Protein 2CIB (pdb70)

Solvent-accessible surface area: 18491 Å² total

Foldseek 3Di:
DFAEFPFQPDQQGCQVVCLAPVLVRLQSQCVPPNQWYWTTGRPAIETEGADQQRLCCVQQDDCLFWNQVPFQLLCCLQLCDDPVCLLVLLVQLLVLLCVLCVPCPFKDKDFLQLSLLQSLVLSLCCSPWHNVVSVLDDSLLSVLLVLLQQLFFSCVVVPSDPPDPSSVSNNVSLVVLLVSQVVVVVVCVVPHPDTNNVVQQPDADPPRHRPDHSSNVSSVSSVSSPVPRLQLSALLLLLVLVCQVPVVLVVLLLVLLVVVCVVVDDLSVVLLDDSLSSLLSSLLSCLQCQQQFKRKTFGCAWDARPNDIDGGRHIYMYGSNNLSQDCVLDPVSNDRDSCCCPPVRNSCVVSQSRSQSQRHHPRGNPCVSVSSSSSSSSCSNVSQFKDKHWPDDSVPWDWRSSGSRIHTDPRRMMMIGTD

Nearest PDB structures (foldseek):
  2cib-assembly1_A  TM=1.002E+00  e=6.758E-70  Mycobacterium tuberculosis H37Rv
  1u13-assembly1_A  TM=9.995E-01  e=2.798E-67  Mycobacterium tuberculosis
  1h5z-assembly1_A  TM=9.979E-01  e=9.843E-66  Mycobacterium tuberculosis
  2bz9-assembly2_B  TM=9.917E-01  e=2.944E-65  Mycobacterium tuberculosis
  2w09-assembly1_A  TM=9.892E-01  e=2.297E-64  Mycobacterium tuberculosis H37Rv

InterPro domains:
  IPR001128 Cytochrome P450 [PF00067] (17-440)
  IPR001128 Cytochrome P450 [PR00385] (256-273)
  IPR001128 Cytochrome P450 [PR00385] (309-320)
  IPR001128 Cytochrome P450 [PR00385] (385-394)
  IPR001128 Cytochrome P450 [PR00385] (394-405)
  IPR002403 Cytochrome P450, E-class, group IV [PR00465] (28-51)
  IPR002403 Cytochrome P450, E-class, group IV [PR00465] (247-273)
  IPR002403 Cytochrome P450, E-class, group IV [PR00465] (304-320)
  IPR002403 Cytochrome P450, E-class, group IV [PR00465] (337-351)
  IPR002403 Cytochrome P450, E-class, group IV [PR00465] (353-371)
  IPR002403 Cytochrome P450, E-class, group IV [PR00465] (378-394)
  IPR002403 Cytochrome P450, E-class, group IV [PR00465] (394-412)
  IPR017972 Cytochrome P450, conserved site [PS00086] (387-396)
  IPR036396 Cytochrome P450 superfamily [G3DSA:1.10.630.10] (1-451)
  IPR036396 Cytochrome P450 superfamily [SSF48264] (12-448)
  IPR050529 Lanosterol 14-alpha demethylase-like [PTHR24304] (17-449)

Radius of gyration: 22.11 Å; Cα contacts (8 Å, |Δi|>4): 703; chains: 1; bounding box: 58×55×64 Å

B-factor: mean 24.3, std 8.36, range [13.02, 64.98]

Sequence (419 aa):
ALPRVSGGHDEHGHLEEFRTDPIGLMQRVRDELGDVGTFQLAGKQVVLLSGSHANEFFFRAGDDDLDQAKAYPFMTPIFGLRGEQMKGHAATIEDQVRRMIADWGEAGEIDLLDFFAELTTIYTSSACLIGKKKFRDQLDGRFAKLYHELERGTDPLAYVDPYLPIESFRRRDEARNGLVALVADIMNGRIANPDRDMLDVLIAVKAETGTPRFSADEITGMFISMMMFAGHHTSSGTASWTLIELMRHRRDAYAAVIDELDELYGDGRSVSFHALRQIPQLENVLKETLRLHPPLIILMRVAKGEFEVQGHRRIHEGDLVAASPAISNRIPEDFPDPHDFVPARYEQPRQEDLLNRWTWIPFGAGRHRCVGAAFAIMQIKAIFSVLLREYEFEMAQPPESYRNDHSKMVVQLAQPAAVRYRRR

Secondary structure (P-SEA, 3-state):
cccccccccccccaaaaaaccaaaaaaaaaaccccccccccccccccccccaaaaaaaaaccccccccccccccccccccccccaaaaaaaaaaaaaaaaaccccccccccaaaaaaaaaaaaaaaaaccaaaaaaccaaaaaaaaaaaaccccccccccccccaaaaaaaaaaaaaaaaaaaaaaaaaacccccaaaaaaacccccccccccaaaaaaaaaaaacccaaaaaaaaaaaaaaaaacaaaaaaaaaaaaaaacccccaaaaaaccaaaaaaaaaaaaaacccccbbbbbbcbbbbccccccccccccccccccccccccccccccccccccccccccccccccccccccccccccccaaaaaaaaaaaaaacccccbbbbbcccccccccccccccccccccbbbbbbcc

Structure (mmCIF, N/CA/C/O backbone):
data_2CIB
#
_entry.id   2CIB
#
_cell.length_a   44.937
_cell.length_b   85.889
_cell.length_c   111.009
_cell.angle_alpha   90.00
_cell.angle_beta   90.00
_cell.angle_gamma   90.00
#
_symmetry.space_group_name_H-M   'P 21 21 21'
#
loop_
_entity.id
_entity.type
_entity.pdbx_description
1 polymer 'CYTOCHROME P450 51'
2 non-polymer 'PROTOPORPHYRIN IX CONTAINING FE'
3 non-polymer (2S)-2-[(2,1,3-BENZOTHIADIAZOL-4-YLSULFONYL)AMINO]-2-PHENYL-N-PYRIDIN-4-YLACETAMIDE
4 water water
#
loop_
_atom_site.group_PDB
_atom_site.id
_atom_site.type_symbol
_atom_site.label_atom_id
_atom_site.label_alt_id
_atom_site.label_comp_id
_atom_site.label_asym_id
_atom_site.label_entity_id
_atom_site.label_seq_id
_atom_site.pdbx_PDB_ins_code
_atom_site.Cartn_x
_atom_site.Cartn_y
_atom_site.Cartn_z
_atom_site.occupancy
_atom_site.B_iso_or_equiv
_atom_site.auth_seq_id
_atom_site.auth_comp_id
_atom_site.auth_asym_id
_atom_site.auth_atom_id
_atom_site.pdbx_PDB_model_num
ATOM 1 N N . ALA A 1 5 ? -10.052 -13.688 96.914 1.00 36.37 5 ALA A N 1
ATOM 2 C CA . ALA A 1 5 ? -9.349 -12.773 95.970 1.00 35.03 5 ALA A CA 1
ATOM 3 C C . ALA A 1 5 ? -8.790 -13.541 94.777 1.00 34.32 5 ALA A C 1
ATOM 4 O O . ALA A 1 5 ? -8.051 -14.511 94.939 1.00 33.27 5 ALA A O 1
ATOM 6 N N . LEU A 1 6 ? -9.151 -13.102 93.577 1.00 33.57 6 LEU A N 1
ATOM 7 C CA . LEU A 1 6 ? -8.682 -13.743 92.356 1.00 32.27 6 LEU A CA 1
ATOM 8 C C . LEU A 1 6 ? -7.205 -13.445 92.137 1.00 31.50 6 LEU A C 1
ATOM 9 O O . LEU A 1 6 ? -6.694 -12.422 92.598 1.00 32.49 6 LEU A O 1
ATOM 14 N N . PRO A 1 7 ? -6.494 -14.337 91.430 1.00 29.76 7 PRO A N 1
ATOM 15 C CA . PRO A 1 7 ? -5.068 -14.115 91.174 1.00 29.58 7 PRO A CA 1
ATOM 16 C C . PRO A 1 7 ? -4.855 -12.786 90.448 1.00 28.38 7 PRO A C 1
ATOM 17 O O . PRO A 1 7 ? -5.577 -12.463 89.504 1.00 26.88 7 PRO A O 1
ATOM 21 N N . ARG A 1 8 ? -3.864 -12.025 90.901 1.00 26.93 8 ARG A N 1
ATOM 22 C CA . ARG A 1 8 ? -3.559 -10.718 90.328 1.00 26.45 8 ARG A CA 1
ATOM 23 C C . ARG A 1 8 ? -2.156 -10.669 89.736 1.00 24.44 8 ARG A C 1
ATOM 24 O O . ARG A 1 8 ? -1.188 -11.087 90.372 1.00 24.96 8 ARG A O 1
ATOM 32 N N . VAL A 1 9 ? -2.048 -10.145 88.519 1.00 21.76 9 VAL A N 1
ATOM 33 C CA . VAL A 1 9 ? -0.757 -10.050 87.846 1.00 21.08 9 VAL A CA 1
ATOM 34 C C . VAL A 1 9 ? 0.172 -9.053 88.547 1.00 22.00 9 VAL A C 1
ATOM 35 O O . VAL A 1 9 ? -0.282 -8.093 89.177 1.00 22.92 9 VAL A O 1
ATOM 39 N N . SER A 1 10 ? 1.476 -9.293 88.434 1.00 23.05 10 SER A N 1
ATOM 40 C CA . SER A 1 10 ? 2.484 -8.436 89.053 1.00 23.28 10 SER A CA 1
ATOM 41 C C . SER A 1 10 ? 2.434 -7.004 88.529 1.00 24.31 10 SER A C 1
ATOM 42 O O . SER A 1 10 ? 1.818 -6.729 87.498 1.00 23.93 10 SER A O 1
ATOM 45 N N . GLY A 1 11 ? 3.100 -6.099 89.242 1.00 24.82 11 GLY A N 1
ATOM 46 C CA . GLY A 1 11 ? 3.121 -4.701 88.847 1.00 25.38 11 GLY A CA 1
ATOM 47 C C . GLY A 1 11 ? 1.863 -3.965 89.269 1.00 24.86 11 GLY A C 1
ATOM 48 O O . GLY A 1 11 ? 1.237 -4.313 90.269 1.00 24.85 11 GLY A O 1
ATOM 49 N N . GLY A 1 12 ? 1.495 -2.941 88.505 1.00 26.25 12 GLY A N 1
ATOM 50 C CA . GLY A 1 12 ? 0.300 -2.175 88.811 1.00 27.20 12 GLY A CA 1
ATOM 51 C C . GLY A 1 12 ? 0.413 -1.370 90.089 1.00 29.23 12 GLY A C 1
ATOM 52 O O . GLY A 1 12 ? -0.568 -1.209 90.816 1.00 29.51 12 GLY A O 1
ATOM 53 N N . HIS A 1 13 ? 1.607 -0.856 90.362 1.00 29.82 13 HIS A N 1
ATOM 54 C CA . HIS A 1 13 ? 1.830 -0.071 91.567 1.00 32.12 13 HIS A CA 1
ATOM 55 C C . HIS A 1 13 ? 1.736 1.432 91.317 1.00 31.78 13 HIS A C 1
ATOM 56 O O . HIS A 1 13 ? 2.155 2.233 92.151 1.00 34.38 13 HIS A O 1
ATOM 63 N N . ASP A 1 14 ? 1.183 1.814 90.168 1.00 31.29 14 ASP A N 1
ATOM 64 C CA . ASP A 1 14 ? 1.025 3.227 89.838 1.00 30.94 14 ASP A CA 1
ATOM 65 C C . ASP A 1 14 ? -0.292 3.726 90.426 1.00 30.17 14 ASP A C 1
ATOM 66 O O . ASP A 1 14 ? -1.086 2.934 90.937 1.00 28.21 14 ASP A O 1
ATOM 71 N N . GLU A 1 15 ? -0.532 5.031 90.351 1.00 29.20 15 GLU A N 1
ATOM 72 C CA . GLU A 1 15 ? -1.750 5.600 90.918 1.00 28.10 15 GLU A CA 1
ATOM 73 C C . GLU A 1 15 ? -3.032 4.865 90.543 1.00 28.05 15 GLU A C 1
ATOM 74 O O . GLU A 1 15 ? -3.876 4.617 91.401 1.00 28.59 15 GLU A O 1
ATOM 80 N N . HIS A 1 16 ? -3.185 4.518 89.270 1.00 26.19 16 HIS A N 1
ATOM 81 C CA . HIS A 1 16 ? -4.383 3.810 88.837 1.00 23.86 16 HIS A CA 1
ATOM 82 C C . HIS A 1 16 ? -4.138 2.331 88.545 1.00 22.35 16 HIS A C 1
ATOM 83 O O . HIS A 1 16 ? -4.736 1.757 87.633 1.00 22.60 16 HIS A O 1
ATOM 90 N N . GLY A 1 17 ? -3.252 1.722 89.327 1.00 21.41 17 GLY A N 1
ATOM 91 C CA . GLY A 1 17 ? -2.951 0.309 89.159 1.00 20.29 17 GLY A CA 1
ATOM 92 C C . GLY A 1 17 ? -2.220 -0.018 87.873 1.00 20.55 17 GLY A C 1
ATOM 93 O O . GLY A 1 17 ? -1.154 0.535 87.600 1.00 20.56 17 GLY A O 1
ATOM 94 N N . HIS A 1 18 ? -2.789 -0.925 87.082 1.00 19.85 18 HIS A N 1
ATOM 95 C CA . HIS A 1 18 ? -2.180 -1.313 85.817 1.00 19.79 18 HIS A CA 1
ATOM 96 C C . HIS A 1 18 ? -2.628 -0.412 84.669 1.00 19.28 18 HIS A C 1
ATOM 97 O O . HIS A 1 18 ? -2.234 -0.617 83.523 1.00 18.88 18 HIS A O 1
ATOM 104 N N . LEU A 1 19 ? -3.444 0.593 84.974 1.00 19.58 19 LEU A N 1
ATOM 105 C CA . LEU A 1 19 ? -3.934 1.491 83.934 1.00 21.47 19 LEU A CA 1
ATOM 106 C C . LEU A 1 19 ? -2.827 2.108 83.092 1.00 20.53 19 LEU A C 1
ATOM 107 O O . LEU A 1 19 ? -2.896 2.097 81.863 1.00 19.81 19 LEU A O 1
ATOM 112 N N . GLU A 1 20 ? -1.806 2.649 83.745 1.00 21.28 20 GLU A N 1
ATOM 113 C CA . GLU A 1 20 ? -0.720 3.273 83.008 1.00 22.69 20 GLU A CA 1
ATOM 114 C C . GLU A 1 20 ? -0.024 2.290 82.073 1.00 21.26 20 GLU A C 1
ATOM 115 O O . GLU A 1 20 ? 0.317 2.641 80.945 1.00 22.44 20 GLU A O 1
ATOM 121 N N . GLU A 1 21 ? 0.189 1.061 82.533 1.00 20.65 21 GLU A N 1
ATOM 122 C CA . GLU A 1 21 ? 0.835 0.066 81.685 1.00 20.45 21 GLU A CA 1
ATOM 123 C C . GLU A 1 21 ? -0.110 -0.292 80.540 1.00 20.62 21 GLU A C 1
ATOM 124 O O . GLU A 1 21 ? 0.318 -0.521 79.415 1.00 21.70 21 GLU A O 1
ATOM 130 N N . PHE A 1 22 ? -1.404 -0.331 80.837 1.00 19.92 22 PHE A N 1
ATOM 131 C CA . PHE A 1 22 ? -2.402 -0.659 79.828 1.00 21.87 22 PHE A CA 1
ATOM 132 C C . PHE A 1 22 ? -2.408 0.400 78.724 1.00 22.68 22 PHE A C 1
ATOM 133 O O . PHE A 1 22 ? -2.690 0.091 77.567 1.00 23.69 22 PHE A O 1
ATOM 141 N N . ARG A 1 23 ? -2.084 1.641 79.091 1.00 22.12 23 ARG A N 1
ATOM 142 C CA . ARG A 1 23 ? -2.042 2.765 78.151 1.00 23.76 23 ARG A CA 1
ATOM 143 C C . ARG A 1 23 ? -0.744 2.823 77.352 1.00 23.89 23 ARG A C 1
ATOM 144 O O . ARG A 1 23 ? -0.617 3.639 76.441 1.00 25.38 23 ARG A O 1
ATOM 152 N N . THR A 1 24 ? 0.223 1.984 77.706 1.00 23.37 24 THR A N 1
ATOM 153 C CA . THR A 1 24 ? 1.513 1.994 77.026 1.00 24.88 24 THR A CA 1
ATOM 154 C C . THR A 1 24 ? 1.850 0.678 76.327 1.00 24.22 24 THR A C 1
ATOM 155 O O . THR A 1 24 ? 2.350 0.672 75.199 1.00 26.62 24 THR A O 1
ATOM 159 N N . ASP A 1 25 ? 1.583 -0.435 76.998 1.00 22.96 25 ASP A N 1
ATOM 160 C CA . ASP A 1 25 ? 1.865 -1.749 76.434 1.00 22.40 25 ASP A CA 1
ATOM 161 C C . ASP A 1 25 ? 0.808 -2.743 76.894 1.00 21.03 25 ASP A C 1
ATOM 162 O O . ASP A 1 25 ? 1.083 -3.656 77.669 1.00 20.93 25 ASP A O 1
ATOM 167 N N . PRO A 1 26 ? -0.432 -2.572 76.409 1.00 19.37 26 PRO A N 1
ATOM 168 C CA . PRO A 1 26 ? -1.543 -3.453 76.774 1.00 18.61 26 PRO A CA 1
ATOM 169 C C . PRO A 1 26 ? -1.334 -4.926 76.442 1.00 17.31 26 PRO A C 1
ATOM 170 O O . PRO A 1 26 ? -1.755 -5.797 77.198 1.00 17.54 26 PRO A O 1
ATOM 174 N N . ILE A 1 27 ? -0.694 -5.214 75.313 1.00 18.12 27 ILE A N 1
ATOM 175 C CA . ILE A 1 27 ? -0.478 -6.607 74.941 1.00 18.30 27 ILE A CA 1
ATOM 176 C C . ILE A 1 27 ? 0.519 -7.286 75.883 1.00 18.89 27 ILE A C 1
ATOM 177 O O . ILE A 1 27 ? 0.315 -8.429 76.281 1.00 19.09 27 ILE A O 1
ATOM 182 N N . GLY A 1 28 ? 1.579 -6.572 76.255 1.00 18.78 28 GLY A N 1
ATOM 183 C CA . GLY A 1 28 ? 2.562 -7.134 77.168 1.00 19.07 28 GLY A CA 1
ATOM 184 C C . GLY A 1 28 ? 1.932 -7.405 78.524 1.00 18.68 28 GLY A C 1
ATOM 185 O O . GLY A 1 28 ? 2.214 -8.414 79.172 1.00 19.03 28 GLY A O 1
ATOM 186 N N . LEU A 1 29 ? 1.070 -6.491 78.959 1.00 18.45 29 LEU A N 1
ATOM 187 C CA . LEU A 1 29 ? 0.381 -6.648 80.232 1.00 18.51 29 LEU A CA 1
ATOM 188 C C . LEU A 1 29 ? -0.504 -7.893 80.193 1.00 17.97 29 LEU A C 1
ATOM 189 O O . LEU A 1 29 ? -0.451 -8.735 81.088 1.00 18.08 29 LEU A O 1
ATOM 194 N N . MET A 1 30 ? -1.314 -8.017 79.146 1.00 17.58 30 MET A N 1
ATOM 195 C CA . MET A 1 30 ? -2.203 -9.165 79.036 1.00 17.64 30 MET A CA 1
ATOM 196 C C . MET A 1 30 ? -1.440 -10.479 78.902 1.00 17.97 30 MET A C 1
ATOM 197 O O . MET A 1 30 ? -1.889 -11.509 79.404 1.00 18.53 30 MET A O 1
ATOM 202 N N . GLN A 1 31 ? -0.288 -10.449 78.234 1.00 18.46 31 GLN A N 1
ATOM 203 C CA . GLN A 1 31 ? 0.497 -11.667 78.082 1.00 19.36 31 GLN A CA 1
ATOM 204 C C . GLN A 1 31 ? 1.083 -12.059 79.434 1.00 20.26 31 GLN A C 1
ATOM 205 O O . GLN A 1 31 ? 1.148 -13.243 79.765 1.00 20.06 31 GLN A O 1
ATOM 211 N N . ARG A 1 32 ? 1.497 -11.070 80.223 1.00 19.54 32 ARG A N 1
ATOM 212 C CA . ARG A 1 32 ? 2.055 -11.368 81.540 1.00 21.19 32 ARG A CA 1
ATOM 213 C C . ARG A 1 32 ? 0.987 -11.964 82.450 1.00 21.50 32 ARG A C 1
ATOM 214 O O . ARG A 1 32 ? 1.287 -12.792 83.308 1.00 22.48 32 ARG A O 1
ATOM 222 N N . VAL A 1 33 ? -0.263 -11.541 82.271 1.00 20.92 33 VAL A N 1
ATOM 223 C CA . VAL A 1 33 ? -1.351 -12.081 83.075 1.00 20.86 33 VAL A CA 1
ATOM 224 C C . VAL A 1 33 ? -1.433 -13.581 82.809 1.00 21.17 33 VAL A C 1
ATOM 225 O O . VAL A 1 33 ? -1.519 -14.384 83.736 1.00 22.17 33 VAL A O 1
ATOM 229 N N . ARG A 1 34 ? -1.396 -13.955 81.533 1.00 20.93 34 ARG A N 1
ATOM 230 C CA . ARG A 1 34 ? -1.472 -15.364 81.174 1.00 21.60 34 ARG A CA 1
ATOM 231 C C . ARG A 1 34 ? -0.228 -16.139 81.602 1.00 22.35 34 ARG A C 1
ATOM 232 O O . ARG A 1 34 ? -0.339 -17.243 82.137 1.00 22.92 34 ARG A O 1
ATOM 240 N N . ASP A 1 35 ? 0.952 -15.564 81.375 1.00 23.24 35 ASP A N 1
ATOM 241 C CA . ASP A 1 35 ? 2.199 -16.234 81.740 1.00 24.09 35 ASP A CA 1
ATOM 242 C C . ASP A 1 35 ? 2.307 -16.505 83.236 1.00 24.68 35 ASP A C 1
ATOM 243 O O . ASP A 1 35 ? 2.801 -17.551 83.651 1.00 25.18 35 ASP A O 1
ATOM 248 N N . GLU A 1 36 ? 1.849 -15.555 84.042 1.00 24.20 36 GLU A N 1
ATOM 249 C CA . GLU A 1 36 ? 1.926 -15.690 85.493 1.00 24.20 36 GLU A CA 1
ATOM 250 C C . GLU A 1 36 ? 0.764 -16.436 86.138 1.00 24.96 36 GLU A C 1
ATOM 251 O O . GLU A 1 36 ? 0.969 -17.233 87.053 1.00 26.01 36 GLU A O 1
ATOM 257 N N . LEU A 1 37 ? -0.450 -16.188 85.657 1.00 25.05 37 LEU A N 1
ATOM 258 C CA . LEU A 1 37 ? -1.638 -16.782 86.261 1.00 25.45 37 LEU A CA 1
ATOM 259 C C . LEU A 1 37 ? -2.386 -17.881 85.517 1.00 25.42 37 LEU A C 1
ATOM 260 O O . LEU A 1 37 ? -3.088 -18.672 86.140 1.00 26.04 37 LEU A O 1
ATOM 265 N N . GLY A 1 38 ? -2.264 -17.926 84.195 1.00 25.38 38 GLY A N 1
ATOM 266 C CA . GLY A 1 38 ? -2.970 -18.950 83.445 1.00 25.48 38 GLY A CA 1
ATOM 267 C C . GLY A 1 38 ? -4.195 -18.435 82.709 1.00 24.76 38 GLY A C 1
ATOM 268 O O . GLY A 1 38 ? -4.248 -17.267 82.323 1.00 24.02 38 GLY A O 1
ATOM 269 N N . ASP A 1 39 ? -5.187 -19.306 82.534 1.00 24.46 39 ASP A N 1
ATOM 270 C CA . ASP A 1 39 ? -6.415 -18.972 81.814 1.00 23.98 39 ASP A CA 1
ATOM 271 C C . ASP A 1 39 ? -7.307 -17.921 82.466 1.00 24.04 39 ASP A C 1
ATOM 272 O O . ASP A 1 39 ? -8.116 -17.286 81.788 1.00 22.77 39 ASP A O 1
ATOM 277 N N . VAL A 1 40 ? -7.179 -17.751 83.778 1.00 23.60 40 VAL A N 1
ATOM 278 C CA . VAL A 1 40 ? -7.985 -16.767 84.492 1.00 23.80 40 VAL A CA 1
ATOM 279 C C . VAL A 1 40 ? -7.089 -15.925 85.389 1.00 23.61 40 VAL A C 1
ATOM 280 O O . VAL A 1 40 ? -6.497 -16.430 86.342 1.00 24.02 40 VAL A O 1
ATOM 284 N N . GLY A 1 41 ? -6.990 -14.637 85.079 1.00 22.55 41 GLY A N 1
ATOM 285 C CA . GLY A 1 41 ? -6.160 -13.756 85.877 1.00 21.96 41 GLY A CA 1
ATOM 286 C C . GLY A 1 41 ? -6.711 -12.349 85.848 1.00 22.59 41 GLY A C 1
ATOM 287 O O . GLY A 1 41 ? -7.510 -12.012 84.976 1.00 23.10 41 GLY A O 1
ATOM 288 N N . THR A 1 42 ? -6.279 -11.514 86.784 1.00 20.94 42 THR A N 1
ATOM 289 C CA . THR A 1 42 ? -6.781 -10.150 86.831 1.00 20.36 42 THR A CA 1
ATOM 290 C C . THR A 1 42 ? -5.708 -9.076 86.817 1.00 20.10 42 THR A C 1
ATOM 291 O O . THR A 1 42 ? -4.534 -9.330 87.085 1.00 19.80 42 THR A O 1
ATOM 295 N N . PHE A 1 43 ? -6.132 -7.870 86.461 1.00 19.70 43 PHE A N 1
ATOM 296 C CA . PHE A 1 43 ? -5.264 -6.707 86.489 1.00 20.56 43 PHE A CA 1
ATOM 297 C C . PHE A 1 43 ? -6.184 -5.573 86.898 1.00 21.71 43 PHE A C 1
ATOM 298 O O . PHE A 1 43 ? -7.404 -5.680 86.756 1.00 20.51 43 PHE A O 1
ATOM 306 N N . GLN A 1 44 ? -5.618 -4.510 87.451 1.00 22.59 44 GLN A N 1
ATOM 307 C CA . GLN A 1 44 ? -6.436 -3.403 87.923 1.00 23.95 44 GLN A CA 1
ATOM 308 C C . GLN A 1 44 ? -6.449 -2.219 86.974 1.00 23.47 44 GLN A C 1
ATOM 309 O O . GLN A 1 44 ? -5.406 -1.673 86.621 1.00 22.81 44 GLN A O 1
ATOM 315 N N . LEU A 1 45 ? -7.649 -1.835 86.558 1.00 24.16 45 LEU A N 1
ATOM 316 C CA . LEU A 1 45 ? -7.833 -0.703 85.662 1.00 26.80 45 LEU A CA 1
ATOM 317 C C . LEU A 1 45 ? -8.515 0.373 86.500 1.00 25.94 45 LEU A C 1
ATOM 318 O O . LEU A 1 45 ? -9.742 0.438 86.574 1.00 25.20 45 LEU A O 1
ATOM 323 N N . ALA A 1 46 ? -7.705 1.205 87.146 1.00 26.10 46 ALA A N 1
ATOM 324 C CA . ALA A 1 46 ? -8.219 2.259 88.010 1.00 27.07 46 ALA A CA 1
ATOM 325 C C . ALA A 1 46 ? -9.023 1.601 89.133 1.00 28.03 46 ALA A C 1
ATOM 326 O O . ALA A 1 46 ? -8.513 0.731 89.836 1.00 26.40 46 ALA A O 1
ATOM 328 N N . GLY A 1 47 ? -10.279 2.000 89.293 1.00 27.31 47 GLY A N 1
ATOM 329 C CA . GLY A 1 47 ? -11.091 1.417 90.347 1.00 28.16 47 GLY A CA 1
ATOM 330 C C . GLY A 1 47 ? -11.846 0.174 89.916 1.00 29.26 47 GLY A C 1
ATOM 331 O O . GLY A 1 47 ? -12.801 -0.238 90.573 1.00 29.43 47 GLY A O 1
ATOM 332 N N . LYS A 1 48 ? -11.413 -0.437 88.818 1.00 27.35 48 LYS A N 1
ATOM 333 C CA . LYS A 1 48 ? -12.082 -1.627 88.311 1.00 28.05 48 LYS A CA 1
ATOM 334 C C . LYS A 1 48 ? -11.156 -2.811 88.077 1.00 26.64 48 LYS A C 1
ATOM 335 O O . LYS A 1 48 ? -10.084 -2.675 87.490 1.00 28.71 48 LYS A O 1
ATOM 341 N N . GLN A 1 49 ? -11.585 -3.975 88.548 1.00 25.14 49 GLN A N 1
ATOM 342 C CA . GLN A 1 49 ? -10.822 -5.199 88.374 1.00 24.65 49 GLN A CA 1
ATOM 343 C C . GLN A 1 49 ? -11.238 -5.832 87.054 1.00 23.73 49 GLN A C 1
ATOM 344 O O . GLN A 1 49 ? -12.429 -5.970 86.770 1.00 24.16 49 GLN A O 1
ATOM 350 N N . VAL A 1 50 ? -10.256 -6.201 86.241 1.00 20.90 50 VAL A N 1
ATOM 351 C CA . VAL A 1 50 ? -10.545 -6.836 84.965 1.00 19.78 50 VAL A CA 1
ATOM 352 C C . VAL A 1 50 ? -10.137 -8.300 85.055 1.00 19.83 50 VAL A C 1
ATOM 353 O O . VAL A 1 50 ? -8.986 -8.612 85.356 1.00 20.54 50 VAL A O 1
ATOM 357 N N . VAL A 1 51 ? -11.093 -9.192 84.823 1.00 20.07 51 VAL A N 1
ATOM 358 C CA . VAL A 1 51 ? -10.820 -10.622 84.852 1.00 19.62 51 VAL A CA 1
ATOM 359 C C . VAL A 1 51 ? -10.521 -11.013 83.412 1.00 19.96 51 VAL A C 1
ATOM 360 O O . VAL A 1 51 ? -11.431 -11.110 82.581 1.00 20.75 51 VAL A O 1
ATOM 364 N N . LEU A 1 52 ? -9.242 -11.213 83.115 1.00 19.08 52 LEU A N 1
ATOM 365 C CA . LEU A 1 52 ? -8.825 -11.573 81.769 1.00 19.57 52 LEU A CA 1
ATOM 366 C C . LEU A 1 52 ? -8.842 -13.075 81.551 1.00 20.53 52 LEU A C 1
ATOM 367 O O . LEU A 1 52 ? -8.122 -13.824 82.211 1.00 19.38 52 LEU A O 1
ATOM 372 N N . LEU A 1 53 ? -9.679 -13.507 80.615 1.00 20.04 53 LEU A N 1
ATOM 373 C CA . LEU A 1 53 ? -9.797 -14.921 80.290 1.00 20.74 53 LEU A CA 1
ATOM 374 C C . LEU A 1 53 ? -9.009 -15.215 79.019 1.00 20.91 53 LEU A C 1
ATOM 375 O O . LEU A 1 53 ? -8.923 -14.375 78.122 1.00 20.67 53 LEU A O 1
ATOM 380 N N . SER A 1 54 ? -8.422 -16.404 78.954 1.00 20.17 54 SER A N 1
ATOM 381 C CA . SER A 1 54 ? -7.667 -16.824 77.782 1.00 20.54 54 SER A CA 1
ATOM 382 C C . SER A 1 54 ? -7.694 -18.346 77.712 1.00 20.44 54 SER A C 1
ATOM 383 O O . SER A 1 54 ? -7.969 -19.016 78.708 1.00 20.38 54 SER A O 1
ATOM 386 N N . GLY A 1 55 ? -7.426 -18.892 76.532 1.00 20.70 55 GLY A N 1
ATOM 387 C CA . GLY A 1 55 ? -7.454 -20.334 76.382 1.00 20.16 55 GLY A CA 1
ATOM 388 C C . GLY A 1 55 ? -8.827 -20.759 75.911 1.00 20.86 55 GLY A C 1
ATOM 389 O O . GLY A 1 55 ? -9.805 -20.040 76.109 1.00 21.04 55 GLY A O 1
ATOM 390 N N . SER A 1 56 ? -8.906 -21.936 75.303 1.00 20.54 56 SER A N 1
ATOM 391 C CA . SER A 1 56 ? -10.163 -22.436 74.768 1.00 21.61 56 SER A CA 1
ATOM 392 C C . SER A 1 56 ? -11.309 -22.532 75.770 1.00 21.15 56 SER A C 1
ATOM 393 O O . SER A 1 56 ? -12.407 -22.037 75.511 1.00 21.74 56 SER A O 1
ATOM 396 N N . HIS A 1 57 ? -11.055 -23.168 76.908 1.00 22.43 57 HIS A N 1
ATOM 397 C CA . HIS A 1 57 ? -12.086 -23.345 77.925 1.00 23.49 57 HIS A CA 1
ATOM 398 C C . HIS A 1 57 ? -12.680 -22.031 78.420 1.00 22.32 57 HIS A C 1
ATOM 399 O O . HIS A 1 57 ? -13.898 -21.847 78.405 1.00 22.89 57 HIS A O 1
ATOM 406 N N . ALA A 1 58 ? -11.819 -21.119 78.858 1.00 21.78 58 ALA A N 1
ATOM 407 C CA . ALA A 1 58 ? -12.268 -19.827 79.362 1.00 21.02 58 ALA A CA 1
ATOM 408 C C . ALA A 1 58 ? -12.929 -18.994 78.269 1.00 21.17 58 ALA A C 1
ATOM 409 O O . ALA A 1 58 ? -13.937 -18.330 78.512 1.00 21.00 58 ALA A O 1
ATOM 411 N N . ASN A 1 59 ? -12.363 -19.028 77.065 1.00 20.15 59 ASN A N 1
ATOM 412 C CA . ASN A 1 59 ? -12.921 -18.275 75.950 1.00 20.15 59 ASN A CA 1
ATOM 413 C C . ASN A 1 59 ? -14.302 -18.791 75.551 1.00 19.86 59 ASN A C 1
ATOM 414 O O . ASN A 1 59 ? -15.165 -18.009 75.154 1.00 19.98 59 ASN A O 1
ATOM 419 N N . GLU A 1 60 ? -14.511 -20.103 75.649 1.00 20.66 60 GLU A N 1
ATOM 420 C CA . GLU A 1 60 ? -15.805 -20.670 75.286 1.00 22.19 60 GLU A CA 1
ATOM 421 C C . GLU A 1 60 ? -16.878 -20.095 76.198 1.00 22.12 60 GLU A C 1
ATOM 422 O O . GLU A 1 60 ? -17.980 -19.775 75.756 1.00 23.35 60 GLU A O 1
ATOM 428 N N . PHE A 1 61 ? -16.551 -19.971 77.479 1.00 22.23 61 PHE A N 1
ATOM 429 C CA . PHE A 1 61 ? -17.484 -19.403 78.443 1.00 22.72 61 PHE A CA 1
ATOM 430 C C . PHE A 1 61 ? -17.805 -17.964 78.049 1.00 21.88 61 PHE A C 1
ATOM 431 O O . PHE A 1 61 ? -18.968 -17.559 78.018 1.00 23.20 61 PHE A O 1
ATOM 439 N N . PHE A 1 62 ? -16.758 -17.200 77.748 1.00 20.68 62 PHE A N 1
ATOM 440 C CA . PHE A 1 62 ? -16.888 -15.799 77.369 1.00 20.46 62 PHE A CA 1
ATOM 441 C C . PHE A 1 62 ? -17.780 -15.598 76.148 1.00 20.30 62 PHE A C 1
ATOM 442 O O . PHE A 1 62 ? -18.726 -14.816 76.178 1.00 21.24 62 PHE A O 1
ATOM 450 N N . PHE A 1 63 ? -17.483 -16.318 75.074 1.00 21.64 63 PHE A N 1
ATOM 451 C CA . PHE A 1 63 ? -18.238 -16.162 73.839 1.00 22.88 63 PHE A CA 1
ATOM 452 C C . PHE A 1 63 ? -19.612 -16.817 73.767 1.00 24.27 63 PHE A C 1
ATOM 453 O O . PHE A 1 63 ? -20.430 -16.438 72.928 1.00 25.47 63 PHE A O 1
ATOM 461 N N . ARG A 1 64 ? -19.879 -17.782 74.640 1.00 25.58 64 ARG A N 1
ATOM 462 C CA . ARG A 1 64 ? -21.182 -18.436 74.630 1.00 27.91 64 ARG A CA 1
ATOM 463 C C . ARG A 1 64 ? -22.132 -17.755 75.607 1.00 29.14 64 ARG A C 1
ATOM 464 O O . ARG A 1 64 ? -23.317 -18.087 75.672 1.00 29.69 64 ARG A O 1
ATOM 472 N N . ALA A 1 65 ? -21.609 -16.786 76.352 1.00 29.26 65 ALA A N 1
ATOM 473 C CA . ALA A 1 65 ? -22.410 -16.048 77.323 1.00 31.63 65 ALA A CA 1
ATOM 474 C C . ALA A 1 65 ? -23.248 -14.969 76.646 1.00 33.01 65 ALA A C 1
ATOM 475 O O . ALA A 1 65 ? -22.756 -14.220 75.798 1.00 33.58 65 ALA A O 1
ATOM 477 N N . GLY A 1 66 ? -24.518 -14.897 77.031 1.00 35.42 66 GLY A N 1
ATOM 478 C CA . GLY A 1 66 ? -25.412 -13.902 76.468 1.00 37.67 66 GLY A CA 1
ATOM 479 C C . GLY A 1 66 ? -25.449 -12.637 77.305 1.00 39.44 66 GLY A C 1
ATOM 480 O O . GLY A 1 66 ? -24.780 -12.542 78.335 1.00 38.71 66 GLY A O 1
ATOM 481 N N . ASP A 1 67 ? -26.241 -11.666 76.863 1.00 41.32 67 ASP A N 1
ATOM 482 C CA . ASP A 1 67 ? -26.370 -10.387 77.553 1.00 43.24 67 ASP A CA 1
ATOM 483 C C . ASP A 1 67 ? -26.754 -10.525 79.024 1.00 43.20 67 ASP A C 1
ATOM 484 O O . ASP A 1 67 ? -26.351 -9.711 79.855 1.00 43.13 67 ASP A O 1
ATOM 489 N N . ASP A 1 68 ? -27.531 -11.555 79.343 1.00 43.49 68 ASP A N 1
ATOM 490 C CA . ASP A 1 68 ? -27.974 -11.779 80.715 1.00 43.23 68 ASP A CA 1
ATOM 491 C C . ASP A 1 68 ? -26.865 -12.257 81.650 1.00 42.27 68 ASP A C 1
ATOM 492 O O . ASP A 1 68 ? -27.045 -12.281 82.867 1.00 41.71 68 ASP A O 1
ATOM 497 N N . ASP A 1 69 ? -25.725 -12.641 81.085 1.00 40.15 69 ASP A N 1
ATOM 498 C CA . ASP A 1 69 ? -24.601 -13.105 81.891 1.00 38.45 69 ASP A CA 1
ATOM 499 C C . ASP A 1 69 ? -23.443 -12.120 81.805 1.00 36.52 69 ASP A C 1
ATOM 500 O O . ASP A 1 69 ? -22.927 -11.662 82.824 1.00 34.72 69 ASP A O 1
ATOM 505 N N . LEU A 1 70 ? -23.036 -11.802 80.581 1.00 34.74 70 LEU A N 1
ATOM 506 C CA . LEU A 1 70 ? -21.953 -10.855 80.344 1.00 32.99 70 LEU A CA 1
ATOM 507 C C . LEU A 1 70 ? -22.492 -9.798 79.386 1.00 32.76 70 LEU A C 1
ATOM 508 O O . LEU A 1 70 ? -22.844 -10.106 78.246 1.00 32.68 70 LEU A O 1
ATOM 513 N N . ASP A 1 71 ? -22.558 -8.554 79.852 1.00 31.62 71 ASP A N 1
ATOM 514 C CA . ASP A 1 71 ? -23.092 -7.463 79.044 1.00 31.46 71 ASP A CA 1
ATOM 515 C C . ASP A 1 71 ? -22.015 -6.506 78.543 1.00 29.89 71 ASP A C 1
ATOM 516 O O . ASP A 1 71 ? -21.091 -6.156 7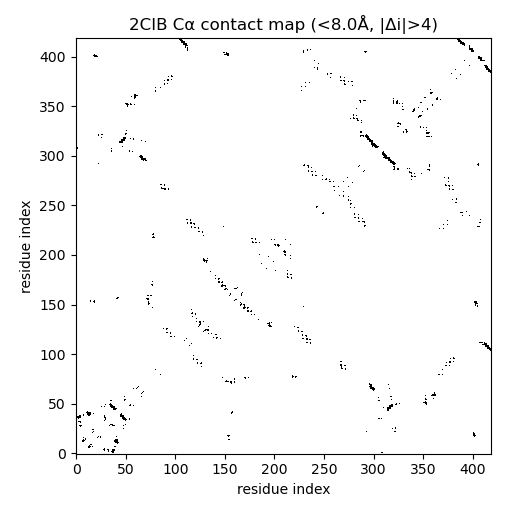9.275 1.00 29.18 71 ASP A O 1
ATOM 521 N N . GLN A 1 72 ? -22.148 -6.078 77.292 1.00 29.87 72 GLN A N 1
ATOM 522 C CA . GLN A 1 72 ? -21.190 -5.154 76.693 1.00 30.45 72 GLN A CA 1
ATOM 52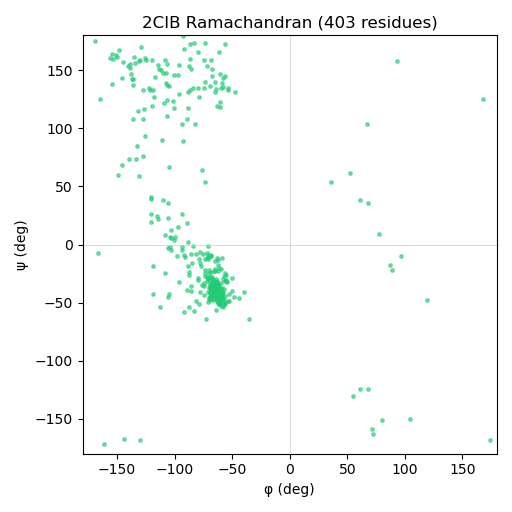3 C C . GLN A 1 72 ? -21.697 -3.714 76.751 1.00 30.71 72 GLN A C 1
ATOM 524 O O . GLN A 1 72 ? -20.955 -2.776 76.471 1.00 31.19 72 GLN A O 1
ATOM 526 N N . ALA A 1 73 ? -22.960 -3.550 77.133 1.00 31.17 73 ALA A N 1
ATOM 527 C CA . ALA A 1 73 ? -23.603 -2.238 77.208 1.00 31.65 73 ALA A CA 1
ATOM 528 C C . ALA A 1 73 ? -22.798 -1.099 77.835 1.00 31.85 73 ALA A C 1
ATOM 529 O O . ALA A 1 73 ? -22.763 0.010 77.295 1.00 33.00 73 ALA A O 1
ATOM 531 N N . LYS A 1 74 ? -22.158 -1.359 78.970 1.00 30.36 74 LYS A N 1
ATOM 532 C CA . LYS A 1 74 ? -21.384 -0.325 79.653 1.00 29.12 74 LYS A CA 1
ATOM 533 C C . LYS A 1 74 ? -19.916 -0.711 79.815 1.00 27.03 74 LYS A C 1
ATOM 534 O O . LYS A 1 74 ? -19.233 -0.240 80.727 1.00 26.98 74 LYS A O 1
ATOM 540 N N . ALA A 1 75 ? -19.433 -1.559 78.914 1.00 24.09 75 ALA A N 1
ATOM 541 C CA . ALA A 1 75 ? -18.049 -2.020 78.961 1.00 22.24 75 ALA A CA 1
ATOM 542 C C . ALA A 1 75 ? -17.057 -1.072 78.284 1.00 21.12 75 ALA A C 1
ATOM 543 O O . ALA A 1 75 ? -15.849 -1.188 78.497 1.00 21.82 75 ALA A O 1
ATOM 545 N N . TYR A 1 76 ? -17.562 -0.143 77.476 1.00 20.49 76 TYR A N 1
ATOM 546 C CA . TYR A 1 76 ? -16.704 0.797 76.750 1.00 20.23 76 TYR A CA 1
ATOM 547 C C . TYR A 1 76 ? -17.123 2.253 76.975 1.00 20.90 76 TYR A C 1
ATOM 548 O O . TYR A 1 76 ? -17.716 2.886 76.098 1.00 21.30 76 TYR A O 1
ATOM 557 N N . PRO A 1 77 ? -16.794 2.813 78.151 1.00 20.09 77 PRO A N 1
ATOM 558 C CA . PRO A 1 77 ? -17.147 4.197 78.484 1.00 20.57 77 PRO A CA 1
ATOM 559 C C . PRO A 1 77 ? -16.586 5.270 77.557 1.00 20.54 77 PRO A C 1
ATOM 560 O O . PRO A 1 77 ? -17.109 6.384 77.503 1.00 21.75 77 PRO A O 1
ATOM 564 N N . PHE A 1 78 ? -15.527 4.939 76.827 1.00 20.37 78 PHE A N 1
ATOM 565 C CA . PHE A 1 78 ? -14.914 5.897 75.911 1.00 19.76 78 PHE A CA 1
ATOM 566 C C . PHE A 1 78 ? -15.760 6.187 74.675 1.00 20.41 78 PHE A C 1
ATOM 567 O O . PHE A 1 78 ? -15.501 7.150 73.954 1.00 21.08 78 PHE A O 1
ATOM 575 N N . MET A 1 79 ? -16.786 5.376 74.438 1.00 20.26 79 MET A N 1
ATOM 576 C CA . MET A 1 79 ? -17.626 5.582 73.262 1.00 20.91 79 MET A CA 1
ATOM 577 C C . MET A 1 79 ? -18.790 6.551 73.448 1.00 21.32 79 MET A C 1
ATOM 578 O O . MET A 1 79 ? -19.275 7.127 72.477 1.00 20.45 79 MET A O 1
ATOM 583 N N . THR A 1 80 ? -19.234 6.738 74.686 1.00 22.53 80 THR A N 1
ATOM 584 C CA . THR A 1 80 ? -20.352 7.639 74.962 1.00 24.65 80 THR A CA 1
ATOM 585 C C . THR A 1 80 ? -20.174 9.047 74.385 1.00 23.50 80 THR A C 1
ATOM 586 O O . THR A 1 80 ? -21.079 9.577 73.745 1.00 23.35 80 THR A O 1
ATOM 590 N N . PRO A 1 81 ? -19.007 9.675 74.604 1.00 22.07 81 PRO A N 1
ATOM 591 C CA . PRO A 1 81 ? -18.776 11.026 74.072 1.00 21.34 81 PRO A CA 1
ATOM 592 C C . PRO A 1 81 ? -18.681 11.061 72.546 1.00 20.23 81 PRO A C 1
ATOM 593 O O . PRO A 1 81 ? -18.909 12.095 71.918 1.00 22.24 81 PRO A O 1
ATOM 597 N N . ILE A 1 82 ? -18.324 9.928 71.959 1.00 19.58 82 ILE A N 1
ATOM 598 C CA . ILE A 1 82 ? -18.172 9.833 70.516 1.00 20.02 82 ILE A CA 1
ATOM 599 C C . ILE A 1 82 ? -19.519 9.689 69.811 1.00 20.48 82 ILE A C 1
ATOM 600 O O . ILE A 1 82 ? -19.820 10.435 68.877 1.00 20.73 82 ILE A O 1
ATOM 605 N N . PHE A 1 83 ? -20.331 8.737 70.255 1.00 21.98 83 PHE A N 1
ATOM 606 C CA . PHE A 1 83 ? -21.639 8.552 69.645 1.00 23.58 83 PHE A CA 1
ATOM 607 C C . PHE A 1 83 ? -22.535 9.740 69.991 1.00 25.70 83 PHE A C 1
ATOM 608 O O . PHE A 1 83 ? -23.340 10.186 69.171 1.00 24.90 83 PHE A O 1
ATOM 616 N N . GLY A 1 84 ? -22.380 10.253 71.207 1.00 26.44 84 GLY A N 1
ATOM 617 C CA . GLY A 1 84 ? -23.183 11.381 71.645 1.00 30.14 84 GLY A CA 1
ATOM 618 C C . GLY A 1 84 ? -24.032 11.044 72.856 1.00 31.34 84 GLY A C 1
ATOM 619 O O . GLY A 1 84 ? -24.309 9.874 73.131 1.00 33.69 84 GLY A O 1
ATOM 620 N N . LEU A 1 105 ? -26.330 -5.917 56.616 1.00 60.04 105 LEU A N 1
ATOM 621 C CA . LEU A 1 105 ? -25.514 -6.491 55.553 1.00 59.75 105 LEU A CA 1
ATOM 622 C C . LEU A 1 105 ? -26.135 -7.787 55.043 1.00 59.69 105 LEU A C 1
ATOM 623 O O . LEU A 1 105 ? -26.405 -8.706 55.819 1.00 59.76 105 LEU A O 1
ATOM 628 N N . ARG A 1 106 ? -26.363 -7.853 53.736 1.00 58.98 106 ARG A N 1
ATOM 629 C CA . ARG A 1 106 ? -26.950 -9.037 53.124 1.00 58.54 106 ARG A CA 1
ATOM 630 C C . ARG A 1 106 ? -26.230 -9.409 51.833 1.00 57.41 106 ARG A C 1
ATOM 631 O O . ARG A 1 106 ? -25.908 -8.543 51.020 1.00 57.41 106 ARG A O 1
ATOM 639 N N . GLY A 1 107 ? -25.983 -10.703 51.655 1.00 56.10 107 GLY A N 1
ATOM 640 C CA . GLY A 1 107 ? -25.302 -11.173 50.463 1.00 53.78 107 GLY A CA 1
ATOM 641 C C . GLY A 1 107 ? -25.913 -10.624 49.190 1.00 51.97 107 GLY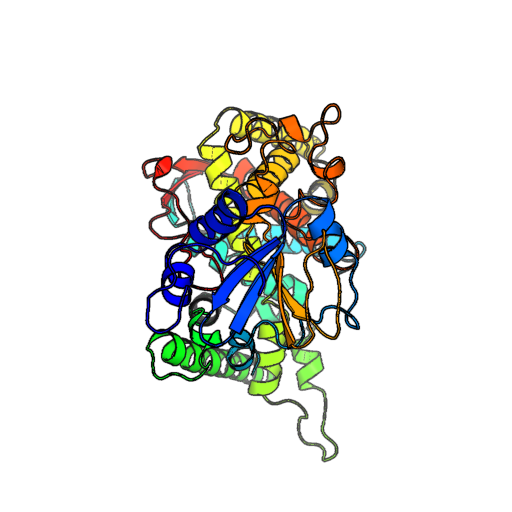 A C 1
ATOM 642 O O . GLY A 1 107 ? -25.225 -10.452 48.184 1.00 52.43 107 GLY A O 1
ATOM 643 N N . GLU A 1 108 ? -27.212 -10.346 49.235 1.00 50.04 108 GLU A N 1
ATOM 644 C CA . GLU A 1 108 ? -27.917 -9.808 48.082 1.00 47.74 108 GLU A CA 1
ATOM 645 C C . GLU A 1 108 ? -27.310 -8.471 47.672 1.00 44.66 108 GLU A C 1
ATOM 646 O O . GLU A 1 108 ? -27.163 -8.185 46.484 1.00 44.53 108 GLU A O 1
ATOM 652 N N . GLN A 1 109 ? -26.953 -7.657 48.662 1.00 40.72 109 GLN A N 1
ATOM 653 C CA . GLN A 1 109 ? -26.356 -6.351 48.396 1.00 35.99 109 GLN A CA 1
ATOM 654 C C . GLN A 1 109 ? -24.832 -6.406 48.354 1.00 31.97 109 GLN A C 1
ATOM 655 O O . GLN A 1 109 ? -24.187 -5.427 47.982 1.00 28.51 109 GLN A O 1
ATOM 661 N N . MET A 1 110 ? -24.259 -7.545 48.733 1.00 29.18 110 MET A N 1
ATOM 662 C CA . MET A 1 110 ? -22.807 -7.685 48.739 1.00 26.52 110 MET A CA 1
ATOM 663 C C . MET A 1 110 ? -22.165 -7.461 47.375 1.00 23.93 110 MET A C 1
ATOM 664 O O . MET A 1 110 ? -21.110 -6.836 47.283 1.00 21.76 110 MET A O 1
ATOM 669 N N . LYS A 1 111 ? -22.782 -7.979 46.318 1.00 22.81 111 LYS A N 1
ATOM 670 C CA . LYS A 1 111 ? -22.238 -7.797 44.977 1.00 21.67 111 LYS A CA 1
ATOM 671 C C . LYS A 1 111 ? -22.161 -6.298 44.683 1.00 19.79 111 LYS A C 1
ATOM 672 O O . LYS A 1 111 ? -21.151 -5.798 44.185 1.00 20.31 111 LYS A O 1
ATOM 678 N N . GLY A 1 112 ? -23.234 -5.584 45.000 1.00 19.33 112 GLY A N 1
ATOM 679 C CA . GLY A 1 112 ? -23.254 -4.151 44.776 1.00 19.68 112 GLY A CA 1
ATOM 680 C C . GLY A 1 112 ? -22.172 -3.449 45.578 1.00 18.33 112 GLY A C 1
ATOM 681 O O . GLY A 1 112 ? -21.513 -2.537 45.077 1.00 18.57 112 GLY A O 1
ATOM 682 N N . HIS A 1 113 ? -21.978 -3.870 46.824 1.00 17.72 113 HIS A N 1
ATOM 683 C CA . HIS A 1 113 ? -20.956 -3.243 47.655 1.00 17.02 113 HIS A CA 1
ATOM 684 C C . HIS A 1 113 ? -19.562 -3.494 47.098 1.00 17.13 113 HIS A C 1
ATOM 685 O O . HIS A 1 113 ? -18.711 -2.611 47.149 1.00 17.13 113 HIS A O 1
ATOM 692 N N . ALA A 1 114 ? -19.327 -4.690 46.568 1.00 16.87 114 ALA A N 1
ATOM 693 C CA . ALA A 1 114 ? -18.021 -5.004 46.000 1.00 16.11 114 ALA A CA 1
ATOM 694 C C . ALA A 1 114 ? -17.724 -4.056 44.839 1.00 17.26 114 ALA A C 1
ATOM 695 O O . ALA A 1 114 ? -16.603 -3.571 44.688 1.00 17.18 114 ALA A O 1
ATOM 697 N N . ALA A 1 115 ? -18.730 -3.780 44.016 1.00 16.48 115 ALA A N 1
ATOM 698 C CA . ALA A 1 115 ? -18.539 -2.872 42.892 1.00 16.34 115 ALA A CA 1
ATOM 699 C C . ALA A 1 115 ? -18.288 -1.457 43.411 1.00 16.05 115 ALA A C 1
ATOM 700 O O . ALA A 1 115 ? -17.491 -0.707 42.843 1.00 17.56 115 ALA A O 1
ATOM 702 N N . THR A 1 116 ? -18.977 -1.089 44.489 1.00 16.64 116 THR A N 1
ATOM 703 C CA . THR A 1 116 ? -18.808 0.235 45.078 1.00 17.30 116 THR A CA 1
ATOM 704 C C . THR A 1 116 ? -17.389 0.386 45.611 1.00 16.80 116 THR A C 1
ATOM 705 O O . THR A 1 116 ? -16.740 1.408 45.393 1.00 17.50 116 THR A O 1
ATOM 709 N N . ILE A 1 117 ? -16.916 -0.638 46.311 1.00 16.88 117 ILE A N 1
ATOM 710 C CA . ILE A 1 117 ? -15.571 -0.611 46.866 1.00 16.33 117 ILE A CA 1
ATOM 711 C C . ILE A 1 117 ? -14.531 -0.500 45.754 1.00 17.83 117 ILE A C 1
ATOM 712 O O . ILE A 1 117 ? -13.598 0.293 45.861 1.00 16.39 117 ILE A O 1
ATOM 717 N N . GLU A 1 118 ? -14.692 -1.281 44.687 1.00 17.76 118 GLU A N 1
ATOM 718 C CA . GLU A 1 118 ? -13.758 -1.206 43.566 1.00 18.15 118 GLU A CA 1
ATOM 719 C C . GLU A 1 118 ? -13.711 0.236 43.057 1.00 18.64 118 GLU A C 1
ATOM 720 O O . GLU A 1 118 ? -12.638 0.782 42.797 1.00 19.22 118 GLU A O 1
ATOM 726 N N . ASP A 1 119 ? -14.880 0.854 42.921 1.00 18.31 119 ASP A N 1
ATOM 727 C CA . ASP A 1 119 ? -14.957 2.229 42.436 1.00 19.83 119 ASP A CA 1
ATOM 728 C C . ASP A 1 119 ? -14.247 3.202 43.375 1.00 18.00 119 ASP A C 1
ATOM 729 O O . ASP A 1 119 ? -13.536 4.104 42.926 1.00 18.11 119 ASP A O 1
ATOM 734 N N . GLN A 1 120 ? -14.429 3.021 44.678 1.00 16.97 120 GLN A N 1
ATOM 735 C CA . GLN A 1 120 ? -13.791 3.912 45.637 1.00 16.50 120 GLN A CA 1
ATOM 736 C C . GLN A 1 120 ? -12.276 3.756 45.613 1.00 16.84 120 GLN A C 1
ATOM 737 O O . GLN A 1 120 ? -11.542 4.738 45.758 1.00 17.57 120 GLN A O 1
ATOM 743 N N . VAL A 1 121 ? -11.799 2.530 45.423 1.00 16.35 121 VAL A N 1
ATOM 744 C CA . VAL A 1 121 ? -10.359 2.318 45.376 1.00 16.94 121 VAL A CA 1
ATOM 745 C C . VAL A 1 121 ? -9.790 2.968 44.119 1.00 16.55 121 VAL A C 1
ATOM 746 O O . VAL A 1 121 ? -8.766 3.649 44.177 1.00 16.84 121 VAL A O 1
ATOM 750 N N . ARG A 1 122 ? -10.455 2.776 42.984 1.00 16.31 122 ARG A N 1
ATOM 751 C CA . ARG A 1 122 ? -9.963 3.375 41.750 1.00 16.27 122 ARG A CA 1
ATOM 752 C C . ARG A 1 122 ? -9.944 4.897 41.873 1.00 17.33 122 ARG A C 1
ATOM 753 O O . ARG A 1 122 ? -9.045 5.556 41.356 1.00 18.22 122 ARG A O 1
ATOM 761 N N . ARG A 1 123 ? -10.921 5.457 42.579 1.00 17.41 123 ARG A N 1
ATOM 762 C CA . ARG A 1 123 ? -10.966 6.902 42.755 1.00 18.66 123 ARG A CA 1
ATOM 763 C C . ARG A 1 123 ? -9.806 7.377 43.632 1.00 19.13 123 ARG A C 1
ATOM 764 O O . ARG A 1 123 ? -9.216 8.432 43.375 1.00 20.47 123 ARG A O 1
ATOM 772 N N . MET A 1 124 ? -9.480 6.593 44.659 1.00 18.36 124 MET A N 1
ATOM 773 C CA . MET A 1 124 ? -8.385 6.930 45.570 1.00 19.89 124 MET A CA 1
ATOM 774 C C . MET A 1 124 ? -7.014 6.884 44.909 1.00 19.66 124 MET A C 1
ATOM 775 O O . MET A 1 124 ? -6.114 7.627 45.302 1.00 21.47 124 MET A O 1
ATOM 780 N N . ILE A 1 125 ? -6.842 6.021 43.911 1.00 18.16 125 ILE A N 1
ATOM 781 C CA . ILE A 1 125 ? -5.541 5.910 43.250 1.00 17.31 125 ILE A CA 1
ATOM 782 C C . ILE A 1 125 ? -5.494 6.599 41.885 1.00 18.42 125 ILE A C 1
ATOM 783 O O . ILE A 1 125 ? -4.492 6.524 41.174 1.00 19.72 125 ILE A O 1
ATOM 788 N N . ALA A 1 126 ? -6.572 7.290 41.534 1.00 19.01 126 ALA A N 1
ATOM 789 C CA . ALA A 1 126 ? -6.658 7.972 40.243 1.00 19.81 126 ALA A CA 1
ATOM 790 C C . ALA A 1 126 ? -5.522 8.956 39.968 1.00 20.07 126 ALA A C 1
ATOM 791 O O . ALA A 1 126 ? -5.144 9.159 38.815 1.00 22.44 126 ALA A O 1
ATOM 793 N N . ASP A 1 127 ? -4.976 9.560 41.019 1.00 20.19 127 ASP A N 1
ATOM 794 C CA . ASP A 1 127 ? -3.899 10.534 40.850 1.00 21.23 127 ASP A CA 1
ATOM 795 C C . ASP A 1 127 ? -2.510 10.006 41.194 1.00 21.57 127 ASP A C 1
ATOM 796 O O . ASP A 1 127 ? -1.558 10.777 41.297 1.00 21.03 127 ASP A O 1
ATOM 801 N N . TRP A 1 128 ? -2.390 8.692 41.351 1.00 19.41 128 TRP A N 1
ATOM 802 C CA . TRP A 1 128 ? -1.110 8.075 41.691 1.00 18.67 128 TRP A CA 1
ATOM 803 C C . TRP A 1 128 ? -0.045 8.190 40.610 1.00 20.07 128 TRP A C 1
ATOM 804 O O . TRP A 1 128 ? 1.138 8.340 40.912 1.00 22.43 128 TRP A O 1
ATOM 815 N N . GLY A 1 129 ? -0.457 8.113 39.352 1.00 20.09 129 GLY A N 1
ATOM 816 C CA . GLY A 1 129 ? 0.511 8.199 38.276 1.00 21.25 129 GLY A CA 1
ATOM 817 C C . GLY A 1 129 ? 1.383 6.959 38.170 1.00 22.05 129 GLY A C 1
ATOM 818 O O . GLY A 1 129 ? 1.025 5.887 38.655 1.00 22.31 129 GLY A O 1
ATOM 819 N N . GLU A 1 130 ? 2.545 7.116 37.544 1.00 21.83 130 GLU A N 1
ATOM 820 C CA . GLU A 1 130 ? 3.474 6.012 37.326 1.00 22.09 130 GLU A CA 1
ATOM 821 C C . GLU A 1 130 ? 4.156 5.471 38.583 1.00 20.97 130 GLU A C 1
ATOM 822 O O . GLU A 1 130 ? 4.313 4.261 38.742 1.00 20.86 130 GLU A O 1
ATOM 828 N N . ALA A 1 131 ? 4.573 6.366 39.467 1.00 21.12 131 ALA A N 1
ATOM 829 C CA . ALA A 1 131 ? 5.255 5.954 40.685 1.00 20.60 131 ALA A CA 1
ATOM 830 C C . ALA A 1 131 ? 5.103 7.014 41.759 1.00 19.59 131 ALA A C 1
ATOM 831 O O . ALA A 1 131 ? 4.814 8.172 41.466 1.00 21.36 131 ALA A O 1
ATOM 833 N N . GLY A 1 132 ? 5.313 6.617 43.009 1.00 19.03 132 GLY A N 1
ATOM 834 C CA . GLY A 1 132 ? 5.177 7.557 44.098 1.00 17.83 132 GLY A CA 1
ATOM 835 C C . GLY A 1 132 ? 5.315 6.888 45.448 1.00 17.37 132 GLY A C 1
ATOM 836 O O . GLY A 1 132 ? 5.727 5.732 45.544 1.00 18.81 132 GLY A O 1
ATOM 837 N N . GLU A 1 133 ? 4.960 7.621 46.494 1.00 18.16 133 GLU A N 1
ATOM 838 C CA . GLU A 1 133 ? 5.061 7.117 47.851 1.00 18.24 133 GLU A CA 1
ATOM 839 C C . GLU A 1 133 ? 3.809 7.499 48.636 1.00 18.31 133 GLU A C 1
ATOM 840 O O . GLU A 1 133 ? 3.251 8.582 48.449 1.00 19.75 133 GLU A O 1
ATOM 846 N N . ILE A 1 134 ? 3.356 6.595 49.496 1.00 19.37 134 ILE A N 1
ATOM 847 C CA . ILE A 1 134 ? 2.176 6.851 50.314 1.00 18.18 134 ILE A CA 1
ATOM 848 C C . ILE A 1 134 ? 2.431 6.428 51.749 1.00 18.36 134 ILE A C 1
ATOM 849 O O . ILE A 1 134 ? 3.357 5.665 52.028 1.00 18.59 134 ILE A O 1
ATOM 854 N N . ASP A 1 135 ? 1.620 6.947 52.661 1.00 17.53 135 ASP A N 1
ATOM 855 C CA . ASP A 1 135 ? 1.697 6.552 54.057 1.00 17.69 135 ASP A CA 1
ATOM 856 C C . ASP A 1 135 ? 0.455 5.685 54.205 1.00 17.65 135 ASP A C 1
ATOM 857 O O . ASP A 1 135 ? -0.650 6.133 53.896 1.00 17.83 135 ASP A O 1
ATOM 862 N N . LEU A 1 136 ? 0.630 4.451 54.658 1.00 16.99 136 LEU A N 1
ATOM 863 C CA . LEU A 1 136 ? -0.497 3.532 54.777 1.00 17.13 136 LEU A CA 1
ATOM 864 C C . LEU A 1 136 ? -1.635 3.999 55.663 1.00 16.93 136 LEU A C 1
ATOM 865 O O . LEU A 1 136 ? -2.803 3.796 55.322 1.00 18.10 136 LEU A O 1
ATOM 870 N N . LEU A 1 137 ? -1.317 4.607 56.800 1.00 17.18 137 LEU A N 1
ATOM 871 C CA . LEU A 1 137 ? -2.373 5.074 57.691 1.00 17.57 137 LEU A CA 1
ATOM 872 C C . LEU A 1 137 ? -3.205 6.139 56.986 1.00 17.92 137 LEU A C 1
ATOM 873 O O . LEU A 1 137 ? -4.434 6.071 56.977 1.00 19.66 137 LEU A O 1
ATOM 878 N N . ASP A 1 138 ? -2.538 7.119 56.385 1.00 16.00 138 ASP A N 1
ATOM 879 C CA . ASP A 1 138 ? -3.251 8.177 55.685 1.00 17.68 138 ASP A CA 1
ATOM 880 C C . ASP A 1 138 ? -4.106 7.617 54.550 1.00 17.81 138 ASP A C 1
ATOM 881 O O . ASP A 1 138 ? -5.282 7.967 54.419 1.00 18.61 138 ASP A O 1
ATOM 886 N N . PHE A 1 139 ? -3.521 6.740 53.737 1.00 15.52 139 PHE A N 1
ATOM 887 C CA . PHE A 1 139 ? -4.235 6.168 52.600 1.00 15.78 139 PHE A CA 1
ATOM 888 C C . PHE A 1 139 ? -5.438 5.307 52.975 1.00 16.82 139 PHE A C 1
ATOM 889 O O . PHE A 1 139 ? -6.558 5.577 52.535 1.00 15.60 139 PHE A O 1
ATOM 897 N N . PHE A 1 140 ? -5.221 4.279 53.788 1.00 15.91 140 PHE A N 1
ATOM 898 C CA . PHE A 1 140 ? -6.319 3.401 54.155 1.00 15.73 140 PHE A CA 1
ATOM 899 C C . PHE A 1 140 ? -7.355 4.007 55.092 1.00 17.26 140 PHE A C 1
ATOM 900 O O . PHE A 1 140 ? -8.525 3.634 55.032 1.00 16.47 140 PHE A O 1
ATOM 908 N N . ALA A 1 141 ? -6.950 4.939 55.947 1.00 16.79 141 ALA A N 1
ATOM 909 C CA . ALA A 1 141 ? -7.913 5.577 56.840 1.00 17.54 141 ALA A CA 1
ATOM 910 C C . ALA A 1 141 ? -8.903 6.363 55.982 1.00 18.70 141 ALA A C 1
ATOM 911 O O . ALA A 1 141 ? -10.114 6.298 56.197 1.00 18.59 141 ALA A O 1
ATOM 913 N N . GLU A 1 142 ? -8.392 7.096 54.997 1.00 17.45 142 GLU A N 1
ATOM 914 C CA . GLU A 1 142 ? -9.269 7.873 54.131 1.00 16.67 142 GLU A CA 1
ATOM 915 C C . GLU A 1 142 ? -10.090 6.954 53.222 1.00 16.87 142 GLU A C 1
ATOM 916 O O . GLU A 1 142 ? -11.301 7.129 53.082 1.00 15.70 142 GLU A O 1
ATOM 922 N N . LEU A 1 143 ? -9.444 5.967 52.609 1.00 15.37 143 LEU A N 1
ATOM 923 C CA . LEU A 1 143 ? -10.159 5.054 51.716 1.00 14.75 143 LEU A CA 1
ATOM 924 C C . LEU A 1 143 ? -11.341 4.377 52.402 1.00 15.99 143 LEU A C 1
ATOM 925 O O . LEU A 1 143 ? -12.428 4.283 51.827 1.00 14.85 143 LEU A O 1
ATOM 930 N N A THR A 1 144 ? -11.126 3.931 53.636 0.59 16.39 144 THR A N 1
ATOM 931 N N B THR A 1 144 ? -11.134 3.912 53.631 0.39 15.99 144 THR A N 1
ATOM 932 C CA A THR A 1 144 ? -12.198 3.226 54.352 0.64 15.29 144 THR A CA 1
ATOM 933 C CA B THR A 1 144 ? -12.159 3.239 54.399 0.49 16.16 144 THR A CA 1
ATOM 934 C C A THR A 1 144 ? -13.327 4.137 54.792 0.54 16.29 144 THR A C 1
ATOM 935 C C B THR A 1 144 ? -13.341 4.139 54.784 0.46 15.83 144 THR A C 1
ATOM 936 O O A THR A 1 144 ? -14.441 3.664 55.062 0.50 16.30 144 THR A O 1
ATOM 937 O O B THR A 1 144 ? -14.429 3.653 55.046 0.47 16.64 144 THR A O 1
ATOM 944 N N . ILE A 1 145 ? -13.092 5.443 54.844 1.00 15.29 145 ILE A N 1
ATOM 945 C CA . ILE A 1 145 ? -14.156 6.377 55.189 1.00 15.18 145 ILE A CA 1
ATOM 946 C C . ILE A 1 145 ? -15.082 6.387 53.972 1.00 15.95 145 ILE A C 1
ATOM 947 O O . ILE A 1 145 ? -16.310 6.365 54.099 1.00 16.39 145 ILE A O 1
ATOM 952 N N . TYR A 1 146 ? -14.486 6.406 52.786 1.00 14.69 146 TYR A N 1
ATOM 953 C CA . TYR A 1 146 ? -15.262 6.425 51.550 1.00 13.44 146 TYR A CA 1
ATOM 954 C C . TYR A 1 146 ? -16.000 5.117 51.296 1.00 14.91 146 TYR A C 1
ATOM 955 O O . TYR A 1 146 ? -17.172 5.133 50.903 1.00 16.56 146 TYR A O 1
ATOM 964 N N . THR A 1 147 ? -15.337 3.983 51.503 1.00 15.04 147 THR A N 1
ATOM 965 C CA . THR A 1 147 ? -16.012 2.705 51.284 1.00 14.90 147 THR A CA 1
ATOM 966 C C . THR A 1 147 ? -17.142 2.528 52.298 1.00 17.50 147 THR A C 1
ATOM 967 O O . THR A 1 147 ? -18.252 2.127 51.933 1.00 18.73 147 THR A O 1
ATOM 971 N N . SER A 1 148 ? -16.870 2.836 53.562 1.00 17.39 148 SER A N 1
ATOM 972 C CA . SER A 1 148 ? -17.879 2.704 54.613 1.00 17.47 148 SER A CA 1
ATOM 973 C C . SER A 1 148 ? -19.085 3.613 54.380 1.00 18.54 148 SER A C 1
ATOM 974 O O . SER A 1 148 ? -20.232 3.160 54.437 1.00 18.75 148 SER A O 1
ATOM 977 N N . SER A 1 149 ? -18.837 4.893 54.120 1.00 16.80 149 SER A N 1
ATOM 978 C CA . SER A 1 149 ? -19.943 5.821 53.906 1.00 16.54 149 SER A CA 1
ATOM 979 C C . SER A 1 149 ? -20.746 5.481 52.653 1.00 17.11 149 SER A C 1
ATOM 980 O O . SER A 1 149 ? -21.976 5.530 52.673 1.00 18.36 149 SER A O 1
ATOM 983 N N . ALA A 1 150 ? -20.065 5.121 51.568 1.00 16.52 150 ALA A N 1
ATOM 984 C CA . ALA A 1 150 ? -20.763 4.794 50.326 1.00 16.74 150 ALA A CA 1
ATOM 985 C C . ALA A 1 150 ? -21.645 3.558 50.459 1.00 18.33 150 ALA A C 1
ATOM 986 O O . ALA A 1 150 ? -22.768 3.531 49.951 1.00 19.63 150 ALA A O 1
ATOM 988 N N . CYS A 1 151 ? -21.143 2.536 51.145 1.00 17.30 151 CYS A N 1
ATOM 989 C CA . CYS A 1 151 ? -21.903 1.299 51.311 1.00 18.59 151 CYS A CA 1
ATOM 990 C C . CYS A 1 151 ? -23.003 1.374 52.364 1.00 20.58 151 CYS A C 1
ATOM 991 O O . CYS A 1 151 ? -24.104 0.862 52.151 1.00 20.88 151 CYS A O 1
ATOM 994 N N . LEU A 1 152 ? -22.715 2.017 53.491 1.00 19.84 152 LEU A N 1
ATOM 995 C CA . LEU A 1 152 ? -23.678 2.107 54.589 1.00 20.24 152 LEU A CA 1
ATOM 996 C C . LEU A 1 152 ? -24.690 3.241 54.520 1.00 21.54 152 LEU A C 1
ATOM 997 O O . LEU A 1 152 ? -25.840 3.078 54.936 1.00 21.96 152 LEU A O 1
ATOM 1002 N N . ILE A 1 153 ? -24.273 4.389 54.007 1.00 18.77 153 ILE A N 1
ATOM 1003 C CA . ILE A 1 153 ? -25.173 5.530 53.919 1.00 19.15 153 ILE A CA 1
ATOM 1004 C C . ILE A 1 153 ? -25.639 5.768 52.491 1.00 20.12 153 ILE A C 1
ATOM 1005 O O . ILE A 1 153 ? -26.824 5.998 52.247 1.00 21.05 153 ILE A O 1
ATOM 1010 N N . GLY A 1 154 ? -24.705 5.710 51.549 1.00 18.26 154 GLY A N 1
ATOM 1011 C CA . GLY A 1 154 ? -25.050 5.908 50.154 1.00 19.50 154 GLY A CA 1
ATOM 1012 C C . GLY A 1 154 ? -23.964 6.618 49.371 1.00 19.09 154 GLY A C 1
ATOM 1013 O O . GLY A 1 154 ? -23.223 7.430 49.927 1.00 18.50 154 GLY A O 1
ATOM 1014 N N A LYS A 1 155 ? -23.861 6.317 48.080 0.60 19.32 155 LYS A N 1
ATOM 1015 N N B LYS A 1 155 ? -23.878 6.313 48.081 0.57 19.49 155 LYS A N 1
ATOM 1016 C CA A LYS A 1 155 ? -22.892 6.929 47.203 0.69 20.17 155 LYS A CA 1
ATOM 1017 C CA B LYS A 1 155 ? -22.853 6.952 47.241 0.55 19.85 155 LYS A CA 1
ATOM 1018 C C A LYS A 1 155 ? -23.099 8.440 47.161 0.51 19.86 155 LYS A C 1
ATOM 1019 C C B LYS A 1 155 ? -23.093 8.456 47.178 0.49 19.72 155 LYS A C 1
ATOM 1020 O O A LYS A 1 155 ? -22.148 9.241 47.124 0.57 18.79 155 LYS A O 1
ATOM 1021 O O B LYS A 1 155 ? -22.141 9.209 47.109 0.53 18.90 155 LYS A O 1
ATOM 1032 N N . LYS A 1 156 ? -24.361 8.855 47.183 1.00 19.29 156 LYS A N 1
ATOM 1033 C CA . LYS A 1 156 ? -24.716 10.271 47.135 1.00 18.85 156 LYS A CA 1
ATOM 1034 C C . LYS A 1 156 ? -24.059 11.026 48.292 1.00 17.63 156 LYS A C 1
ATOM 1035 O O . LYS A 1 156 ? -23.532 12.125 48.107 1.00 18.36 156 LYS A O 1
ATOM 1041 N N . PHE A 1 157 ? -24.098 10.427 49.480 1.00 16.23 157 PHE A N 1
ATOM 1042 C CA . PHE A 1 157 ? -23.505 11.021 50.672 1.00 15.34 157 PHE A CA 1
ATOM 1043 C C . PHE A 1 157 ? -21.981 11.014 50.559 1.00 16.04 157 PHE A C 1
ATOM 1044 O O . PHE A 1 157 ? -21.329 12.029 50.808 1.00 15.95 157 PHE A O 1
ATOM 1052 N N . ARG A 1 158 ? -21.408 9.880 50.173 1.00 16.48 158 ARG A N 1
ATOM 1053 C CA . ARG A 1 158 ? -19.950 9.831 50.052 1.00 16.70 158 ARG A CA 1
ATOM 1054 C C . ARG A 1 158 ? -19.438 10.887 49.083 1.00 17.31 158 ARG A C 1
ATOM 1055 O O . ARG A 1 158 ? -18.392 11.490 49.318 1.00 16.94 158 ARG A O 1
ATOM 1063 N N . ASP A 1 159 ? -20.171 11.124 47.998 1.00 17.76 159 ASP A N 1
ATOM 1064 C CA . ASP A 1 159 ? -19.740 12.108 47.009 1.00 19.38 159 ASP A CA 1
ATOM 1065 C C . ASP A 1 159 ? -19.708 13.535 47.544 1.00 19.62 159 ASP A C 1
ATOM 1066 O O . ASP A 1 159 ? -19.126 14.421 46.924 1.00 20.70 159 ASP A O 1
ATOM 1071 N N . GLN A 1 160 ? -20.329 13.760 48.696 1.00 18.42 160 GLN A N 1
ATOM 1072 C CA . GLN A 1 160 ? -20.334 15.084 49.296 1.00 20.15 160 GLN A CA 1
ATOM 1073 C C . GLN A 1 160 ? -19.281 15.172 50.395 1.00 20.78 160 GLN A C 1
ATOM 1074 O O . GLN A 1 160 ? -19.194 16.173 51.111 1.00 21.64 160 GLN A O 1
ATOM 1080 N N . LEU A 1 161 ? -18.476 14.115 50.513 1.00 19.16 161 LEU A N 1
ATOM 1081 C CA . LEU A 1 161 ? -17.410 14.052 51.507 1.00 19.84 161 LEU A CA 1
ATOM 1082 C C . LEU A 1 161 ? -16.055 14.217 50.839 1.00 20.60 161 LEU A C 1
ATOM 1083 O O . LEU A 1 161 ? -15.894 13.934 49.654 1.00 20.48 161 LEU A O 1
ATOM 1088 N N . ASP A 1 162 ? -15.085 14.675 51.622 1.00 21.11 162 ASP A N 1
ATOM 1089 C CA . ASP A 1 162 ? -13.716 14.836 51.153 1.00 21.78 162 ASP A CA 1
ATOM 1090 C C . ASP A 1 162 ? -12.783 14.482 52.303 1.00 21.26 162 ASP A C 1
ATOM 1091 O O . ASP A 1 162 ? -13.215 13.916 53.303 1.00 20.64 162 ASP A O 1
ATOM 1096 N N . GLY A 1 163 ? -11.504 14.812 52.163 1.00 20.39 163 GLY A N 1
ATOM 1097 C CA . GLY A 1 163 ? -10.537 14.491 53.199 1.00 20.60 163 GLY A CA 1
ATOM 1098 C C . GLY A 1 163 ? -10.825 15.002 54.600 1.00 20.04 163 GLY A C 1
ATOM 1099 O O . GLY A 1 163 ? -10.364 14.411 55.577 1.00 20.90 163 GLY A O 1
ATOM 1100 N N . ARG A 1 164 ? -11.577 16.094 54.711 1.00 19.31 164 ARG A N 1
ATOM 1101 C CA . ARG A 1 164 ? -11.896 16.667 56.016 1.00 19.18 164 ARG A CA 1
ATOM 1102 C C . ARG A 1 164 ? -12.644 15.689 56.922 1.00 18.85 164 ARG A C 1
ATOM 1103 O O . ARG A 1 164 ? -12.357 15.598 58.114 1.00 18.31 164 ARG A O 1
ATOM 1111 N N . PHE A 1 165 ? -13.610 14.964 56.360 1.00 18.94 165 PHE A N 1
ATOM 1112 C CA . PHE A 1 165 ? -14.380 14.007 57.149 1.00 18.37 165 PHE A CA 1
ATOM 1113 C C . PHE A 1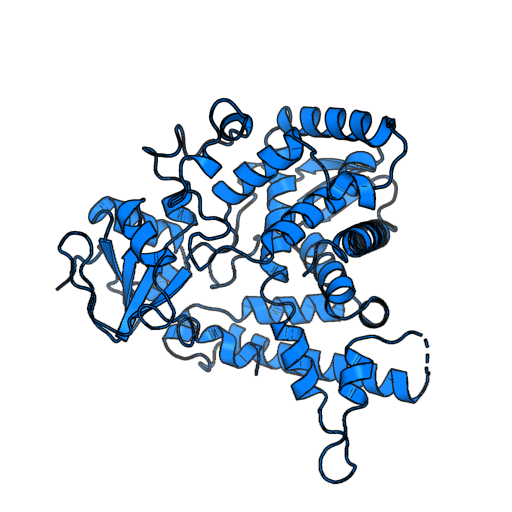 165 ? -13.463 12.946 57.764 1.00 18.45 165 PHE A C 1
ATOM 1114 O O . PHE A 1 165 ? -13.582 12.625 58.946 1.00 17.82 165 PHE A O 1
ATOM 1122 N N . ALA A 1 166 ? -12.546 12.413 56.961 1.00 19.25 166 ALA A N 1
ATOM 1123 C CA . ALA A 1 166 ? -11.610 11.396 57.433 1.00 18.94 166 ALA A CA 1
ATOM 1124 C C . ALA A 1 166 ? -10.708 11.937 58.543 1.00 17.95 166 ALA A C 1
ATOM 1125 O O . ALA A 1 166 ? -10.425 11.241 59.519 1.00 19.02 166 ALA A O 1
ATOM 1127 N N . LYS A 1 167 ? -10.250 13.176 58.386 1.00 17.60 167 LYS A N 1
ATOM 1128 C CA . LYS A 1 167 ? -9.381 13.781 59.390 1.00 18.74 167 LYS A CA 1
ATOM 1129 C C . LYS A 1 167 ? -10.102 13.927 60.727 1.00 18.70 167 LYS A C 1
ATOM 1130 O O . LYS A 1 167 ? -9.533 13.655 61.785 1.00 19.59 167 LYS A O 1
ATOM 1136 N N . LEU A 1 168 ? -11.359 14.350 60.676 1.00 17.45 168 LEU A N 1
ATOM 1137 C CA . LEU A 1 168 ? -12.144 14.522 61.890 1.00 17.39 168 LEU A CA 1
ATOM 1138 C C . LEU A 1 168 ? -12.466 13.174 62.534 1.00 15.90 168 LEU A C 1
ATOM 1139 O O . LEU A 1 168 ? 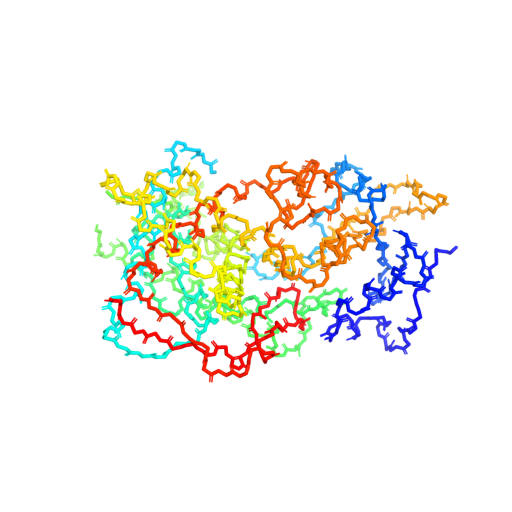-12.405 13.029 63.754 1.00 16.17 168 LEU A O 1
ATOM 1144 N N . TYR A 1 169 ? -12.802 12.185 61.712 1.00 16.44 169 TYR A N 1
ATOM 1145 C CA . TYR A 1 169 ? -13.132 10.865 62.238 1.00 16.50 169 TYR A CA 1
ATOM 1146 C C . TYR A 1 169 ? -11.902 10.276 62.931 1.00 16.87 169 TYR A C 1
ATOM 1147 O O . TYR A 1 169 ? -12.016 9.597 63.948 1.00 17.77 169 TYR A O 1
ATOM 1156 N N . HIS A 1 170 ? -10.723 10.548 62.381 1.00 18.40 170 HIS A N 1
ATOM 1157 C CA . HIS A 1 170 ? -9.494 10.044 62.978 1.00 19.77 170 HIS A CA 1
ATOM 1158 C C . HIS A 1 170 ? -9.344 10.600 64.392 1.00 19.11 170 HIS A C 1
ATOM 1159 O O . HIS A 1 170 ? -8.912 9.892 65.304 1.00 19.01 170 HIS A O 1
ATOM 1166 N N . GLU A 1 171 ? -9.698 11.872 64.570 1.00 18.45 171 GLU A N 1
ATOM 1167 C CA . GLU A 1 171 ? -9.616 12.518 65.878 1.00 18.29 171 GLU A CA 1
ATOM 1168 C C . GLU A 1 171 ? -10.552 11.855 66.887 1.00 18.74 171 GLU A C 1
ATOM 1169 O O . GLU A 1 171 ? -10.259 11.819 68.079 1.00 18.04 171 GLU A O 1
ATOM 1175 N N . LEU A 1 172 ? -11.687 11.348 66.413 1.00 17.88 172 LEU A N 1
ATOM 1176 C CA . LEU A 1 172 ? -12.618 10.669 67.306 1.00 18.28 172 LEU A CA 1
ATOM 1177 C C . LEU A 1 172 ? -11.954 9.402 67.826 1.00 17.88 172 LEU A C 1
ATOM 1178 O O . LEU A 1 172 ? -11.986 9.111 69.023 1.00 17.67 172 LEU A O 1
ATOM 1183 N N . GLU A 1 173 ? -11.351 8.647 66.913 1.00 17.84 173 GLU A N 1
ATOM 1184 C CA . GLU A 1 173 ? -10.693 7.397 67.273 1.00 18.16 173 GLU A CA 1
ATOM 1185 C C . GLU A 1 173 ? -9.502 7.644 68.185 1.00 19.00 173 GLU A C 1
ATOM 1186 O O . GLU A 1 173 ? -9.204 6.826 69.057 1.00 19.21 173 GLU A O 1
ATOM 1192 N N . ARG A 1 174 ? -8.825 8.773 67.995 1.00 19.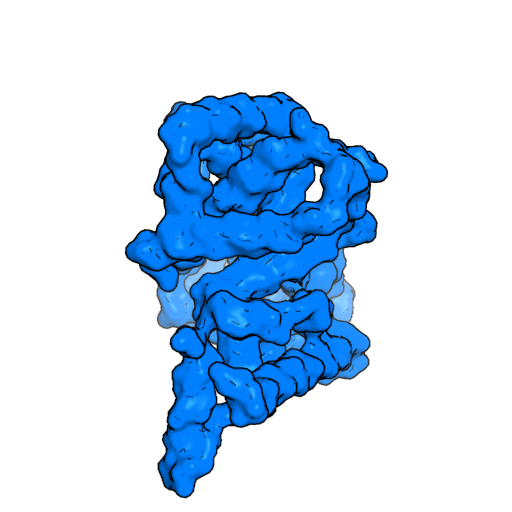46 174 ARG A N 1
ATOM 1193 C CA . ARG A 1 174 ? -7.684 9.099 68.844 1.00 19.69 174 ARG A CA 1
ATOM 1194 C C . ARG A 1 174 ? -8.164 9.563 70.216 1.00 19.35 174 ARG A C 1
ATOM 1195 O O . ARG A 1 174 ? -7.369 9.731 71.139 1.00 19.97 174 ARG A O 1
ATOM 1203 N N . GLY A 1 175 ? -9.471 9.760 70.349 1.00 17.66 175 GLY A N 1
ATOM 1204 C CA . GLY A 1 175 ? -10.026 10.196 71.619 1.00 19.49 175 GLY A CA 1
ATOM 1205 C C . GLY A 1 175 ? -10.499 9.047 72.490 1.00 19.00 175 GLY A C 1
ATOM 1206 O O . GLY A 1 175 ? -11.379 9.225 73.335 1.00 19.44 175 GLY A O 1
ATOM 1207 N N . THR A 1 176 ? -9.906 7.870 72.306 1.00 17.42 176 THR A N 1
ATOM 1208 C CA . THR A 1 176 ? -10.291 6.692 73.073 1.00 18.22 176 THR A CA 1
ATOM 1209 C C . THR A 1 176 ? -9.243 6.213 74.087 1.00 17.65 176 THR A C 1
ATOM 1210 O O . THR A 1 176 ? -9.056 5.015 74.282 1.00 17.57 176 THR A O 1
ATOM 1214 N N . ASP A 1 177 ? -8.570 7.155 74.738 1.00 18.66 177 ASP A N 1
ATOM 1215 C CA . ASP A 1 177 ? -7.568 6.825 75.748 1.00 19.81 177 ASP A CA 1
ATOM 1216 C C . ASP A 1 177 ? -8.232 5.997 76.856 1.00 19.65 177 ASP A C 1
ATOM 1217 O O . ASP A 1 177 ? -9.358 6.285 77.259 1.00 19.56 177 ASP A O 1
ATOM 1222 N N . PRO A 1 178 ? -7.549 4.950 77.352 1.00 18.84 178 PRO A N 1
ATOM 1223 C CA . PRO A 1 178 ? -8.086 4.091 78.415 1.00 19.91 178 PRO A CA 1
ATOM 1224 C C . PRO A 1 178 ? -8.413 4.865 79.691 1.00 19.53 178 PRO A C 1
ATOM 1225 O O . PRO A 1 178 ? -9.062 4.339 80.598 1.00 18.84 178 PRO A O 1
ATOM 1229 N N . LEU A 1 179 ? -7.952 6.111 79.761 1.00 19.20 179 LEU A N 1
ATOM 1230 C CA . LEU A 1 179 ? -8.234 6.954 80.914 1.00 20.23 179 LEU A CA 1
ATOM 1231 C C . LEU A 1 179 ? -9.737 7.157 81.013 1.00 20.49 179 LEU A C 1
ATOM 1232 O O . LEU A 1 179 ? -10.247 7.624 82.031 1.00 20.00 179 LEU A O 1
ATOM 1237 N N . ALA A 1 180 ? -10.446 6.804 79.945 1.00 19.79 180 ALA A N 1
ATOM 1238 C CA . ALA A 1 180 ? -11.897 6.927 79.929 1.00 19.61 180 ALA A CA 1
ATOM 1239 C C . ALA A 1 180 ? -12.504 6.032 81.005 1.00 21.05 180 ALA A C 1
ATOM 1240 O O . ALA A 1 180 ? -13.637 6.256 81.438 1.00 20.97 180 ALA A O 1
ATOM 1242 N N . TYR A 1 181 ? -11.762 5.006 81.426 1.00 19.96 181 TYR A N 1
ATOM 1243 C CA . TYR A 1 181 ? -12.257 4.116 82.469 1.00 20.14 181 TYR A CA 1
ATOM 1244 C C . TYR A 1 181 ? -12.215 4.801 83.831 1.00 21.48 181 TYR A C 1
ATOM 1245 O O . TYR A 1 181 ? -12.785 4.306 84.802 1.00 22.08 181 TYR A O 1
ATOM 1254 N N . VAL A 1 182 ? -11.523 5.937 83.897 1.00 21.15 182 VAL A N 1
ATOM 1255 C CA . VAL A 1 182 ? -11.478 6.734 85.118 1.00 21.45 182 VAL A CA 1
ATOM 1256 C C . VAL A 1 182 ? -12.643 7.707 84.909 1.00 23.73 182 VAL A C 1
ATOM 1257 O O . VAL A 1 182 ? -13.589 7.741 85.699 1.00 23.76 182 VAL A O 1
ATOM 1261 N N . ASP A 1 183 ? -12.574 8.473 83.819 1.00 23.27 183 ASP A N 1
ATOM 1262 C CA . ASP A 1 183 ? -13.623 9.425 83.450 1.00 26.10 183 ASP A CA 1
ATOM 1263 C C . ASP A 1 183 ? -13.452 9.878 82.002 1.00 24.74 183 ASP A C 1
ATOM 1264 O O . ASP A 1 183 ? -12.389 10.357 81.615 1.00 24.10 183 ASP A O 1
ATOM 1269 N N . PRO A 1 184 ? -14.505 9.733 81.183 1.00 25.75 184 PRO A N 1
ATOM 1270 C CA . PRO A 1 184 ? -14.470 10.125 79.770 1.00 25.67 184 PRO A CA 1
ATOM 1271 C C . PRO A 1 184 ? -14.376 11.632 79.522 1.00 25.62 184 PRO A C 1
ATOM 1272 O O . PRO A 1 184 ? -14.154 12.061 78.387 1.00 23.15 184 PRO A O 1
ATOM 1276 N N . TYR A 1 185 ? -14.538 12.436 80.570 1.00 25.75 185 TYR A N 1
ATOM 1277 C CA . TYR A 1 185 ? -14.492 13.883 80.395 1.00 26.93 185 TYR A CA 1
ATOM 1278 C C . TYR A 1 185 ? -13.333 14.602 81.072 1.00 26.91 185 TYR A C 1
ATOM 1279 O O . TYR A 1 185 ? -13.404 15.807 81.325 1.00 26.89 185 TYR A O 1
ATOM 1288 N N . LEU A 1 186 ? -12.262 13.871 81.361 1.00 26.17 186 LEU A N 1
ATOM 1289 C CA . LEU A 1 186 ? -11.096 14.483 81.985 1.00 26.47 186 LEU A CA 1
ATOM 1290 C C . LEU A 1 186 ? -10.546 15.565 81.062 1.00 27.06 186 LEU A C 1
ATOM 1291 O O . LEU A 1 186 ? -10.611 15.444 79.837 1.00 26.76 186 LEU A O 1
ATOM 1296 N N . PRO A 1 187 ? -9.995 16.643 81.640 1.00 27.47 187 PRO A N 1
ATOM 1297 C CA . PRO A 1 187 ? -9.440 17.740 80.847 1.00 28.34 187 PRO A CA 1
ATOM 1298 C C . PRO A 1 187 ? -8.077 17.452 80.225 1.00 28.11 187 PRO A C 1
ATOM 1299 O O . PRO A 1 187 ? -7.083 18.091 80.570 1.00 30.78 187 PRO A O 1
ATOM 1303 N N . ILE A 1 188 ? -8.033 16.481 79.318 1.00 26.27 188 ILE A N 1
ATOM 1304 C CA . ILE A 1 188 ? -6.796 16.147 78.626 1.00 24.82 188 ILE A CA 1
ATOM 1305 C C . ILE A 1 188 ? -6.980 16.508 77.154 1.00 24.27 188 ILE A C 1
ATOM 1306 O O . ILE A 1 188 ? -8.099 16.481 76.632 1.00 23.11 188 ILE A O 1
ATOM 1311 N N . GLU A 1 189 ? -5.880 16.855 76.497 1.00 23.42 189 GLU A N 1
ATOM 1312 C CA . GLU A 1 189 ? -5.891 17.273 75.100 1.00 23.79 189 GLU A CA 1
ATOM 1313 C C . GLU A 1 189 ? -6.572 16.319 74.118 1.00 22.77 189 GLU A C 1
ATOM 1314 O O . GLU A 1 189 ? -7.305 16.763 73.232 1.00 22.08 189 GLU A O 1
ATOM 1320 N N . SER A 1 190 ? -6.337 15.019 74.257 1.00 21.67 190 SER A N 1
ATOM 1321 C CA . SER A 1 190 ? -6.953 14.065 73.339 1.00 20.33 190 SER A CA 1
ATOM 1322 C C . SER A 1 190 ? -8.475 14.057 73.460 1.00 19.93 190 SER A C 1
ATOM 1323 O O . SER A 1 190 ? -9.172 13.870 72.464 1.00 18.70 190 SER A O 1
ATOM 1326 N N . PHE A 1 191 ? -8.988 14.257 74.670 1.00 19.95 191 PHE A N 1
ATOM 1327 C CA . PHE A 1 191 ? -10.436 14.297 74.870 1.00 19.16 191 PHE A CA 1
ATOM 1328 C C . PHE A 1 191 ? -10.985 15.623 74.346 1.00 19.97 191 PHE A C 1
ATOM 1329 O O . PHE A 1 191 ? -12.089 15.671 73.808 1.00 18.72 191 PHE A O 1
ATOM 1337 N N . ARG A 1 192 ? -10.219 16.700 74.499 1.00 18.96 192 ARG A N 1
ATOM 1338 C CA . ARG A 1 192 ? -10.656 18.003 73.995 1.00 19.91 192 ARG A CA 1
ATOM 1339 C C . ARG A 1 192 ? -10.757 17.920 72.471 1.00 20.56 192 ARG A C 1
ATOM 1340 O O . ARG A 1 192 ? -11.722 18.395 71.866 1.00 20.48 192 ARG A O 1
ATOM 1348 N N . ARG A 1 193 ? -9.758 17.308 71.847 1.00 18.70 193 ARG A N 1
ATOM 1349 C CA . ARG A 1 193 ? -9.759 17.177 70.395 1.00 18.85 193 ARG A CA 1
ATOM 1350 C C . ARG A 1 193 ? -10.869 16.241 69.931 1.00 17.23 193 ARG A C 1
ATOM 1351 O O . ARG A 1 193 ? -11.430 16.427 68.852 1.00 17.62 193 ARG A O 1
ATOM 1359 N N . ARG A 1 194 ? -11.188 15.244 70.753 1.00 17.49 194 ARG A N 1
ATOM 1360 C CA . ARG A 1 194 ? -12.266 14.305 70.446 1.00 17.81 194 ARG A CA 1
ATOM 1361 C C . ARG A 1 194 ? -13.580 15.091 70.352 1.00 17.49 194 ARG A C 1
ATOM 1362 O O . ARG A 1 194 ? -14.317 14.990 69.364 1.00 16.71 194 ARG A O 1
ATOM 1370 N N . ASP A 1 195 ? -13.858 15.887 71.379 1.00 19.59 195 ASP A N 1
ATOM 1371 C CA . ASP A 1 195 ? -15.085 16.676 71.406 1.00 18.73 195 ASP A CA 1
ATOM 1372 C C . ASP A 1 195 ? -15.152 17.708 70.286 1.00 20.03 195 ASP A C 1
ATOM 1373 O O . ASP A 1 195 ? -16.213 17.920 69.696 1.00 19.82 195 ASP A O 1
ATOM 1378 N N . GLU A 1 196 ? -14.024 18.348 69.989 1.00 19.19 196 GLU A N 1
ATOM 1379 C CA . GLU A 1 196 ? -13.982 19.343 68.927 1.00 20.49 196 GLU A CA 1
ATOM 1380 C C . GLU A 1 196 ? -14.238 18.683 67.577 1.00 19.46 196 GLU A C 1
ATOM 1381 O O . GLU A 1 196 ? -14.956 19.228 66.733 1.00 19.21 196 GLU A O 1
ATOM 1387 N N . ALA A 1 197 ? -13.652 17.505 67.382 1.00 17.39 197 ALA A N 1
ATOM 1388 C CA . ALA A 1 197 ? -13.818 16.760 66.137 1.00 17.72 197 ALA A CA 1
ATOM 1389 C C . ALA A 1 197 ? -15.278 16.367 65.916 1.00 17.13 197 ALA A C 1
ATOM 1390 O O . ALA A 1 197 ? -15.766 16.405 64.788 1.00 17.28 197 ALA A O 1
ATOM 1392 N N . ARG A 1 198 ? -15.972 15.982 66.981 1.00 16.96 198 ARG A N 1
ATOM 1393 C CA . ARG A 1 198 ? -17.372 15.608 66.816 1.00 16.81 198 ARG A CA 1
ATOM 1394 C C . ARG A 1 198 ? -18.176 16.831 66.384 1.00 18.23 198 ARG A C 1
ATOM 1395 O O . ARG A 1 198 ? -19.035 16.727 65.506 1.00 18.37 198 ARG A O 1
ATOM 1403 N N . ASN A 1 199 ? -17.899 17.987 66.987 1.00 18.01 199 ASN A N 1
ATOM 1404 C CA . ASN A 1 199 ? -18.610 19.211 66.610 1.00 18.20 199 ASN A CA 1
ATOM 1405 C C . ASN A 1 199 ? -18.322 19.529 65.142 1.00 18.71 199 ASN A C 1
ATOM 1406 O O . ASN A 1 199 ? -19.198 20.003 64.408 1.00 19.38 199 ASN A O 1
ATOM 1411 N N . GLY A 1 200 ? -17.088 19.267 64.719 1.00 17.85 200 GLY A N 1
ATOM 1412 C CA . GLY A 1 200 ? -16.705 19.512 63.341 1.00 18.73 200 GLY A CA 1
ATOM 1413 C C . GLY A 1 200 ? -17.470 18.615 62.387 1.00 18.26 200 GLY A C 1
ATOM 1414 O O . GLY A 1 200 ? -17.842 19.034 61.289 1.00 18.61 200 GLY A O 1
ATOM 1415 N N . LEU A 1 201 ? -17.698 17.370 62.797 1.00 17.07 201 LEU A N 1
ATOM 1416 C CA . LEU A 1 201 ? -18.440 16.439 61.960 1.00 15.95 201 LEU A CA 1
ATOM 1417 C C . LEU A 1 201 ? -19.894 16.884 61.866 1.00 17.12 201 LEU A C 1
ATOM 1418 O O . LEU A 1 201 ? -20.492 16.809 60.792 1.00 16.87 201 LEU A O 1
ATOM 1423 N N . VAL A 1 202 ? -20.456 17.354 62.977 1.00 17.06 202 VAL A N 1
ATOM 1424 C CA . VAL A 1 202 ? -21.838 17.828 62.950 1.00 18.06 202 VAL A CA 1
ATOM 1425 C C . VAL A 1 202 ? -21.952 18.979 61.950 1.00 18.83 202 VAL A C 1
ATOM 1426 O O . VAL A 1 202 ? -22.914 19.054 61.175 1.00 19.29 202 VAL A O 1
ATOM 1430 N N . ALA A 1 203 ? -20.961 19.868 61.952 1.00 18.22 203 ALA A N 1
ATOM 1431 C CA . ALA A 1 203 ? -20.959 21.005 61.035 1.00 18.64 203 ALA A CA 1
ATOM 1432 C C . ALA A 1 203 ? -20.870 20.554 59.576 1.00 19.71 203 ALA A C 1
ATOM 1433 O O . ALA A 1 203 ? -21.510 21.142 58.701 1.00 19.97 203 ALA A O 1
ATOM 1435 N N . LEU A 1 204 ? -20.069 19.525 59.304 1.00 18.21 204 LEU A N 1
ATOM 1436 C CA . LEU A 1 204 ? -19.953 19.017 57.939 1.00 19.00 204 LEU A CA 1
ATOM 1437 C C . LEU A 1 204 ? -21.293 18.454 57.476 1.00 17.62 204 LEU A C 1
ATOM 1438 O O . LEU A 1 204 ? -21.711 18.675 56.337 1.00 17.85 204 LEU A O 1
ATOM 1443 N N . VAL A 1 205 ? -21.954 17.715 58.359 1.00 17.82 205 VAL A N 1
ATOM 1444 C CA . VAL A 1 205 ? -23.245 17.126 58.029 1.00 17.31 205 VAL A CA 1
ATOM 1445 C C . VAL A 1 205 ? -24.284 18.224 57.829 1.00 17.76 205 VAL A C 1
ATOM 1446 O O . VAL A 1 205 ? -25.107 18.147 56.910 1.00 17.37 205 VAL A O 1
ATOM 1450 N N . ALA A 1 206 ? -24.237 19.249 58.674 1.00 18.01 206 ALA A N 1
ATOM 1451 C CA . ALA A 1 206 ? -25.178 20.358 58.548 1.00 18.85 206 ALA A CA 1
ATOM 1452 C C . ALA A 1 206 ? -24.977 21.046 57.197 1.00 19.50 206 ALA A C 1
ATOM 1453 O O . ALA A 1 206 ? -25.946 21.436 56.540 1.00 19.58 206 ALA A O 1
ATOM 1455 N N . ASP A 1 207 ? -23.720 21.201 56.782 1.00 18.63 207 ASP A N 1
ATOM 1456 C CA . ASP A 1 207 ? -23.421 21.822 55.497 1.00 19.55 207 ASP A CA 1
ATOM 1457 C C . ASP A 1 207 ? -23.979 20.988 54.350 1.00 18.66 207 ASP A C 1
ATOM 1458 O O . ASP A 1 207 ? -24.482 21.533 53.372 1.00 20.09 207 ASP A O 1
ATOM 1463 N N . ILE A 1 208 ? -23.878 19.665 54.466 1.00 18.53 208 ILE A N 1
ATOM 1464 C CA . ILE A 1 208 ? -24.387 18.775 53.428 1.00 18.64 208 ILE A CA 1
ATOM 1465 C C . ILE A 1 208 ? -25.907 18.886 53.346 1.00 19.66 208 ILE A C 1
ATOM 1466 O O . ILE A 1 208 ? -26.474 18.934 52.256 1.00 19.06 208 ILE A O 1
ATOM 1471 N N . MET A 1 209 ? -26.558 18.937 54.502 1.00 19.27 209 MET A N 1
ATOM 1472 C CA . MET A 1 209 ? -28.008 19.062 54.543 1.00 19.54 209 MET A CA 1
ATOM 1473 C C . MET A 1 209 ? -28.435 20.363 53.867 1.00 20.75 209 MET A C 1
ATOM 1474 O O . MET A 1 209 ? -29.341 20.373 53.030 1.00 20.72 209 MET A O 1
ATOM 1479 N N . ASN A 1 210 ? -27.770 21.461 54.216 1.00 21.78 210 ASN A N 1
ATOM 1480 C CA . ASN A 1 210 ? -28.108 22.748 53.623 1.00 23.31 210 ASN A CA 1
ATOM 1481 C C . ASN A 1 210 ? -27.797 22.770 52.132 1.00 23.77 210 ASN A C 1
ATOM 1482 O O . ASN A 1 210 ? -28.480 23.438 51.355 1.00 23.80 210 ASN A O 1
ATOM 1487 N N . GLY A 1 211 ? -26.767 22.032 51.734 1.00 23.49 211 GLY A N 1
ATOM 1488 C CA . GLY A 1 211 ? -26.409 21.975 50.332 1.00 23.88 211 GLY A CA 1
ATOM 1489 C C . GLY A 1 211 ? -27.487 21.281 49.518 1.00 24.33 211 GLY A C 1
ATOM 1490 O O . GLY A 1 211 ? -27.732 21.638 48.366 1.00 25.78 211 GLY A O 1
ATOM 1491 N N . ARG A 1 212 ? -28.142 20.288 50.113 1.00 23.06 212 ARG A N 1
ATOM 1492 C CA . ARG A 1 212 ? -29.193 19.559 49.412 1.00 23.30 212 ARG A CA 1
ATOM 1493 C C . ARG A 1 212 ? -30.459 20.389 49.288 1.00 24.88 212 ARG A C 1
ATOM 1494 O O . ARG A 1 212 ? -31.241 20.205 48.358 1.00 24.53 212 ARG A O 1
ATOM 1502 N N . ILE A 1 213 ? -30.652 21.303 50.231 1.00 25.64 213 ILE A N 1
ATOM 1503 C CA . ILE A 1 213 ? -31.817 22.178 50.219 1.00 27.62 213 ILE A CA 1
ATOM 1504 C C . ILE A 1 213 ? -31.740 23.107 49.014 1.00 28.34 213 ILE A C 1
ATOM 1505 O O . ILE A 1 213 ? -32.706 23.262 48.266 1.00 28.05 213 ILE A O 1
ATOM 1510 N N . ALA A 1 214 ? -30.571 23.713 48.834 1.00 30.00 214 ALA A N 1
ATOM 1511 C CA . ALA A 1 214 ? -30.338 24.664 47.756 1.00 31.42 214 ALA A CA 1
ATOM 1512 C C . ALA A 1 214 ? -30.060 24.055 46.388 1.00 32.97 214 ALA A C 1
ATOM 1513 O O . ALA A 1 214 ? -30.367 24.667 45.366 1.00 32.64 214 ALA A O 1
ATOM 1515 N N . ASN A 1 215 ? -29.477 22.861 46.358 1.00 34.42 215 ASN A N 1
ATOM 1516 C CA . ASN A 1 215 ? -29.164 22.226 45.083 1.00 37.25 215 ASN A CA 1
ATOM 1517 C C . ASN A 1 215 ? -29.577 20.760 45.008 1.00 38.49 215 ASN A C 1
ATOM 1518 O O . ASN A 1 215 ? -28.733 19.863 45.048 1.00 38.90 215 ASN A O 1
ATOM 1523 N N . PRO A 1 216 ? -30.889 20.499 44.894 1.00 39.08 216 PRO A N 1
ATOM 1524 C CA . PRO A 1 216 ? -31.427 19.138 44.809 1.00 39.93 216 PRO A CA 1
ATOM 1525 C C . PRO A 1 216 ? -30.816 18.347 43.653 1.00 40.94 216 PRO A C 1
ATOM 1526 O O . PRO A 1 216 ? -31.155 17.182 43.433 1.00 41.26 216 PRO A O 1
ATOM 1530 N N . ASP A 1 222 ? -32.627 9.731 42.938 1.00 34.30 222 ASP A N 1
ATOM 1531 C CA . ASP A 1 222 ? -31.359 9.453 43.608 1.00 32.77 222 ASP A CA 1
ATOM 1532 C C . ASP A 1 222 ? -31.431 9.929 45.057 1.00 31.60 222 ASP A C 1
ATOM 1533 O O . ASP A 1 222 ? -31.343 11.130 45.330 1.00 31.96 222 ASP A O 1
ATOM 1535 N N . ARG A 1 223 ? -31.586 8.982 45.977 1.00 28.10 223 ARG A N 1
ATOM 1536 C CA . ARG A 1 223 ? -31.683 9.298 47.397 1.00 25.02 223 ARG A CA 1
ATOM 1537 C C . ARG A 1 223 ? -30.933 8.280 48.251 1.00 23.26 223 ARG A C 1
ATOM 1538 O O . ARG A 1 223 ? -30.757 7.128 47.849 1.00 23.94 223 ARG A O 1
ATOM 1546 N N . ASP A 1 224 ? -30.490 8.714 49.429 1.00 20.24 224 ASP A N 1
ATOM 1547 C CA . ASP A 1 224 ? -29.763 7.845 50.346 1.00 20.12 224 ASP A CA 1
ATOM 1548 C C . ASP A 1 224 ? -30.336 7.897 51.758 1.00 19.90 224 ASP A C 1
ATOM 1549 O O . ASP A 1 224 ? -31.421 8.445 51.981 1.00 19.96 224 ASP A O 1
ATOM 1554 N N . MET A 1 225 ? -29.608 7.338 52.720 1.00 18.44 225 MET A N 1
ATOM 1555 C CA . MET A 1 225 ? -30.107 7.318 54.086 1.00 19.53 225 MET A CA 1
ATOM 1556 C C . MET A 1 225 ? -30.255 8.698 54.698 1.00 18.72 225 MET A C 1
ATOM 1557 O O . MET A 1 225 ? -31.102 8.907 55.569 1.00 19.92 225 MET A O 1
ATOM 1562 N N . LEU A 1 226 ? -29.431 9.643 54.266 1.00 18.61 226 LEU A N 1
ATOM 1563 C CA . LEU A 1 226 ? -29.543 10.988 54.803 1.00 17.42 226 LEU A CA 1
ATOM 1564 C C . LEU A 1 226 ? -30.886 11.579 54.378 1.00 17.60 226 LEU A C 1
ATOM 1565 O O . LEU A 1 226 ? -31.557 12.223 55.180 1.00 17.01 226 LEU A O 1
ATOM 1570 N N . ASP A 1 227 ? -31.286 11.342 53.129 1.00 17.98 227 ASP A N 1
ATOM 1571 C CA . ASP A 1 227 ? -32.566 11.868 52.655 1.00 18.22 227 ASP A CA 1
ATOM 1572 C C . ASP A 1 227 ? -33.710 11.284 53.475 1.00 18.90 227 ASP A C 1
ATOM 1573 O O . ASP A 1 227 ? -34.671 11.984 53.802 1.00 18.06 227 ASP A O 1
ATOM 1578 N N . VAL A 1 228 ? -33.608 10.002 53.802 1.00 18.03 228 VAL A N 1
ATOM 1579 C CA . VAL A 1 228 ? -34.632 9.345 54.605 1.00 18.34 228 VAL A CA 1
ATOM 1580 C C . VAL A 1 228 ? -34.777 10.045 55.956 1.00 19.28 228 VAL A C 1
ATOM 1581 O O . VAL A 1 228 ? -35.885 10.347 56.396 1.00 19.46 228 VAL A O 1
ATOM 1585 N N . LEU A 1 229 ? -33.653 10.318 56.611 1.00 17.97 229 LEU A N 1
ATOM 1586 C CA . LEU A 1 229 ? -33.686 10.961 57.917 1.00 17.85 229 LEU A CA 1
ATOM 1587 C C . LEU A 1 229 ? -34.181 12.408 57.850 1.00 18.44 229 LEU A C 1
ATOM 1588 O O . LEU A 1 229 ? -34.929 12.853 58.723 1.00 20.16 229 LEU A O 1
ATOM 1593 N N . ILE A 1 230 ? -33.776 13.131 56.811 1.00 18.38 230 ILE A N 1
ATOM 1594 C CA . ILE A 1 230 ? -34.188 14.523 56.630 1.00 20.71 230 ILE A CA 1
ATOM 1595 C C . ILE A 1 230 ? -35.703 14.656 56.468 1.00 21.28 230 ILE A C 1
ATOM 1596 O O . ILE A 1 230 ? -36.304 15.629 56.936 1.00 22.28 230 ILE A O 1
ATOM 1601 N N . ALA A 1 231 ? -36.314 13.672 55.815 1.00 21.60 231 ALA A N 1
ATOM 1602 C CA . ALA A 1 231 ? -37.754 13.694 55.558 1.00 21.68 231 ALA A CA 1
ATOM 1603 C C . ALA A 1 231 ? -38.662 13.498 56.769 1.00 22.63 231 ALA A C 1
ATOM 1604 O O . ALA A 1 231 ? -39.818 13.930 56.750 1.00 22.89 231 ALA A O 1
ATOM 1606 N N . VAL A 1 232 ? -38.158 12.852 57.814 1.00 22.00 232 VAL A N 1
ATOM 1607 C CA . VAL A 1 232 ? -38.971 12.601 59.002 1.00 22.49 232 VAL A CA 1
ATOM 1608 C C . VAL A 1 232 ? -39.369 13.882 59.730 1.00 24.23 232 VAL A C 1
ATOM 1609 O O . VAL A 1 232 ? -38.534 14.746 59.998 1.00 21.97 232 VAL A O 1
ATOM 1613 N N . LYS A 1 233 ? -40.654 13.994 60.052 1.00 26.05 233 LYS A N 1
ATOM 1614 C CA . LYS A 1 233 ? -41.165 15.167 60.750 1.00 30.45 233 LYS A CA 1
ATOM 1615 C C . LYS A 1 233 ? -41.557 14.814 62.180 1.00 31.92 233 LYS A C 1
ATOM 1616 O O . LYS A 1 233 ? -41.995 13.697 62.457 1.00 31.97 233 LYS A O 1
ATOM 1622 N N . ALA A 1 234 ? -41.393 15.769 63.088 1.00 33.44 234 ALA A N 1
ATOM 1623 C CA . ALA A 1 234 ? -41.746 15.558 64.485 1.00 36.40 234 ALA A CA 1
ATOM 1624 C C . ALA A 1 234 ? -43.241 15.804 64.649 1.00 38.50 234 ALA A C 1
ATOM 1625 O O . ALA A 1 234 ? -43.909 16.239 63.711 1.00 38.76 234 ALA A O 1
ATOM 1627 N N . GLU A 1 235 ? -43.763 15.523 65.840 1.00 41.08 235 GLU A N 1
ATOM 1628 C CA . GLU A 1 235 ? -45.182 15.721 66.117 1.00 43.11 235 GLU A CA 1
ATOM 1629 C C . GLU A 1 235 ? -45.499 17.208 66.251 1.00 44.55 235 GLU A C 1
ATOM 1630 O O . GLU A 1 235 ? -46.070 17.642 67.252 1.00 46.33 235 GLU A O 1
ATOM 1632 N N . THR A 1 236 ? -45.124 17.983 65.239 1.00 45.06 236 THR A N 1
ATOM 1633 C CA . THR A 1 236 ? -45.365 19.419 65.235 1.00 44.64 236 THR A CA 1
ATOM 1634 C C . THR A 1 236 ? -45.150 19.992 63.839 1.00 44.28 236 THR A C 1
ATOM 1635 O O . THR A 1 236 ? -45.423 21.167 63.592 1.00 44.34 236 THR A O 1
ATOM 1637 N N . GLY A 1 237 ? -44.658 19.156 62.929 1.00 43.48 237 GLY A N 1
ATOM 1638 C CA . GLY A 1 237 ? -44.417 19.594 61.565 1.00 41.49 237 GLY A CA 1
ATOM 1639 C C . GLY A 1 237 ? -42.978 20.007 61.322 1.00 39.98 237 GLY A C 1
ATOM 1640 O O . GLY A 1 237 ? -42.567 20.224 60.182 1.00 40.30 237 GLY A O 1
ATOM 1641 N N . THR A 1 238 ? -42.213 20.114 62.403 1.00 37.95 238 THR A N 1
ATOM 1642 C CA . THR A 1 238 ? -40.807 20.502 62.338 1.00 36.28 238 THR A CA 1
ATOM 1643 C C . THR A 1 238 ? -39.948 19.260 62.080 1.00 33.34 238 THR A C 1
ATOM 1644 O O . THR A 1 238 ? -40.328 18.151 62.457 1.00 32.34 238 THR A O 1
ATOM 1648 N N . PRO A 1 239 ? -38.788 19.424 61.418 1.00 31.24 239 PRO A N 1
ATOM 1649 C CA . PRO A 1 239 ? -37.935 18.259 61.157 1.00 28.47 239 PRO A CA 1
ATOM 1650 C C . PRO A 1 239 ? -37.626 17.505 62.450 1.00 26.52 239 PRO A C 1
ATOM 1651 O O . PRO A 1 239 ? -37.252 18.107 63.456 1.00 26.38 239 PRO A O 1
ATOM 1655 N N . ARG A 1 240 ? -37.781 16.187 62.417 1.00 25.00 240 ARG A N 1
ATOM 1656 C CA . ARG A 1 240 ? -37.538 15.361 63.592 1.00 24.21 240 ARG A CA 1
ATOM 1657 C C . ARG A 1 240 ? -36.080 15.287 64.028 1.00 24.05 24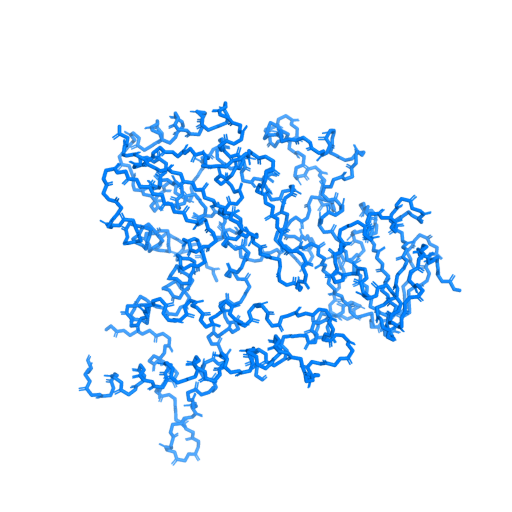0 ARG A C 1
ATOM 1658 O O . ARG A 1 240 ? -35.777 15.384 65.218 1.00 24.98 240 ARG A O 1
ATOM 1666 N N . PHE A 1 241 ? -35.179 15.119 63.067 1.00 23.21 241 PHE A N 1
ATOM 1667 C CA . PHE A 1 241 ? -33.764 14.981 63.386 1.00 22.55 241 PHE A CA 1
ATOM 1668 C C . PHE A 1 241 ? -32.891 16.190 63.094 1.00 22.03 241 PHE A C 1
ATOM 1669 O O . PHE A 1 241 ? -33.000 16.816 62.043 1.00 22.12 241 PHE A O 1
ATOM 1677 N N . SER A 1 242 ? -32.014 16.499 64.042 1.00 20.67 242 SER A N 1
ATOM 1678 C CA . SER A 1 242 ? -31.085 17.613 63.906 1.00 21.16 242 SER A CA 1
ATOM 1679 C C . SER A 1 242 ? -29.795 17.080 63.291 1.00 20.05 242 SER A C 1
ATOM 1680 O O . SER A 1 242 ? -29.594 15.866 63.204 1.00 20.47 242 SER A O 1
ATOM 1683 N N . ALA A 1 243 ? -28.924 17.986 62.862 1.00 19.35 243 ALA A N 1
ATOM 1684 C CA . ALA A 1 243 ? -27.655 17.570 62.281 1.00 20.38 243 ALA A CA 1
ATOM 1685 C C . ALA A 1 243 ? -26.880 16.780 63.332 1.00 20.42 243 ALA A C 1
ATOM 1686 O O . ALA A 1 243 ? -26.220 15.790 63.018 1.00 20.87 243 ALA A O 1
ATOM 1688 N N . ASP A 1 244 ? -26.972 17.207 64.588 1.00 20.30 244 ASP A N 1
ATOM 1689 C CA . ASP A 1 244 ? -26.266 16.513 65.658 1.00 22.04 244 ASP A CA 1
ATOM 1690 C C . ASP A 1 244 ? -26.709 15.061 65.796 1.00 22.56 244 ASP A C 1
ATOM 1691 O O . ASP A 1 244 ? -25.875 14.160 65.892 1.00 21.77 244 ASP A O 1
ATOM 1696 N N . GLU A 1 245 ? -28.022 14.835 65.811 1.00 20.96 245 GLU A N 1
ATOM 1697 C CA . GLU A 1 245 ? -28.565 13.485 65.946 1.00 21.39 245 GLU A CA 1
ATOM 1698 C C . GLU A 1 245 ? -28.170 12.610 64.765 1.00 19.64 245 GLU A C 1
ATOM 1699 O O . GLU A 1 245 ? -27.779 11.455 64.937 1.00 19.58 245 GLU A O 1
ATOM 1705 N N . ILE A 1 246 ? -28.294 13.163 63.564 1.00 18.20 246 ILE A N 1
ATOM 1706 C CA . ILE A 1 246 ? -27.946 12.434 62.353 1.00 17.58 246 ILE A CA 1
ATOM 1707 C C . ILE A 1 246 ? -26.463 12.088 62.352 1.00 17.88 246 ILE A C 1
ATOM 1708 O O . ILE A 1 246 ? -26.075 10.972 62.002 1.00 18.28 246 ILE A O 1
ATOM 1713 N N . THR A 1 247 ? -25.637 13.043 62.756 1.00 17.94 247 THR A N 1
ATOM 1714 C CA . THR A 1 247 ? -24.200 12.809 62.797 1.00 19.24 247 THR A CA 1
ATOM 1715 C C . THR A 1 247 ? -23.871 11.671 63.759 1.00 18.88 247 THR A C 1
ATOM 1716 O O . THR A 1 247 ? -23.028 10.826 63.462 1.00 18.38 247 THR A O 1
ATOM 1720 N N . GLY A 1 248 ? -24.536 11.647 64.910 1.00 18.10 248 GLY A N 1
ATOM 1721 C CA . GLY A 1 248 ? -24.301 10.587 65.877 1.00 17.84 248 GLY A CA 1
ATOM 1722 C C . GLY A 1 248 ? -24.648 9.229 65.288 1.00 18.10 248 GLY A C 1
ATOM 1723 O O . GLY A 1 248 ? -23.938 8.242 65.497 1.00 18.53 248 GLY A O 1
ATOM 1724 N N . MET A 1 249 ? -25.752 9.170 64.550 1.00 17.37 249 MET A N 1
ATOM 1725 C CA . MET A 1 249 ? -26.171 7.924 63.925 1.00 18.28 249 MET A CA 1
ATOM 1726 C C . MET A 1 249 ? -25.127 7.455 62.912 1.00 16.91 249 MET A C 1
ATOM 1727 O O . MET A 1 249 ? -24.748 6.285 62.895 1.00 17.95 249 MET A O 1
ATOM 1732 N N . PHE A 1 250 ? -24.661 8.374 62.072 1.00 16.60 250 PHE A N 1
ATOM 1733 C CA . PHE A 1 250 ? -23.670 8.028 61.061 1.00 15.86 250 PHE A CA 1
ATOM 1734 C C . PHE A 1 250 ? -22.340 7.628 61.693 1.00 16.78 250 PHE A C 1
ATOM 1735 O O . PHE A 1 250 ? -21.690 6.692 61.225 1.00 16.16 250 PHE A O 1
ATOM 1743 N N . ILE A 1 251 ? -21.933 8.333 62.747 1.00 16.80 251 ILE A N 1
ATOM 1744 C CA . ILE A 1 251 ? -20.679 8.000 63.420 1.00 17.07 251 ILE A CA 1
ATOM 1745 C C . ILE A 1 251 ? -20.746 6.568 63.941 1.00 18.73 251 ILE A C 1
ATOM 1746 O O . ILE A 1 251 ? -19.822 5.777 63.731 1.00 18.49 251 ILE A O 1
ATOM 1751 N N . SER A 1 252 ? -21.849 6.232 64.607 1.00 18.44 252 SER A N 1
ATOM 1752 C CA . SER A 1 252 ? -22.026 4.892 65.159 1.00 19.32 252 SER A CA 1
ATOM 1753 C C . SER A 1 252 ? -22.071 3.819 64.076 1.00 19.50 252 SER A C 1
ATOM 1754 O O . SER A 1 252 ? -21.469 2.756 64.224 1.00 21.26 252 SER A O 1
ATOM 1757 N N . MET A 1 253 ? -22.784 4.092 62.988 1.00 18.96 253 MET A N 1
ATOM 1758 C CA . MET A 1 253 ? -22.892 3.129 61.899 1.00 19.06 253 MET A CA 1
ATOM 1759 C C . MET A 1 253 ? -21.538 2.783 61.288 1.00 18.32 253 MET A C 1
ATOM 1760 O O . MET A 1 253 ? -21.307 1.647 60.880 1.00 20.19 253 MET A O 1
ATOM 1765 N N A MET A 1 254 ? -20.652 3.774 61.243 0.64 18.04 254 MET A N 1
ATOM 1766 N N B MET A 1 254 ? -20.640 3.761 61.237 0.56 18.53 254 MET A N 1
ATOM 1767 C CA A MET A 1 254 ? -19.326 3.546 60.638 0.67 19.37 254 MET A CA 1
ATOM 1768 C CA B MET A 1 254 ? -19.327 3.617 60.649 0.34 18.65 254 MET A CA 1
ATOM 1769 C C A MET A 1 254 ? -18.214 3.151 61.604 0.52 19.11 254 MET A C 1
ATOM 1770 C C B MET A 1 254 ? -18.212 3.192 61.601 0.41 18.74 254 MET A C 1
ATOM 1771 O O A MET A 1 254 ? -17.155 2.699 61.171 0.57 18.65 254 MET A O 1
ATOM 1772 O O B MET A 1 254 ? -17.151 2.757 61.154 0.48 18.57 254 MET A O 1
ATOM 1781 N N . PHE A 1 255 ? -18.442 3.306 62.903 1.00 18.26 255 PHE A N 1
ATOM 1782 C CA . PHE A 1 255 ? -17.393 2.987 63.872 1.00 16.54 255 PHE A CA 1
ATOM 1783 C C . PHE A 1 255 ? -16.873 1.562 63.987 1.00 16.55 255 PHE A C 1
ATOM 1784 O O . PHE A 1 255 ? -15.685 1.356 64.256 1.00 18.12 255 PHE A O 1
ATOM 1792 N N . ALA A 1 256 ? -17.731 0.575 63.787 1.00 16.35 256 ALA A N 1
ATOM 1793 C CA . ALA A 1 256 ? -17.284 -0.807 63.890 1.00 16.31 256 ALA A CA 1
ATOM 1794 C C . ALA A 1 256 ? -16.317 -1.171 62.770 1.00 16.82 256 ALA A C 1
ATOM 1795 O O . ALA A 1 256 ? -15.267 -1.780 63.008 1.00 19.16 256 ALA A O 1
ATOM 1797 N N . GLY A 1 257 ? -16.658 -0.773 61.550 1.00 16.44 257 GLY A N 1
ATOM 1798 C CA . GLY A 1 257 ? -15.833 -1.128 60.411 1.00 17.18 257 GLY A CA 1
ATOM 1799 C C . GLY A 1 257 ? -14.719 -0.216 59.945 1.00 17.22 257 GLY A C 1
ATOM 1800 O O . GLY A 1 257 ? -13.917 -0.640 59.118 1.00 17.88 257 GLY A O 1
ATOM 1801 N N . HIS A 1 258 ? -14.637 1.013 60.445 1.00 16.12 258 HIS A N 1
ATOM 1802 C CA . HIS A 1 258 ? -13.586 1.892 59.957 1.00 14.77 258 HIS A CA 1
ATOM 1803 C C . HIS A 1 258 ? -12.162 1.582 60.408 1.00 14.86 258 HIS A C 1
ATOM 1804 O O . HIS A 1 258 ? -11.311 1.264 59.577 1.00 15.47 258 HIS A O 1
ATOM 1811 N N . HIS A 1 259 ? -11.885 1.670 61.704 1.00 14.69 259 HIS A N 1
ATOM 1812 C CA . HIS A 1 259 ? -10.518 1.419 62.147 1.00 15.09 259 HIS A CA 1
ATOM 1813 C C . HIS A 1 259 ? -10.110 -0.032 61.968 1.00 15.99 259 HIS A C 1
ATOM 1814 O O . HIS A 1 259 ? -8.933 -0.333 61.760 1.00 16.12 259 HIS A O 1
ATOM 1821 N N . THR A 1 260 ? -11.081 -0.933 62.015 1.00 13.02 260 THR A N 1
ATOM 1822 C CA . THR A 1 260 ? -10.790 -2.350 61.852 1.00 14.03 260 THR A CA 1
ATOM 1823 C C . THR A 1 260 ? -10.406 -2.672 60.412 1.00 13.78 260 THR A C 1
ATOM 1824 O O . THR A 1 260 ? -9.390 -3.324 60.160 1.00 15.14 260 THR A O 1
ATOM 1828 N N . SER A 1 261 ? -11.208 -2.215 59.459 1.00 14.61 261 SER A N 1
ATOM 1829 C CA . SER A 1 261 ? -10.907 -2.466 58.057 1.00 14.59 261 SER A CA 1
ATOM 1830 C C . SER A 1 261 ? -9.661 -1.710 57.613 1.00 14.92 261 SER A C 1
ATOM 1831 O O . SER A 1 261 ? -8.876 -2.224 56.822 1.00 15.77 261 SER A O 1
ATOM 1834 N N . SER A 1 262 ? -9.489 -0.489 58.112 1.00 14.92 262 SER A N 1
ATOM 1835 C CA . SER A 1 262 ? -8.324 0.317 57.761 1.00 14.97 262 SER A CA 1
ATOM 1836 C C . SER A 1 262 ? -7.043 -0.385 58.212 1.00 15.17 262 SER A C 1
ATOM 1837 O O . SER A 1 262 ? -6.111 -0.559 57.425 1.00 14.42 262 SER A O 1
ATOM 1840 N N . GLY A 1 263 ? -7.009 -0.789 59.476 1.00 14.68 263 GLY A N 1
ATOM 1841 C CA . GLY A 1 263 ? -5.832 -1.458 59.999 1.00 14.90 263 GLY A CA 1
ATOM 1842 C C . GLY A 1 263 ? -5.566 -2.783 59.318 1.00 16.36 263 GLY A C 1
ATOM 1843 O O . GLY A 1 263 ? -4.417 -3.129 59.023 1.00 16.04 263 GLY A O 1
ATOM 1844 N N . THR A 1 264 ? -6.627 -3.532 59.051 1.00 14.74 264 THR A N 1
ATOM 1845 C CA . THR A 1 264 ? -6.471 -4.827 58.408 1.00 14.62 264 THR A CA 1
ATOM 1846 C C . THR A 1 264 ? -5.910 -4.693 56.997 1.00 13.90 264 THR A C 1
ATOM 1847 O O . THR A 1 264 ? -5.067 -5.491 56.588 1.00 15.03 264 THR A O 1
ATOM 1851 N N . ALA A 1 265 ? -6.363 -3.686 56.255 1.00 13.53 265 ALA A N 1
ATOM 1852 C CA . ALA A 1 265 ? -5.855 -3.474 54.903 1.00 13.76 265 ALA A CA 1
ATOM 1853 C C . ALA A 1 265 ? -4.377 -3.110 54.988 1.00 14.56 265 ALA A C 1
ATOM 1854 O O . ALA A 1 265 ? -3.565 -3.638 54.231 1.00 13.99 265 ALA A O 1
ATOM 1856 N N . SER A 1 266 ? -4.026 -2.226 55.921 1.00 15.00 266 SER A N 1
ATOM 1857 C CA . SER A 1 266 ? -2.631 -1.808 56.065 1.00 15.14 266 SER A CA 1
ATOM 1858 C C . SER A 1 266 ? -1.723 -2.983 56.388 1.00 15.09 266 SER A C 1
ATOM 1859 O O . SER A 1 266 ? -0.680 -3.174 55.745 1.00 14.54 266 SER A O 1
ATOM 1862 N N . TRP A 1 267 ? -2.115 -3.777 57.377 1.00 13.60 267 TRP A N 1
ATOM 1863 C CA . TRP A 1 267 ? -1.286 -4.911 57.761 1.00 14.97 267 TRP A CA 1
ATOM 1864 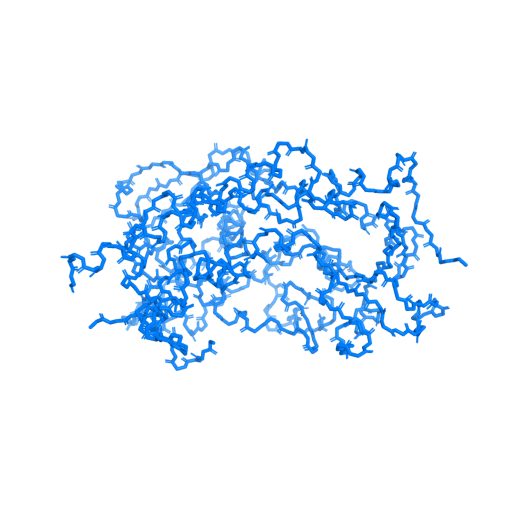C C . TRP A 1 267 ? -1.236 -6.016 56.717 1.00 16.19 267 TRP A C 1
ATOM 1865 O O . TRP A 1 267 ? -0.241 -6.742 56.627 1.00 15.82 267 TRP A O 1
ATOM 1876 N N . THR A 1 268 ? -2.290 -6.149 55.917 1.00 14.61 268 THR A N 1
ATOM 1877 C CA . THR A 1 268 ? -2.279 -7.158 54.864 1.00 15.12 268 THR A CA 1
ATOM 1878 C C . THR A 1 268 ? -1.192 -6.779 53.858 1.00 15.66 268 THR A C 1
ATOM 1879 O O . THR A 1 268 ? -0.415 -7.634 53.428 1.00 15.68 268 THR A O 1
ATOM 1883 N N . LEU A 1 269 ? -1.121 -5.497 53.500 1.00 14.97 269 LEU A N 1
ATOM 1884 C CA . LEU A 1 269 ? -0.111 -5.041 52.548 1.00 14.80 269 LEU A CA 1
ATOM 1885 C C . LEU A 1 269 ? 1.280 -5.148 53.161 1.00 15.48 269 LEU A C 1
ATOM 1886 O O . LEU A 1 269 ? 2.232 -5.545 52.487 1.00 16.28 269 LEU A O 1
ATOM 1891 N N . ILE A 1 270 ? 1.403 -4.808 54.439 1.00 15.11 270 ILE A N 1
ATOM 1892 C CA . ILE A 1 270 ? 2.703 -4.903 55.099 1.00 14.73 270 ILE A CA 1
ATOM 1893 C C . ILE A 1 270 ? 3.215 -6.347 55.105 1.00 16.06 270 ILE A C 1
ATOM 1894 O O . ILE A 1 270 ? 4.370 -6.603 54.753 1.00 17.43 270 ILE A O 1
ATOM 1899 N N . GLU A 1 271 ? 2.366 -7.300 55.483 1.00 16.50 271 GLU A N 1
ATOM 1900 C CA . GLU A 1 271 ? 2.815 -8.689 55.515 1.00 16.74 271 GLU A CA 1
ATOM 1901 C C . GLU A 1 271 ? 3.099 -9.249 54.120 1.00 17.74 271 GLU A C 1
ATOM 1902 O O . GLU A 1 271 ? 3.948 -10.124 53.966 1.00 19.15 271 GLU A O 1
ATOM 1908 N N . LEU A 1 272 ? 2.403 -8.756 53.099 1.00 17.34 272 LEU A N 1
ATOM 1909 C CA . LEU A 1 272 ? 2.670 -9.220 51.741 1.00 17.46 272 LEU A CA 1
ATOM 1910 C C . LEU A 1 272 ? 4.069 -8.744 51.340 1.00 18.75 272 LEU A C 1
ATOM 1911 O O . LEU A 1 272 ? 4.836 -9.481 50.717 1.00 18.20 272 LEU A O 1
ATOM 1916 N N . MET A 1 273 ? 4.404 -7.511 51.705 1.00 19.14 273 MET A N 1
ATOM 1917 C CA . MET A 1 273 ? 5.718 -6.969 51.367 1.00 19.73 273 MET A CA 1
ATOM 1918 C C . MET A 1 273 ? 6.833 -7.619 52.187 1.00 21.16 273 MET A C 1
ATOM 1919 O O . MET A 1 273 ? 7.959 -7.763 51.704 1.00 23.61 273 MET A O 1
ATOM 1924 N N . ARG A 1 274 ? 6.517 -8.016 53.417 1.00 20.48 274 ARG A N 1
ATOM 1925 C CA . ARG A 1 274 ? 7.486 -8.669 54.300 1.00 22.06 274 ARG A CA 1
ATOM 1926 C C . ARG A 1 274 ? 7.761 -10.105 53.858 1.00 22.52 274 ARG A C 1
ATOM 1927 O O . ARG A 1 274 ? 8.813 -10.664 54.163 1.00 24.06 274 ARG A O 1
ATOM 1935 N N . HIS A 1 275 ? 6.801 -10.700 53.157 1.00 21.73 275 HIS A N 1
ATOM 1936 C CA . HIS A 1 275 ? 6.908 -12.081 52.692 1.00 21.90 275 HIS A CA 1
ATOM 1937 C C . HIS A 1 275 ? 6.639 -12.123 51.190 1.00 23.07 275 HIS A C 1
ATOM 1938 O O . HIS A 1 275 ? 5.535 -12.442 50.746 1.00 21.82 275 HIS A O 1
ATOM 1945 N N A ARG A 1 276 ? 7.674 -11.808 50.419 0.65 23.75 276 ARG A N 1
ATOM 1946 N N B ARG A 1 276 ? 7.668 -11.799 50.415 0.58 23.82 276 ARG A N 1
ATOM 1947 C CA A ARG A 1 276 ? 7.581 -11.759 48.958 0.57 25.33 276 ARG A CA 1
ATOM 1948 C CA B ARG A 1 276 ? 7.596 -11.762 48.963 0.55 25.23 276 ARG A CA 1
ATOM 1949 C C A ARG A 1 276 ? 7.068 -13.031 48.303 0.50 24.82 276 ARG A C 1
ATOM 1950 C C B ARG A 1 276 ? 7.044 -13.031 48.312 0.50 24.93 276 ARG A C 1
ATOM 1951 O O A ARG A 1 276 ? 6.472 -12.971 47.226 0.62 24.80 276 ARG A O 1
ATOM 1952 O O B ARG A 1 276 ? 6.420 -12.972 47.252 0.42 25.12 276 ARG A O 1
ATOM 1967 N N . ASP A 1 277 ? 7.294 -14.179 48.933 1.00 24.31 277 ASP A N 1
ATOM 1968 C CA . ASP A 1 277 ? 6.818 -15.440 48.382 1.00 23.89 277 ASP A CA 1
ATOM 1969 C C . ASP A 1 277 ? 5.289 -15.452 48.391 1.00 23.78 277 ASP A C 1
ATOM 1970 O O . ASP A 1 277 ? 4.653 -15.927 47.448 1.00 23.03 277 ASP A O 1
ATOM 1975 N N . ALA A 1 278 ? 4.702 -14.910 49.453 1.00 22.32 278 ALA A N 1
ATOM 1976 C CA . ALA A 1 278 ? 3.249 -14.845 49.551 1.00 21.45 278 ALA A CA 1
ATOM 1977 C C . ALA A 1 278 ? 2.749 -13.806 48.553 1.00 20.44 278 ALA A C 1
ATOM 1978 O O . ALA A 1 278 ? 1.745 -14.012 47.878 1.00 20.42 278 ALA A O 1
ATOM 1980 N N . TYR A 1 279 ? 3.466 -12.692 48.458 1.00 19.84 279 TYR A N 1
ATOM 1981 C CA . TYR A 1 279 ? 3.103 -11.626 47.530 1.00 19.65 279 TYR A CA 1
ATOM 1982 C C . TYR A 1 279 ? 3.055 -12.198 46.111 1.00 19.81 279 TYR A C 1
ATOM 1983 O O . TYR A 1 279 ? 2.084 -12.008 45.380 1.00 18.29 279 TYR A O 1
ATOM 1992 N N . ALA A 1 280 ? 4.111 -12.907 45.724 1.00 20.16 280 ALA A N 1
ATOM 1993 C CA . ALA A 1 280 ? 4.185 -13.497 44.389 1.00 20.19 280 ALA A CA 1
ATOM 1994 C C . ALA A 1 280 ? 3.048 -14.477 44.126 1.00 19.86 280 ALA A C 1
ATOM 1995 O O . ALA A 1 280 ? 2.475 -14.498 43.036 1.00 20.07 280 ALA A O 1
ATOM 1997 N N . ALA A 1 281 ? 2.722 -15.288 45.127 1.00 21.07 281 ALA A N 1
ATOM 1998 C CA . ALA A 1 281 ? 1.652 -16.267 44.990 1.00 21.08 281 ALA A CA 1
ATOM 1999 C C . ALA A 1 281 ? 0.309 -15.564 44.812 1.00 21.03 281 ALA A C 1
ATOM 2000 O O . ALA A 1 281 ? -0.527 -15.996 44.019 1.00 20.79 281 ALA A O 1
ATOM 2002 N N . VAL A 1 282 ? 0.104 -14.478 45.550 1.00 20.46 282 VAL A N 1
ATOM 2003 C CA . VAL A 1 282 ? -1.146 -13.733 45.439 1.00 19.77 282 VAL A CA 1
ATOM 2004 C C . VAL A 1 282 ? -1.277 -13.106 44.051 1.00 20.30 282 VAL A C 1
ATOM 2005 O O . VAL A 1 282 ? -2.345 -13.144 43.447 1.00 19.12 282 VAL A O 1
ATOM 2009 N N . ILE A 1 283 ? -0.186 -12.540 43.539 1.00 20.08 283 ILE A N 1
ATOM 2010 C CA . ILE A 1 283 ? -0.192 -11.921 42.215 1.00 22.16 283 ILE A CA 1
ATOM 2011 C C . ILE A 1 283 ? -0.543 -12.919 41.118 1.00 22.72 283 ILE A C 1
ATOM 2012 O O . ILE A 1 283 ? -1.392 -12.647 40.272 1.00 22.92 283 ILE A O 1
ATOM 2017 N N . ASP A 1 284 ? 0.122 -14.070 41.124 1.00 22.81 284 ASP A N 1
ATOM 2018 C CA . ASP A 1 284 ? -0.143 -15.090 40.115 1.00 25.12 284 ASP A CA 1
ATOM 2019 C C . ASP A 1 284 ? -1.601 -15.514 40.156 1.00 23.89 284 ASP A C 1
ATOM 2020 O O . ASP A 1 284 ? -2.245 -15.676 39.121 1.00 24.02 284 ASP A O 1
ATOM 2025 N N . GLU A 1 285 ? -2.109 -15.682 41.370 1.00 23.00 285 GLU A N 1
ATOM 2026 C CA . GLU A 1 285 ? -3.482 -16.099 41.596 1.00 23.42 285 GLU A CA 1
ATOM 2027 C C . GLU A 1 285 ? -4.476 -15.072 41.062 1.00 21.43 285 GLU A C 1
ATOM 2028 O O . GLU A 1 285 ? -5.447 -15.427 40.389 1.00 20.67 285 GLU A O 1
ATOM 2034 N N . LEU A 1 286 ? -4.241 -13.800 41.367 1.00 20.29 286 LEU A N 1
ATOM 2035 C CA . LEU A 1 286 ? -5.133 -12.748 40.896 1.00 19.65 286 LEU A CA 1
ATOM 2036 C C . LEU A 1 286 ? -5.123 -12.676 39.372 1.00 21.38 286 LEU A C 1
ATOM 2037 O O . LEU A 1 286 ? -6.175 -12.598 38.744 1.00 21.24 286 LEU A O 1
ATOM 2042 N N . ASP A 1 287 ? -3.940 -12.714 38.769 1.00 22.58 287 ASP A N 1
ATOM 2043 C CA . ASP A 1 287 ? -3.872 -12.644 37.315 1.00 24.25 287 ASP A CA 1
ATOM 2044 C C . ASP A 1 287 ? -4.585 -13.828 36.661 1.00 24.18 287 ASP A C 1
ATOM 2045 O O . ASP A 1 287 ? -5.254 -13.673 35.639 1.00 25.85 287 ASP A O 1
ATOM 2050 N N . GLU A 1 288 ? -4.453 -15.010 37.255 1.00 23.35 288 GLU A N 1
ATOM 2051 C CA . GLU A 1 288 ? -5.093 -16.195 36.703 1.00 24.96 288 GLU A CA 1
ATOM 2052 C C . GLU A 1 288 ? -6.610 -16.140 36.867 1.00 23.46 288 GLU A C 1
ATOM 2053 O O . GLU A 1 288 ? -7.355 -16.402 35.921 1.00 23.09 288 GLU A O 1
ATOM 2059 N N . LEU A 1 289 ? -7.067 -15.789 38.064 1.00 22.50 289 LEU A N 1
ATOM 2060 C CA . LEU A 1 289 ? -8.500 -15.713 38.323 1.00 21.86 289 LEU A CA 1
ATOM 2061 C C . LEU A 1 289 ? -9.223 -14.707 37.435 1.00 21.53 289 LEU A C 1
ATOM 2062 O O . LEU A 1 289 ? -10.236 -15.035 36.818 1.00 20.76 289 LEU A O 1
ATOM 2067 N N . TYR A 1 290 ? -8.707 -13.485 37.359 1.00 20.52 290 TYR A N 1
ATOM 2068 C CA . TYR A 1 290 ? -9.360 -12.467 36.546 1.00 20.23 290 TYR A CA 1
ATOM 2069 C C . TYR A 1 290 ? -9.230 -12.732 35.053 1.00 20.97 290 TYR A C 1
ATOM 2070 O O . TYR A 1 290 ? -9.761 -11.985 34.225 1.00 20.25 290 TYR A O 1
ATOM 2079 N N . GLY A 1 291 ? -8.539 -13.817 34.718 1.00 22.64 291 GLY A N 1
ATOM 2080 C CA . GLY A 1 291 ? -8.372 -14.183 33.325 1.00 23.66 291 GLY A CA 1
ATOM 2081 C C . GLY A 1 291 ? -9.678 -14.662 32.716 1.00 23.93 291 GLY A C 1
ATOM 2082 O O . GLY A 1 291 ? -9.770 -14.828 31.495 1.00 25.09 291 GLY A O 1
ATOM 2083 N N . ASP A 1 292 ? -10.690 -14.896 33.550 1.00 23.07 292 ASP A N 1
ATOM 2084 C CA . ASP A 1 292 ? -11.979 -15.346 33.041 1.00 21.65 292 ASP A CA 1
ATOM 2085 C C . ASP A 1 292 ? -12.833 -14.172 32.578 1.00 20.97 292 ASP A C 1
ATOM 2086 O O . ASP A 1 292 ? -13.948 -14.353 32.084 1.00 20.81 292 ASP A O 1
ATOM 2091 N N . GLY A 1 293 ? -12.292 -12.969 32.741 1.00 20.58 293 GLY A N 1
ATOM 2092 C CA . GLY A 1 293 ? -12.983 -11.768 32.312 1.00 19.11 293 GLY A CA 1
ATOM 2093 C C . GLY A 1 293 ? -14.106 -11.270 33.198 1.00 18.91 293 GLY A C 1
ATOM 2094 O O . GLY A 1 293 ? -14.834 -10.355 32.806 1.00 20.83 293 GLY A O 1
ATOM 2095 N N . ARG A 1 294 ? -14.264 -11.854 34.382 1.00 18.39 294 ARG A N 1
ATOM 2096 C CA . ARG A 1 294 ? -15.323 -11.407 35.282 1.00 17.56 294 ARG A CA 1
ATOM 2097 C C . ARG A 1 294 ? -14.828 -10.255 36.162 1.00 17.09 294 ARG A C 1
ATOM 2098 O O . ARG A 1 294 ? -13.630 -10.121 36.431 1.00 16.96 294 ARG A O 1
ATOM 2106 N N . SER A 1 295 ? -15.757 -9.423 36.607 1.00 16.08 295 SER A N 1
ATOM 2107 C CA . SER A 1 295 ? -15.419 -8.260 37.422 1.00 16.96 295 SER A CA 1
ATOM 2108 C C . SER A 1 295 ? -15.017 -8.553 38.862 1.00 16.53 295 SER A C 1
ATOM 2109 O O . SER A 1 295 ? -15.097 -9.686 39.345 1.00 16.44 295 SER A O 1
ATOM 2112 N N . VAL A 1 296 ? -14.579 -7.500 39.543 1.00 16.99 296 VAL A N 1
ATOM 2113 C CA . VAL A 1 296 ? -14.207 -7.604 40.942 1.00 16.35 296 VAL A CA 1
ATOM 2114 C C . VAL A 1 296 ? -15.465 -7.944 41.745 1.00 17.32 296 VAL A C 1
ATOM 2115 O O . VAL A 1 296 ? -15.396 -8.650 42.745 1.00 17.97 296 VAL A O 1
ATOM 2119 N N . SER A 1 297 ? -16.624 -7.461 41.297 1.00 18.31 297 SER A N 1
ATOM 2120 C CA . SER A 1 297 ? -17.858 -7.749 42.023 1.00 17.89 297 SER A CA 1
ATOM 2121 C C . SER A 1 297 ? -18.185 -9.242 41.984 1.00 18.30 297 SER A C 1
ATOM 2122 O O . SER A 1 297 ? -18.935 -9.743 42.819 1.00 19.84 297 SER A O 1
ATOM 2125 N N . PHE A 1 298 ? -17.617 -9.947 41.009 1.00 17.47 298 PHE A N 1
ATOM 2126 C CA . PHE A 1 298 ? -17.816 -11.388 40.886 1.00 16.64 298 PHE A CA 1
ATOM 2127 C C . PHE A 1 298 ? -16.754 -12.099 41.730 1.00 17.29 298 PHE A C 1
ATOM 2128 O O . PHE A 1 298 ? -17.069 -12.909 42.601 1.00 17.55 298 PHE A O 1
ATOM 2136 N N . HIS A 1 299 ? -15.489 -11.767 41.489 1.00 16.83 299 HIS A N 1
ATOM 2137 C CA . HIS A 1 299 ? -14.398 -12.419 42.199 1.00 15.75 299 HIS A CA 1
ATOM 2138 C C . HIS A 1 299 ? -14.221 -12.112 43.680 1.00 15.15 299 HIS A C 1
ATOM 2139 O O . HIS A 1 299 ? -13.734 -12.963 44.422 1.00 15.66 299 HIS A O 1
ATOM 2146 N N . ALA A 1 300 ? -14.610 -10.919 44.120 1.00 14.70 300 ALA A N 1
ATOM 2147 C CA . ALA A 1 300 ? -14.458 -10.573 45.531 1.00 15.96 300 ALA A CA 1
ATOM 2148 C C . ALA A 1 300 ? -15.435 -11.339 46.420 1.00 17.31 300 ALA A C 1
ATOM 2149 O O . ALA A 1 300 ? -15.334 -11.287 47.647 1.00 16.96 300 ALA A O 1
ATOM 2151 N N . LEU A 1 301 ? -16.378 -12.043 45.794 1.00 17.61 301 LEU A N 1
ATOM 2152 C CA . LEU A 1 301 ? -17.362 -12.839 46.523 1.00 18.75 301 LEU A CA 1
ATOM 2153 C C . LEU A 1 301 ? -17.078 -14.325 46.351 1.00 19.24 301 LEU A C 1
ATOM 2154 O O . LEU A 1 301 ? -17.869 -15.173 46.766 1.00 19.90 301 LEU A O 1
ATOM 2159 N N . ARG A 1 302 ? -15.940 -14.633 45.739 1.00 18.69 302 ARG A N 1
ATOM 2160 C CA . ARG A 1 302 ? -15.544 -16.013 45.509 1.00 18.75 302 ARG A CA 1
ATOM 2161 C C . ARG A 1 302 ? -14.120 -16.235 45.998 1.00 18.69 302 ARG A C 1
ATOM 2162 O O . ARG A 1 302 ? -13.422 -15.282 46.342 1.00 18.36 302 ARG A O 1
ATOM 2170 N N . GLN A 1 303 ? -13.691 -17.489 46.039 1.00 19.81 303 GLN A N 1
ATOM 2171 C CA . GLN A 1 303 ? -12.365 -17.805 46.548 1.00 20.46 303 GLN A CA 1
ATOM 2172 C C . GLN A 1 303 ? -11.169 -17.185 45.838 1.00 18.56 303 GLN A C 1
ATOM 2173 O O . GLN A 1 303 ? -11.094 -17.161 44.619 1.00 17.95 303 GLN A O 1
ATOM 2179 N N . ILE A 1 304 ? -10.246 -16.664 46.640 1.00 19.24 304 ILE A N 1
ATOM 2180 C CA . ILE A 1 304 ? -8.980 -16.113 46.168 1.00 18.71 304 ILE A CA 1
ATOM 2181 C C . ILE A 1 304 ? -8.117 -16.679 47.295 1.00 18.88 304 ILE A C 1
ATOM 2182 O O . ILE A 1 304 ? -7.700 -15.966 48.205 1.00 18.66 304 ILE A O 1
ATOM 2187 N N . PRO A 1 305 ? -7.879 -18.002 47.255 1.00 20.52 305 PRO A N 1
ATOM 2188 C CA . PRO A 1 305 ? -7.107 -18.796 48.219 1.00 20.62 305 PRO A CA 1
ATOM 2189 C C . PRO A 1 305 ? -5.881 -18.191 48.893 1.00 18.96 305 PRO A C 1
ATOM 2190 O O . PRO A 1 305 ? -5.852 -18.034 50.119 1.00 19.46 305 PRO A O 1
ATOM 2194 N N . GLN A 1 306 ? -4.861 -17.870 48.109 1.00 19.14 306 GLN A N 1
ATOM 2195 C CA . GLN A 1 306 ? -3.641 -17.318 48.679 1.00 20.54 306 GLN A CA 1
ATOM 2196 C C . GLN A 1 306 ? -3.889 -16.023 49.445 1.00 18.48 306 GLN A C 1
ATOM 2197 O O . GLN A 1 306 ? -3.389 -15.848 50.557 1.00 19.73 306 GLN A O 1
ATOM 2203 N N . LEU A 1 307 ? -4.662 -15.115 48.861 1.00 16.99 307 LEU A N 1
ATOM 2204 C CA . LEU A 1 307 ? -4.948 -13.854 49.532 1.00 16.93 307 LEU A CA 1
ATOM 2205 C C . LEU A 1 307 ? -5.766 -14.069 50.806 1.00 17.31 307 LEU A C 1
ATOM 2206 O O . LEU A 1 307 ? -5.529 -13.416 51.817 1.00 17.99 307 LEU A O 1
ATOM 2211 N N . GLU A 1 308 ? -6.731 -14.981 50.759 1.00 18.19 308 GLU A N 1
ATOM 2212 C CA . GLU A 1 308 ? -7.552 -15.248 51.935 1.00 18.54 308 GLU A CA 1
ATOM 2213 C C . GLU A 1 308 ? -6.730 -15.794 53.098 1.00 16.82 308 GLU A C 1
ATOM 2214 O O . GLU A 1 308 ? -6.997 -15.471 54.259 1.00 17.83 308 GLU A O 1
ATOM 2220 N N . ASN A 1 309 ? -5.735 -16.623 52.797 1.00 16.74 309 ASN A N 1
ATOM 2221 C CA . ASN A 1 309 ? -4.909 -17.185 53.856 1.00 16.85 309 ASN A CA 1
ATOM 2222 C C . ASN A 1 309 ? -3.951 -16.133 54.398 1.00 16.07 309 ASN A C 1
ATOM 2223 O O . ASN A 1 309 ? -3.627 -16.132 55.585 1.00 15.64 309 ASN A O 1
ATOM 2228 N N . VAL A 1 310 ? -3.507 -15.231 53.530 1.00 16.30 310 VAL A N 1
ATOM 2229 C CA . VAL A 1 310 ? -2.643 -14.148 53.978 1.00 15.73 310 VAL A CA 1
ATOM 2230 C C . VAL A 1 310 ? -3.483 -13.264 54.909 1.00 16.02 310 VAL A C 1
ATOM 2231 O O . VAL A 1 310 ? -3.005 -12.805 55.943 1.00 15.51 310 VAL A O 1
ATOM 2235 N N . LEU A 1 311 ? -4.742 -13.035 54.542 1.00 15.99 311 LEU A N 1
ATOM 2236 C CA . LEU A 1 311 ? -5.629 -12.216 55.369 1.00 14.74 311 LEU A CA 1
ATOM 2237 C C . LEU A 1 311 ? -5.885 -12.881 56.721 1.00 14.76 311 LEU A C 1
ATOM 2238 O O . LEU A 1 311 ? -5.864 -12.224 57.767 1.00 14.16 311 LEU A O 1
ATOM 2243 N N . LYS A 1 312 ? -6.134 -14.187 56.707 1.00 15.10 312 LYS A N 1
ATOM 2244 C CA . LYS A 1 312 ? -6.379 -14.889 57.956 1.00 14.66 312 LYS A CA 1
ATOM 2245 C C . LYS A 1 312 ? -5.158 -14.788 58.866 1.00 14.64 312 LYS A C 1
ATOM 2246 O O . LYS A 1 312 ? -5.288 -14.547 60.064 1.00 15.80 312 LYS A O 1
ATOM 2252 N N . GLU A 1 313 ? -3.969 -14.958 58.296 1.00 16.48 313 GLU A N 1
ATOM 2253 C CA . GLU A 1 313 ? -2.760 -14.890 59.103 1.00 16.68 313 GLU A CA 1
ATOM 2254 C C . GLU A 1 313 ? -2.494 -13.472 59.599 1.00 16.32 313 GLU A C 1
ATOM 2255 O O . GLU A 1 313 ? -1.982 -13.274 60.701 1.00 16.00 313 GLU A O 1
ATOM 2261 N N . THR A 1 314 ? -2.835 -12.487 58.777 1.00 15.69 314 THR A N 1
ATOM 2262 C CA . THR A 1 314 ? -2.646 -11.094 59.160 1.00 15.63 314 THR A CA 1
ATOM 2263 C C . THR A 1 314 ? -3.554 -10.767 60.346 1.00 14.67 314 THR A C 1
ATOM 2264 O O . THR A 1 314 ? -3.136 -10.106 61.296 1.00 15.97 314 THR A O 1
ATOM 2268 N N . LEU A 1 315 ? -4.794 -11.247 60.291 1.00 15.22 315 LEU A N 1
ATOM 2269 C CA . LEU A 1 315 ? -5.752 -11.017 61.367 1.00 15.71 315 LEU A CA 1
ATOM 2270 C C . LEU A 1 315 ? -5.337 -11.743 62.645 1.00 14.58 315 LEU A C 1
ATOM 2271 O O . LEU A 1 315 ? -5.563 -11.247 63.748 1.00 15.55 315 LEU A O 1
ATOM 2276 N N . ARG A 1 316 ? -4.729 -12.919 62.505 1.00 15.07 316 ARG A N 1
ATOM 2277 C CA . ARG A 1 316 ? -4.308 -13.664 63.685 1.00 14.43 316 ARG A CA 1
ATOM 2278 C C . ARG A 1 316 ? -3.191 -12.921 64.412 1.00 13.81 316 ARG A C 1
ATOM 2279 O O . ARG A 1 316 ? -3.208 -12.805 65.635 1.00 15.27 316 ARG A O 1
ATOM 2287 N N . LEU A 1 317 ? -2.231 -12.413 63.645 1.00 13.61 317 LEU A N 1
ATOM 2288 C CA . LEU A 1 317 ? -1.082 -11.701 64.209 1.00 14.62 317 LEU A CA 1
ATOM 2289 C C . LEU A 1 317 ? -1.344 -10.249 64.599 1.00 15.40 317 LEU A C 1
ATOM 2290 O O . LEU A 1 317 ? -0.730 -9.730 65.536 1.00 15.77 317 LEU A O 1
ATOM 2295 N N . HIS A 1 318 ? -2.257 -9.600 63.884 1.00 14.71 318 HIS A N 1
ATOM 2296 C CA . HIS A 1 318 ? -2.561 -8.193 64.128 1.00 15.12 318 HIS A CA 1
ATOM 2297 C C . HIS A 1 318 ? -4.060 -7.949 64.254 1.00 15.13 318 HIS A C 1
ATOM 2298 O O . HIS A 1 318 ? -4.633 -7.176 63.492 1.00 15.63 318 HIS A O 1
ATOM 2305 N N . PRO A 1 319 ? -4.713 -8.610 65.214 1.00 15.21 319 PRO A N 1
ATOM 2306 C CA . PRO A 1 319 ? -6.156 -8.416 65.386 1.00 15.29 319 PRO A CA 1
ATOM 2307 C C . PRO A 1 319 ? -6.475 -6.952 65.711 1.00 15.70 319 PRO A C 1
ATOM 2308 O O . PRO A 1 319 ? -5.965 -6.410 66.688 1.00 15.71 319 PRO A O 1
ATOM 2312 N N . PRO A 1 320 ? -7.325 -6.294 64.897 1.00 15.89 320 PRO A N 1
ATOM 2313 C CA . PRO A 1 320 ? -7.668 -4.888 65.153 1.00 15.11 320 PRO A CA 1
ATOM 2314 C C . PRO A 1 320 ? -8.241 -4.627 66.539 1.00 15.20 320 PRO A C 1
ATOM 2315 O O . PRO A 1 320 ? -8.066 -3.541 67.081 1.00 15.68 320 PRO A O 1
ATOM 2319 N N . LEU A 1 321 ? -8.955 -5.605 67.089 1.00 14.74 321 LEU A N 1
ATOM 2320 C CA . LEU A 1 321 ? -9.477 -5.492 68.448 1.00 15.91 321 LEU A CA 1
ATOM 2321 C C . LEU A 1 321 ? -8.599 -6.435 69.273 1.00 16.01 321 LEU A C 1
ATOM 2322 O O . LEU A 1 321 ? -8.662 -7.657 69.113 1.00 15.56 321 LEU A O 1
ATOM 2327 N N . ILE A 1 322 ? -7.763 -5.863 70.136 1.00 16.19 322 ILE A N 1
ATOM 2328 C CA . ILE A 1 322 ? -6.852 -6.665 70.946 1.00 16.69 322 ILE A CA 1
ATOM 2329 C C . ILE A 1 322 ? -7.446 -7.138 72.265 1.00 16.22 322 ILE A C 1
ATOM 2330 O O . ILE A 1 322 ? -6.935 -8.076 72.883 1.00 17.61 322 ILE A O 1
ATOM 2335 N N . ILE A 1 323 ? -8.525 -6.491 72.694 1.00 16.86 323 ILE A N 1
ATOM 2336 C CA . ILE A 1 323 ? -9.205 -6.876 73.923 1.00 16.53 323 ILE A CA 1
ATOM 2337 C C . ILE A 1 323 ? -10.701 -6.629 73.739 1.00 17.02 323 ILE A C 1
ATOM 2338 O O . ILE A 1 323 ? -11.102 -5.677 73.067 1.00 17.28 323 ILE A O 1
ATOM 2343 N N . LEU A 1 324 ? -11.507 -7.520 74.308 1.00 17.16 324 LEU A N 1
ATOM 2344 C CA . LEU A 1 324 ? -12.963 -7.434 74.239 1.00 17.35 324 LEU A CA 1
ATOM 2345 C C . LEU A 1 324 ? -13.443 -7.371 75.684 1.00 18.72 324 LEU A C 1
ATOM 2346 O O . LEU A 1 324 ? -13.004 -8.161 76.517 1.00 18.90 324 LEU A O 1
ATOM 2351 N N . MET A 1 325 ? -14.350 -6.441 75.973 1.00 20.21 325 MET A N 1
ATOM 2352 C CA . MET A 1 325 ? -14.830 -6.248 77.340 1.00 21.21 325 MET A CA 1
ATOM 2353 C C . MET A 1 325 ? -16.298 -6.565 77.594 1.00 20.36 325 MET A C 1
ATOM 2354 O O . MET A 1 325 ? -17.132 -6.492 76.693 1.00 19.76 325 MET A O 1
ATOM 2359 N N . ARG A 1 326 ? -16.590 -6.898 78.849 1.00 20.57 326 ARG A N 1
ATOM 2360 C CA . ARG A 1 326 ? -17.939 -7.225 79.301 1.00 21.30 326 ARG A CA 1
ATOM 2361 C C . ARG A 1 326 ? -18.064 -6.835 80.769 1.00 22.80 326 ARG A C 1
ATOM 2362 O O . ARG A 1 326 ? -17.063 -6.662 81.463 1.00 22.70 326 ARG A O 1
ATOM 2370 N N . VAL A 1 327 ? -19.302 -6.699 81.230 1.00 23.28 327 VAL A N 1
ATOM 2371 C CA . VAL A 1 327 ? -19.578 -6.399 82.629 1.00 25.37 327 VAL A CA 1
ATOM 2372 C C . VAL A 1 327 ? -20.403 -7.593 83.101 1.00 26.23 327 VAL A C 1
ATOM 2373 O O . VAL A 1 327 ? -21.468 -7.869 82.550 1.00 28.36 327 VAL A O 1
ATOM 2377 N N . ALA A 1 328 ? -19.900 -8.316 84.096 1.00 28.59 328 ALA A N 1
ATOM 2378 C CA . ALA A 1 328 ? -20.602 -9.485 84.613 1.00 30.26 328 ALA A CA 1
ATOM 2379 C C . ALA A 1 328 ? -21.929 -9.092 85.252 1.00 32.41 328 ALA A C 1
ATOM 2380 O O . ALA A 1 328 ? -21.997 -8.138 86.026 1.00 32.92 328 ALA A O 1
ATOM 2382 N N . LYS A 1 329 ? -22.981 -9.833 84.919 1.00 34.01 329 LYS A N 1
ATOM 2383 C CA . LYS A 1 329 ? -24.310 -9.568 85.454 1.00 36.42 329 LYS A CA 1
ATOM 2384 C C . LYS A 1 329 ? -24.680 -10.569 86.545 1.00 37.16 329 LYS A C 1
ATOM 2385 O O . LYS A 1 329 ? -25.754 -10.483 87.140 1.00 37.77 329 LYS A O 1
ATOM 2391 N N . GLY A 1 330 ? -23.787 -11.518 86.804 1.00 37.22 330 GLY A N 1
ATOM 2392 C CA . GLY A 1 330 ? -24.046 -12.517 87.823 1.00 37.92 330 GLY A CA 1
ATOM 2393 C C . GLY A 1 330 ? -22.785 -13.220 88.281 1.00 38.37 330 GLY A C 1
ATOM 2394 O O . GLY A 1 330 ? -21.677 -12.826 87.915 1.00 37.38 330 GLY A O 1
ATOM 2395 N N . GLU A 1 331 ? -22.952 -14.264 89.085 1.00 39.12 331 GLU A N 1
ATOM 2396 C CA . GLU A 1 331 ? -21.817 -15.023 89.593 1.00 39.68 331 GLU A CA 1
ATOM 2397 C C . GLU A 1 331 ? -21.567 -16.256 88.736 1.00 39.93 331 GLU A C 1
ATOM 2398 O O . GLU A 1 331 ? -22.483 -17.032 88.462 1.00 41.28 331 GLU A O 1
ATOM 2400 N N . PHE A 1 332 ? -20.323 -16.430 88.310 1.00 40.27 332 PHE A N 1
ATOM 2401 C CA . PHE A 1 332 ? -19.956 -17.576 87.492 1.00 40.01 332 PHE A CA 1
ATOM 2402 C C . PHE A 1 332 ? -18.608 -18.105 87.953 1.00 40.42 332 PHE A C 1
ATOM 2403 O O . PHE A 1 332 ? -17.787 -17.359 88.485 1.00 40.98 332 PHE A O 1
ATOM 2411 N N . GLU A 1 333 ? -18.384 -19.397 87.752 1.00 40.43 333 GLU A N 1
ATOM 2412 C CA . GLU A 1 333 ? -17.125 -20.008 88.143 1.00 40.81 333 GLU A CA 1
ATOM 2413 C C . GLU A 1 333 ? -16.426 -20.549 86.904 1.00 40.19 333 GLU A C 1
ATOM 2414 O O . GLU A 1 333 ? -17.017 -21.292 86.120 1.00 40.17 333 GLU A O 1
ATOM 2420 N N . VAL A 1 334 ? -15.172 -20.155 86.723 1.00 39.04 334 VAL A N 1
ATOM 2421 C CA . VAL A 1 334 ? -14.387 -20.604 85.584 1.00 38.32 334 VAL A CA 1
ATOM 2422 C C . VAL A 1 334 ? -13.078 -21.184 86.094 1.00 38.80 334 VAL A C 1
ATOM 2423 O O . VAL A 1 334 ? -12.205 -20.454 86.565 1.00 37.79 334 VAL A O 1
ATOM 2427 N N . GLN A 1 335 ? -12.956 -22.505 86.007 1.00 39.87 335 GLN A N 1
ATOM 2428 C CA . GLN A 1 335 ? -11.762 -23.205 86.464 1.00 41.04 335 GLN A CA 1
ATOM 2429 C C . GLN A 1 335 ? -11.522 -23.005 87.956 1.00 40.92 335 GLN A C 1
ATOM 2430 O O . GLN A 1 335 ? -10.382 -22.871 88.401 1.00 41.67 335 GLN A O 1
ATOM 2436 N N . GLY A 1 336 ? -12.606 -22.991 88.725 1.00 40.77 336 GLY A N 1
ATOM 2437 C CA . GLY A 1 336 ? -12.490 -22.812 90.160 1.00 40.63 336 GLY A CA 1
ATOM 2438 C C . GLY A 1 336 ? -12.477 -21.353 90.564 1.00 40.87 336 GLY A C 1
ATOM 2439 O O . GLY A 1 336 ? -12.701 -21.020 91.729 1.00 41.28 336 GLY A O 1
ATOM 2440 N N . HIS A 1 337 ? -12.215 -20.476 89.600 1.00 40.08 337 HIS A N 1
ATOM 2441 C CA . HIS A 1 337 ? -12.176 -19.046 89.871 1.00 39.09 337 HIS A CA 1
ATOM 2442 C C . HIS A 1 337 ? -13.571 -18.441 89.829 1.00 39.29 337 HIS A C 1
ATOM 2443 O O . HIS A 1 337 ? -14.323 -18.626 88.872 1.00 39.23 337 HIS A O 1
ATOM 2450 N N A ARG A 1 338 ? -13.906 -17.710 90.885 0.52 39.60 338 ARG A N 1
ATOM 2451 N N B ARG A 1 338 ? -13.902 -17.707 90.886 0.51 39.58 338 ARG A N 1
ATOM 2452 C CA A ARG A 1 338 ? -15.207 -17.075 91.030 0.80 39.74 338 ARG A CA 1
ATOM 2453 C CA B ARG A 1 338 ? -15.208 -17.073 91.027 0.80 39.77 338 ARG A CA 1
ATOM 2454 C C A ARG A 1 338 ? -15.265 -15.674 90.422 0.34 39.32 338 ARG A C 1
ATOM 2455 C C B ARG A 1 338 ? -15.271 -15.670 90.430 0.34 39.34 338 ARG A C 1
ATOM 2456 O O A ARG A 1 338 ? -14.478 -14.796 90.780 0.72 38.69 338 ARG A O 1
ATOM 2457 O O B ARG A 1 338 ? -14.460 -14.805 90.758 0.71 38.69 338 ARG A O 1
ATOM 2472 N N . ILE A 1 339 ? -16.225 -15.467 89.526 1.00 38.76 339 ILE A N 1
ATOM 2473 C CA . ILE A 1 339 ? -16.421 -14.174 88.881 1.00 38.28 339 ILE A CA 1
ATOM 2474 C C . ILE A 1 339 ? -17.705 -13.614 89.481 1.00 37.49 339 ILE A C 1
ATOM 2475 O O . ILE A 1 339 ? -18.731 -14.292 89.491 1.00 38.31 339 ILE A O 1
ATOM 2480 N N . HIS A 1 340 ? -17.657 -12.386 89.985 1.00 37.57 340 HIS A N 1
ATOM 2481 C CA . HIS A 1 340 ? -18.844 -11.794 90.590 1.00 37.50 340 HIS A CA 1
ATOM 2482 C C . HIS A 1 340 ? -19.457 -10.684 89.752 1.00 37.88 340 HIS A C 1
ATOM 2483 O O . HIS A 1 340 ? -18.798 -10.090 88.898 1.00 37.74 340 HIS A O 1
ATOM 2490 N N . GLU A 1 341 ? -20.732 -10.412 90.006 1.00 37.88 341 GLU A N 1
ATOM 2491 C CA . GLU A 1 341 ? -21.457 -9.372 89.295 1.00 38.74 341 GLU A CA 1
ATOM 2492 C C . GLU A 1 341 ? -20.736 -8.034 89.430 1.00 38.78 341 GLU A C 1
ATOM 2493 O O . GLU A 1 341 ? -20.132 -7.744 90.465 1.00 38.33 341 GLU A O 1
ATOM 2499 N N . GLY A 1 342 ? -20.798 -7.225 88.377 1.00 37.90 342 GLY A N 1
ATOM 2500 C CA . GLY A 1 342 ? -20.146 -5.928 88.404 1.00 36.98 342 GLY A CA 1
ATOM 2501 C C . GLY A 1 342 ? -18.709 -5.974 87.927 1.00 36.51 342 GLY A C 1
ATOM 2502 O O . GLY A 1 342 ? -18.150 -4.955 87.520 1.00 37.50 342 GLY A O 1
ATOM 2503 N N . ASP A 1 343 ? -18.101 -7.155 87.979 1.00 35.06 343 ASP A N 1
ATOM 2504 C CA . ASP A 1 343 ? -16.721 -7.321 87.542 1.00 33.15 343 ASP A CA 1
ATOM 2505 C C . ASP A 1 343 ? -16.605 -7.132 86.038 1.00 30.23 343 ASP A C 1
ATOM 2506 O O . ASP A 1 343 ? -17.513 -7.492 85.292 1.00 30.00 343 ASP A O 1
ATOM 2511 N N . LEU A 1 344 ? -15.495 -6.552 85.598 1.00 26.90 344 LEU A N 1
ATOM 2512 C CA . LEU A 1 344 ? -15.261 -6.394 84.169 1.00 23.80 344 LEU A CA 1
ATOM 2513 C C . LEU A 1 344 ? -14.614 -7.709 83.759 1.00 23.24 344 LEU A C 1
ATOM 2514 O O . LEU A 1 344 ? -13.713 -8.198 84.442 1.00 22.70 344 LEU A O 1
ATOM 2519 N N . VAL A 1 345 ? -15.090 -8.293 82.664 1.00 20.81 345 VAL A N 1
ATOM 2520 C CA . VAL A 1 345 ? -14.546 -9.548 82.176 1.00 20.04 345 VAL A CA 1
ATOM 2521 C C . VAL A 1 345 ? -14.066 -9.318 80.749 1.00 18.89 345 VAL A C 1
ATOM 2522 O O . VAL A 1 345 ? -14.762 -8.702 79.943 1.00 18.99 345 VAL A O 1
ATOM 2526 N N . ALA A 1 346 ? -12.871 -9.804 80.437 1.00 18.80 346 ALA A N 1
ATOM 2527 C CA . ALA A 1 346 ? -12.321 -9.599 79.105 1.00 19.77 346 ALA A CA 1
ATOM 2528 C C . ALA A 1 346 ? -11.712 -10.834 78.468 1.00 19.65 346 ALA A C 1
ATOM 2529 O O . ALA A 1 346 ? -11.306 -11.775 79.146 1.00 20.14 346 ALA A O 1
ATOM 2531 N N . ALA A 1 347 ? -11.672 -10.811 77.142 1.00 19.09 347 ALA A N 1
ATOM 2532 C CA . ALA A 1 347 ? -11.062 -11.869 76.352 1.00 18.80 347 ALA A CA 1
ATOM 2533 C C . ALA A 1 347 ? -10.067 -11.093 75.502 1.00 17.81 347 ALA A C 1
ATOM 2534 O O . ALA A 1 347 ? -10.219 -9.884 75.328 1.00 17.86 347 ALA A O 1
ATOM 2536 N N . SER A 1 348 ? -9.044 -11.758 74.983 1.00 16.07 348 SER A N 1
ATOM 2537 C CA . SER A 1 348 ? -8.058 -11.052 74.176 1.00 16.67 348 SER A CA 1
ATOM 2538 C C . SER A 1 348 ? -7.624 -11.760 72.907 1.00 17.08 348 SER A C 1
ATOM 2539 O O . SER A 1 348 ? -6.918 -12.771 72.959 1.00 16.78 348 SER A O 1
ATOM 2542 N N . PRO A 1 349 ? -8.054 -11.249 71.747 1.00 16.12 349 PRO A N 1
ATOM 2543 C CA . PRO A 1 349 ? -7.652 -11.878 70.492 1.00 14.76 349 PRO A CA 1
ATOM 2544 C C . PRO A 1 349 ? -6.131 -11.790 70.349 1.00 15.75 349 PRO A C 1
ATOM 2545 O O . PRO A 1 349 ? -5.505 -12.699 69.815 1.00 16.32 349 PRO A O 1
ATOM 2549 N N . ALA A 1 350 ? -5.540 -10.705 70.846 1.00 15.33 350 ALA A N 1
ATOM 2550 C CA . ALA A 1 350 ? -4.091 -10.536 70.743 1.00 16.33 350 ALA A CA 1
ATOM 2551 C C . ALA A 1 350 ? -3.343 -11.701 71.386 1.00 16.31 350 ALA A C 1
ATOM 2552 O O . ALA A 1 350 ? -2.411 -12.258 70.799 1.00 17.57 350 ALA A O 1
ATOM 2554 N N . ILE A 1 351 ? -3.760 -12.077 72.590 1.00 16.49 351 ILE A N 1
ATOM 2555 C CA . ILE A 1 351 ? -3.110 -13.162 73.319 1.00 16.78 351 ILE A CA 1
ATOM 2556 C C . ILE A 1 351 ? -3.564 -14.547 72.874 1.00 16.41 351 ILE A C 1
ATOM 2557 O O . ILE A 1 351 ? -2.747 -15.428 72.612 1.00 16.86 351 ILE A O 1
ATOM 2562 N N . SER A 1 352 ? -4.873 -14.744 72.781 1.00 16.03 352 SER A N 1
ATOM 2563 C CA . SER A 1 352 ? -5.383 -16.047 72.398 1.00 16.73 352 SER A CA 1
ATOM 2564 C C . SER A 1 352 ? -4.948 -16.493 71.011 1.00 16.50 352 SER A C 1
ATOM 2565 O O . SER A 1 352 ? -4.655 -17.670 70.806 1.00 16.74 352 SER A O 1
ATOM 2568 N N . ASN A 1 353 ? -4.884 -15.555 70.070 1.00 14.85 353 ASN A N 1
ATOM 2569 C CA . ASN A 1 353 ? -4.494 -15.876 68.699 1.00 15.51 353 ASN A CA 1
ATOM 2570 C C . ASN A 1 353 ? -3.073 -16.407 68.605 1.00 14.89 353 ASN A C 1
ATOM 2571 O O . ASN A 1 353 ? -2.673 -16.905 67.554 1.00 16.16 353 ASN A O 1
ATOM 2576 N N . ARG A 1 354 ? -2.309 -16.292 69.690 1.00 16.12 354 ARG A N 1
ATOM 2577 C CA . ARG A 1 354 ? -0.929 -16.763 69.671 1.00 16.49 354 ARG A CA 1
ATOM 2578 C C . ARG A 1 354 ? -0.583 -17.841 70.692 1.00 17.76 354 ARG A C 1
ATOM 2579 O O . ARG A 1 354 ? 0.589 -18.037 71.005 1.00 17.67 354 ARG A O 1
ATOM 2587 N N . ILE A 1 355 ? -1.589 -18.530 71.221 1.00 18.38 355 ILE A N 1
ATOM 2588 C CA . ILE A 1 355 ? -1.327 -19.599 72.180 1.00 19.09 355 ILE A CA 1
ATOM 2589 C C . ILE A 1 355 ? -0.530 -20.660 71.413 1.00 20.18 355 ILE A C 1
ATOM 2590 O O . ILE A 1 355 ? -0.998 -21.207 70.414 1.00 19.31 355 ILE A O 1
ATOM 2595 N N . PRO A 1 356 ? 0.701 -20.949 71.866 1.00 21.16 356 PRO A N 1
ATOM 2596 C CA . PRO A 1 356 ? 1.564 -21.934 71.206 1.00 21.46 356 PRO A CA 1
ATOM 2597 C C . PRO A 1 356 ? 1.033 -23.355 71.069 1.00 21.22 356 PRO A C 1
ATOM 2598 O O . PRO A 1 356 ? 1.386 -24.058 70.122 1.00 21.30 356 PRO A O 1
ATOM 2602 N N . GLU A 1 357 ? 0.188 -23.781 72.001 1.00 21.87 357 GLU A N 1
ATOM 2603 C CA . GLU A 1 357 ? -0.374 -25.127 71.943 1.00 23.17 357 GLU A CA 1
ATOM 2604 C C . GLU A 1 357 ? -1.398 -25.246 70.815 1.00 23.20 357 GLU A C 1
ATOM 2605 O O . GLU A 1 357 ? -1.600 -26.327 70.263 1.00 23.86 357 GLU A O 1
ATOM 2611 N N . ASP A 1 358 ? -2.037 -24.131 70.472 1.00 22.05 358 ASP A N 1
ATOM 2612 C CA . ASP A 1 358 ? -3.057 -24.125 69.429 1.00 20.89 358 ASP A CA 1
ATOM 2613 C C . ASP A 1 358 ? -2.542 -23.720 68.056 1.00 19.83 358 ASP A C 1
ATOM 2614 O O . ASP A 1 358 ? -3.040 -24.195 67.038 1.00 19.28 358 ASP A O 1
ATOM 2619 N N . PHE A 1 359 ? -1.546 -22.840 68.034 1.00 19.08 359 PHE A N 1
ATOM 2620 C CA . PHE A 1 359 ? -0.982 -22.353 66.782 1.00 19.18 359 PHE A CA 1
ATOM 2621 C C . PHE A 1 359 ? 0.522 -22.572 66.747 1.00 19.92 359 PHE A C 1
ATOM 2622 O O . PHE A 1 359 ? 1.289 -21.745 67.235 1.00 20.35 359 PHE A O 1
ATOM 2630 N N . PRO A 1 360 ? 0.962 -23.702 66.170 1.00 19.61 360 PRO A N 1
ATOM 2631 C CA . PRO A 1 360 ? 2.393 -24.005 66.084 1.00 20.36 360 PRO A CA 1
ATOM 2632 C C . PRO A 1 360 ? 3.165 -22.792 65.563 1.00 20.38 360 PRO A C 1
ATOM 2633 O O . PRO A 1 360 ? 2.779 -22.197 64.553 1.00 20.64 360 PRO A O 1
ATOM 2637 N N . ASP A 1 361 ? 4.253 -22.435 66.247 1.00 20.39 361 ASP A N 1
ATOM 2638 C CA . ASP A 1 361 ? 5.071 -21.282 65.863 1.00 19.67 361 ASP A CA 1
ATOM 2639 C C . ASP A 1 361 ? 4.131 -20.086 65.726 1.00 18.89 361 ASP A C 1
ATOM 2640 O O . ASP A 1 361 ? 4.014 -19.487 64.657 1.00 18.88 361 ASP A O 1
ATOM 2645 N N . PRO A 1 362 ? 3.471 -19.711 66.829 1.00 18.50 362 PRO A N 1
ATOM 2646 C CA . PRO A 1 362 ? 2.516 -18.600 66.877 1.00 18.62 362 PRO A CA 1
ATOM 2647 C C . PRO A 1 362 ? 2.980 -17.218 66.446 1.00 17.93 362 PRO A C 1
ATOM 2648 O O . PRO A 1 362 ? 2.158 -16.392 66.053 1.00 18.86 362 PRO A O 1
ATOM 2652 N N . HIS A 1 363 ? 4.279 -16.952 66.514 1.00 18.73 363 HIS A N 1
ATOM 2653 C CA . HIS A 1 363 ? 4.776 -15.635 66.136 1.00 20.08 363 HIS A CA 1
ATOM 2654 C C . HIS A 1 363 ? 5.220 -15.559 64.686 1.00 20.56 363 HIS A C 1
ATOM 2655 O O . HIS A 1 363 ? 5.620 -14.499 64.209 1.00 21.71 363 HIS A O 1
ATOM 2662 N N . ASP A 1 364 ? 5.136 -16.681 63.982 1.00 19.90 364 ASP A N 1
ATOM 2663 C CA . ASP A 1 364 ? 5.547 -16.716 62.588 1.00 21.91 364 ASP A CA 1
ATOM 2664 C C . ASP A 1 364 ? 4.379 -16.557 61.619 1.00 21.65 364 ASP A C 1
ATOM 2665 O O . ASP A 1 364 ? 3.266 -17.015 61.884 1.00 21.12 364 ASP A O 1
ATOM 2670 N N . PHE A 1 365 ? 4.652 -15.894 60.499 1.00 20.88 365 PHE A N 1
ATOM 2671 C CA . PHE A 1 365 ? 3.655 -15.663 59.458 1.00 20.15 365 PHE A CA 1
ATOM 2672 C C . PHE A 1 365 ? 3.601 -16.922 58.598 1.00 20.45 365 PHE A C 1
ATOM 2673 O O . PHE A 1 365 ? 4.492 -17.158 57.780 1.00 20.99 365 PHE A O 1
ATOM 2681 N N . VAL A 1 366 ? 2.558 -17.728 58.789 1.00 19.09 366 VAL A N 1
ATOM 2682 C CA . VAL A 1 366 ? 2.401 -18.980 58.055 1.00 20.41 366 VAL A CA 1
ATOM 2683 C C . VAL A 1 366 ? 0.994 -19.145 57.487 1.00 19.54 366 VAL A C 1
ATOM 2684 O O . VAL A 1 366 ? 0.137 -19.784 58.103 1.00 20.00 366 VAL A O 1
ATOM 2688 N N . PRO A 1 367 ? 0.739 -18.578 56.297 1.00 19.87 367 PRO A N 1
ATOM 2689 C CA . PRO A 1 367 ? -0.588 -18.690 55.678 1.00 19.47 367 PRO A CA 1
ATOM 2690 C C . PRO A 1 367 ? -1.024 -20.141 55.473 1.00 18.99 367 PRO A C 1
ATOM 2691 O O . PRO A 1 367 ? -2.217 -20.444 55.454 1.00 18.39 367 PRO A O 1
ATOM 2695 N N . ALA A 1 368 ? -0.051 -21.034 55.325 1.00 19.29 368 ALA A N 1
ATOM 2696 C CA . ALA A 1 368 ? -0.335 -22.446 55.106 1.00 19.25 368 ALA A CA 1
ATOM 2697 C C . ALA A 1 368 ? -1.083 -23.093 56.264 1.00 19.58 368 ALA A C 1
ATOM 2698 O O . ALA A 1 368 ? -1.665 -24.165 56.104 1.00 20.38 368 ALA A O 1
ATOM 2700 N N . ARG A 1 369 ? -1.077 -22.456 57.431 1.00 18.90 369 ARG A N 1
ATOM 2701 C CA . ARG A 1 369 ? -1.776 -23.046 58.564 1.00 18.77 369 ARG A CA 1
ATOM 2702 C C . ARG A 1 369 ? -3.294 -23.025 58.357 1.00 19.38 369 ARG A C 1
ATOM 2703 O O . ARG A 1 369 ? -4.034 -23.654 59.114 1.00 19.82 369 ARG A O 1
ATOM 2711 N N . TYR A 1 370 ? -3.752 -22.332 57.315 1.00 18.93 370 TYR A N 1
ATOM 2712 C CA . TYR A 1 370 ? -5.185 -22.244 57.028 1.00 19.03 370 TYR A CA 1
ATOM 2713 C C . TYR A 1 370 ? -5.615 -23.094 55.843 1.00 20.93 370 TYR A C 1
ATOM 2714 O O . TYR A 1 370 ? -6.802 -23.161 55.511 1.00 21.05 370 TYR A O 1
ATOM 2723 N N . GLU A 1 371 ? -4.653 -23.734 55.193 1.00 22.25 371 GLU A N 1
ATOM 2724 C CA . GLU A 1 371 ? -4.977 -24.584 54.060 1.00 24.83 371 GLU A CA 1
ATOM 2725 C C . GLU A 1 371 ? -5.736 -25.810 54.563 1.00 26.53 371 GLU A C 1
ATOM 2726 O O . GLU A 1 371 ? -5.655 -26.159 55.743 1.00 25.52 371 GLU A O 1
ATOM 2732 N N . GLN A 1 372 ? -6.479 -26.449 53.664 1.00 28.91 372 GLN A N 1
ATOM 2733 C CA . GLN A 1 372 ? -7.302 -27.610 53.999 1.00 32.78 372 GLN A CA 1
ATOM 2734 C C . GLN A 1 372 ? -6.704 -28.620 54.982 1.00 32.80 372 GLN A C 1
ATOM 2735 O O . GLN A 1 372 ? -7.407 -29.124 55.859 1.00 33.12 372 GLN A O 1
ATOM 2741 N N . PRO A 1 373 ? -5.406 -28.937 54.853 1.00 32.33 373 PRO A N 1
ATOM 2742 C CA . PRO A 1 373 ? -4.797 -29.902 55.774 1.00 32.46 373 PRO A CA 1
ATOM 2743 C C . PRO A 1 373 ? -4.748 -29.490 57.249 1.00 32.77 373 PRO A C 1
ATOM 2744 O O . PRO A 1 373 ? -4.923 -30.330 58.132 1.00 34.82 373 PRO A O 1
ATOM 2748 N N . ARG A 1 374 ? -4.518 -28.206 57.519 1.00 30.94 374 ARG A N 1
ATOM 2749 C CA . ARG A 1 374 ? -4.424 -27.730 58.900 1.00 29.52 374 ARG A CA 1
ATOM 2750 C C . ARG A 1 374 ? -5.636 -26.954 59.412 1.00 27.96 374 ARG A C 1
ATOM 2751 O O . ARG A 1 374 ? -6.058 -27.152 60.553 1.00 27.03 374 ARG A O 1
ATOM 2759 N N . GLN A 1 375 ? -6.182 -26.073 58.578 1.00 25.97 375 GLN A N 1
ATOM 2760 C CA . GLN A 1 375 ? -7.346 -25.264 58.943 1.00 25.30 375 GLN A CA 1
ATOM 2761 C C . GLN A 1 375 ? -7.339 -24.852 60.413 1.00 23.46 375 GLN A C 1
ATOM 2762 O O . GLN A 1 375 ? -8.313 -25.071 61.133 1.00 22.21 375 GLN A O 1
ATOM 2768 N N . GLU A 1 376 ? -6.246 -24.239 60.853 1.00 21.76 376 GLU A N 1
ATOM 2769 C CA . GLU A 1 376 ? -6.124 -23.825 62.247 1.00 20.80 376 GLU A CA 1
ATOM 2770 C C . GLU A 1 376 ? -7.151 -22.804 62.719 1.00 19.87 376 GLU A C 1
ATOM 2771 O O . GLU A 1 376 ? -7.393 -22.678 63.921 1.00 21.45 376 GLU A O 1
ATOM 2777 N N . ASP A 1 377 ? -7.766 -22.088 61.786 1.00 20.44 377 ASP A N 1
ATOM 2778 C CA . ASP A 1 377 ? -8.787 -21.118 62.156 1.00 19.53 377 ASP A CA 1
ATOM 2779 C C . ASP A 1 377 ? -10.065 -21.857 62.548 1.00 20.59 377 ASP A C 1
ATOM 2780 O O . ASP A 1 377 ? -10.697 -21.533 63.554 1.00 21.60 377 ASP A O 1
ATOM 2785 N N . LEU A 1 378 ? -10.420 -22.871 61.764 1.00 21.07 378 LEU A N 1
ATOM 2786 C CA . LEU A 1 378 ? -11.626 -23.657 62.015 1.00 21.36 378 LEU A CA 1
ATOM 2787 C C . LEU A 1 378 ? -11.457 -24.651 63.163 1.00 22.72 378 LEU A C 1
ATOM 2788 O O . LEU A 1 378 ? -12.399 -24.902 63.917 1.00 23.27 378 LEU A O 1
ATOM 2793 N N . LEU A 1 379 ? -10.256 -25.209 63.287 1.00 22.59 379 LEU A N 1
ATOM 2794 C CA . LEU A 1 379 ? -9.948 -26.179 64.333 1.00 24.42 379 LEU A CA 1
ATOM 2795 C C . LEU A 1 379 ? -9.918 -25.563 65.729 1.00 24.04 379 LEU A C 1
ATOM 2796 O O . LEU A 1 379 ? -10.263 -26.219 66.710 1.00 26.12 379 LEU A O 1
ATOM 2801 N N . ASN A 1 380 ? -9.490 -24.307 65.814 1.00 21.83 380 ASN A N 1
ATOM 2802 C CA . ASN A 1 380 ? -9.411 -23.608 67.094 1.00 21.31 380 ASN A CA 1
ATOM 2803 C C . ASN A 1 380 ? -10.555 -22.609 67.201 1.00 21.50 380 ASN A C 1
ATOM 2804 O O . ASN A 1 380 ? -10.348 -21.396 67.233 1.00 20.88 380 ASN A O 1
ATOM 2809 N N . ARG A 1 381 ? -11.770 -23.140 67.273 1.00 21.13 381 ARG A N 1
ATOM 2810 C CA . ARG A 1 381 ? -12.974 -22.328 67.339 1.00 22.55 381 ARG A CA 1
ATOM 2811 C C . ARG A 1 381 ? -13.033 -21.302 68.461 1.00 20.87 381 ARG A C 1
ATOM 2812 O O . ARG A 1 381 ? -13.630 -20.242 68.296 1.00 21.13 381 ARG A O 1
ATOM 2820 N N . TRP A 1 382 ? -12.406 -21.599 69.595 1.00 20.91 382 TRP A N 1
ATOM 2821 C CA . TRP A 1 382 ? -12.453 -20.673 70.717 1.00 19.38 382 TRP A CA 1
ATOM 2822 C C . TRP A 1 382 ? -11.191 -19.848 70.938 1.00 19.25 382 TRP A C 1
ATOM 2823 O O . TRP A 1 382 ? -11.176 -18.975 71.802 1.00 19.51 382 TRP A O 1
ATOM 2834 N N . THR A 1 383 ? -10.136 -20.104 70.166 1.00 18.26 383 THR A N 1
ATOM 2835 C CA . THR A 1 383 ? -8.914 -19.321 70.330 1.00 18.09 383 THR A CA 1
ATOM 2836 C C . THR A 1 383 ? -8.485 -18.522 69.092 1.00 16.73 383 THR A C 1
ATOM 2837 O O . THR A 1 383 ? -7.677 -17.602 69.210 1.00 17.60 383 THR A O 1
ATOM 2841 N N . TRP A 1 384 ? -8.993 -18.868 67.908 1.00 16.49 384 TRP A N 1
ATOM 2842 C CA . TRP A 1 384 ? -8.690 -18.076 66.707 1.00 16.50 384 TRP A CA 1
ATOM 2843 C C . TRP A 1 384 ? -9.884 -17.124 66.711 1.00 16.71 384 TRP A C 1
ATOM 2844 O O . TRP A 1 384 ? -10.924 -17.410 66.108 1.00 17.02 384 TRP A O 1
ATOM 2855 N N . ILE A 1 385 ? -9.732 -15.995 67.395 1.00 15.51 385 ILE A N 1
ATOM 2856 C CA . ILE A 1 385 ? -10.835 -15.065 67.557 1.00 15.61 385 ILE A CA 1
ATOM 2857 C C . ILE A 1 385 ? -10.689 -13.630 67.044 1.00 15.41 385 ILE A C 1
ATOM 2858 O O . ILE A 1 385 ? -11.167 -12.694 67.683 1.00 16.82 385 ILE A O 1
ATOM 2863 N N . PRO A 1 386 ? -10.046 -13.430 65.881 1.00 15.28 386 PRO A N 1
ATOM 2864 C CA . PRO A 1 386 ? -9.937 -12.043 65.419 1.00 16.11 386 PRO A CA 1
ATOM 2865 C C . PRO A 1 386 ? -11.316 -11.467 65.088 1.00 14.98 386 PRO A C 1
ATOM 2866 O O . PRO A 1 386 ? -11.507 -10.254 65.098 1.00 15.39 386 PRO A O 1
ATOM 2870 N N . PHE A 1 387 ? -12.270 -12.357 64.809 1.00 15.83 387 PHE A N 1
ATOM 2871 C CA . PHE A 1 387 ? -13.647 -11.977 64.492 1.00 16.72 387 PHE A CA 1
ATOM 2872 C C . PHE A 1 387 ? -14.597 -12.492 65.577 1.00 18.20 387 PHE A C 1
ATOM 2873 O O . PHE A 1 387 ? -15.784 -12.706 65.321 1.00 19.61 387 PHE A O 1
ATOM 2881 N N . GLY A 1 388 ? -14.078 -12.709 66.781 1.00 16.91 388 GLY A N 1
ATOM 2882 C CA . GLY A 1 388 ? -14.925 -13.196 67.857 1.00 17.88 388 GLY A CA 1
ATOM 2883 C C . GLY A 1 388 ? -15.327 -14.650 67.675 1.00 18.60 388 GLY A C 1
ATOM 2884 O O . GLY A 1 388 ? -14.724 -15.374 66.883 1.00 18.92 388 GLY A O 1
ATOM 2885 N N . ALA A 1 389 ? -16.357 -15.078 68.401 1.00 18.92 389 ALA A N 1
ATOM 2886 C CA . ALA A 1 389 ? -16.822 -16.459 68.321 1.00 19.91 389 ALA A CA 1
ATOM 2887 C C . ALA A 1 389 ? -18.157 -16.639 69.034 1.00 20.35 389 ALA A C 1
ATOM 2888 O O . ALA A 1 389 ? -18.666 -15.716 69.659 1.00 21.09 389 ALA A O 1
ATOM 2890 N N . GLY A 1 390 ? -18.716 -17.840 68.922 1.00 23.38 390 GLY A N 1
ATOM 2891 C CA . GLY A 1 390 ? -19.979 -18.144 69.572 1.00 25.50 390 GLY A CA 1
ATOM 2892 C C . GLY A 1 390 ? -21.133 -17.215 69.253 1.00 27.48 390 GLY A C 1
ATOM 2893 O O . GLY A 1 390 ? -21.417 -16.927 68.088 1.00 28.99 390 GLY A O 1
ATOM 2894 N N . ARG A 1 391 ? -21.804 -16.750 70.301 1.00 28.05 391 ARG A N 1
ATOM 2895 C CA . ARG A 1 391 ? -22.948 -15.855 70.167 1.00 29.65 391 ARG A CA 1
ATOM 2896 C C . ARG A 1 391 ? -22.528 -14.453 69.744 1.00 28.86 391 ARG A C 1
ATOM 2897 O O . ARG A 1 391 ? -23.372 -13.608 69.452 1.00 29.05 391 ARG A O 1
ATOM 2905 N N . HIS A 1 392 ? -21.223 -14.211 69.708 1.00 28.09 392 HIS A N 1
ATOM 2906 C CA . HIS A 1 392 ? -20.709 -12.897 69.343 1.00 28.37 392 HIS A CA 1
ATOM 2907 C C . HIS A 1 392 ? -19.810 -12.929 68.115 1.00 27.94 392 HIS A C 1
ATOM 2908 O O . HIS A 1 392 ? -18.774 -12.267 68.059 1.00 30.04 392 HIS A O 1
ATOM 2915 N N . ARG A 1 393 ? -20.226 -13.715 67.133 1.00 26.92 393 ARG A N 1
ATOM 2916 C CA . ARG A 1 393 ? -19.510 -13.851 65.875 1.00 27.54 393 ARG A CA 1
ATOM 2917 C C . ARG A 1 393 ? -19.657 -12.529 65.118 1.00 24.29 393 ARG A C 1
ATOM 2918 O O . ARG A 1 393 ? -20.743 -11.960 65.085 1.00 23.96 393 ARG A O 1
ATOM 2926 N N . CYS A 1 394 ? -18.573 -12.034 64.520 1.00 23.03 394 CYS A N 1
ATOM 2927 C CA . CYS A 1 394 ? -18.643 -10.775 63.782 1.00 20.39 394 CYS A CA 1
ATOM 2928 C C . CYS A 1 394 ? -19.631 -10.837 62.625 1.00 19.66 394 CYS A C 1
ATOM 2929 O O . CYS A 1 394 ? -19.449 -11.622 61.699 1.00 21.91 394 CYS A O 1
ATOM 2932 N N . VAL A 1 395 ? -20.663 -9.996 62.664 1.00 20.23 395 VAL A N 1
ATOM 2933 C CA . VAL A 1 395 ? -21.649 -9.993 61.590 1.00 21.89 395 VAL A CA 1
ATOM 2934 C C . VAL A 1 395 ? -21.128 -9.247 60.363 1.00 20.80 395 VAL A C 1
ATOM 2935 O O . VAL A 1 395 ? -21.708 -9.336 59.286 1.00 21.79 395 VAL A O 1
ATOM 2939 N N . GLY A 1 396 ? -20.031 -8.511 60.528 1.00 19.41 396 GLY A N 1
ATOM 2940 C CA . GLY A 1 396 ? -19.466 -7.776 59.410 1.00 18.53 396 GLY A CA 1
ATOM 2941 C C . GLY A 1 396 ? -18.266 -8.463 58.780 1.00 16.34 396 GLY A C 1
ATOM 2942 O O . GLY A 1 396 ? -17.652 -7.919 57.860 1.00 17.82 396 GLY A O 1
ATOM 2943 N N . ALA A 1 397 ? -17.941 -9.661 59.254 1.00 16.89 397 ALA A N 1
ATOM 2944 C CA . ALA A 1 397 ? -16.789 -10.393 58.734 1.00 17.01 397 ALA A CA 1
ATOM 2945 C C . ALA A 1 397 ? -16.874 -10.662 57.238 1.00 17.54 397 ALA A C 1
ATOM 2946 O O . ALA A 1 397 ? -15.895 -10.486 56.520 1.00 16.98 397 ALA A O 1
ATOM 2948 N N . ALA A 1 398 ? -18.036 -11.099 56.759 1.00 16.36 398 ALA A N 1
ATOM 2949 C CA . ALA A 1 398 ? -18.189 -11.371 55.332 1.00 17.91 398 ALA A CA 1
ATOM 2950 C C . ALA A 1 398 ? -17.900 -10.111 54.514 1.00 16.89 398 ALA A C 1
ATOM 2951 O O . ALA A 1 398 ? -17.207 -10.161 53.494 1.00 16.99 398 ALA A O 1
ATOM 2953 N N . PHE A 1 399 ? -18.436 -8.984 54.969 1.00 16.70 399 PHE A N 1
ATOM 2954 C CA . PHE A 1 399 ? -18.231 -7.710 54.298 1.00 16.60 399 PHE A CA 1
ATOM 2955 C C . PHE A 1 399 ? -16.760 -7.312 54.365 1.00 15.25 399 PHE A C 1
ATOM 2956 O O . PHE A 1 399 ? -16.183 -6.892 53.365 1.00 16.16 399 PHE A O 1
ATOM 2964 N N . ALA A 1 400 ? -16.152 -7.465 55.539 1.00 15.10 400 ALA A N 1
ATOM 2965 C CA . ALA A 1 400 ? -14.749 -7.085 55.714 1.00 14.90 400 ALA A CA 1
ATOM 2966 C C . ALA A 1 400 ? -13.814 -7.909 54.840 1.00 15.42 400 ALA A C 1
ATOM 2967 O O . ALA A 1 400 ? -12.867 -7.372 54.260 1.00 16.24 400 ALA A O 1
ATOM 2969 N N . ILE A 1 401 ? -14.074 -9.208 54.745 1.00 14.99 401 ILE A N 1
ATOM 2970 C CA . ILE A 1 401 ? -13.244 -10.085 53.922 1.00 14.98 401 ILE A CA 1
ATOM 2971 C C . ILE A 1 401 ? -13.436 -9.731 52.447 1.00 15.03 401 ILE A C 1
ATOM 2972 O O . ILE A 1 401 ? -12.476 -9.645 51.682 1.00 16.21 401 ILE A O 1
ATOM 2977 N N . MET A 1 402 ? -14.685 -9.517 52.048 1.00 15.25 402 MET A N 1
ATOM 2978 C CA . MET A 1 402 ? -14.975 -9.138 50.674 1.00 16.45 402 MET A CA 1
ATOM 2979 C C . MET A 1 402 ? -14.270 -7.820 50.343 1.00 16.09 402 MET A C 1
ATOM 2980 O O . MET A 1 402 ? -13.738 -7.651 49.245 1.00 15.92 402 MET A O 1
ATOM 2985 N N . GLN A 1 403 ? -14.259 -6.893 51.297 1.00 15.84 403 GLN A N 1
ATOM 2986 C CA . GLN A 1 403 ? -13.622 -5.601 51.069 1.00 14.25 403 GLN A CA 1
ATOM 2987 C C . GLN A 1 403 ? -12.120 -5.738 50.824 1.00 14.35 403 GLN A C 1
ATOM 2988 O O . GLN A 1 403 ? -11.574 -5.087 49.938 1.00 14.31 403 GLN A O 1
ATOM 2994 N N . ILE A 1 404 ? -11.457 -6.575 51.615 1.00 14.35 404 ILE A N 1
ATOM 2995 C CA . ILE A 1 404 ? -10.024 -6.795 51.430 1.00 14.75 404 ILE A CA 1
ATOM 2996 C C . ILE A 1 404 ? -9.791 -7.395 50.043 1.00 15.32 404 ILE A C 1
ATOM 2997 O O . ILE A 1 404 ? -8.880 -6.983 49.323 1.00 15.72 404 ILE A O 1
ATOM 3002 N N . LYS A 1 405 ? -10.619 -8.360 49.657 1.00 14.29 405 LYS A N 1
ATOM 3003 C CA . LYS A 1 405 ? -10.469 -8.977 48.344 1.00 15.34 405 LYS A CA 1
ATOM 3004 C C . LYS A 1 405 ? -10.655 -7.962 47.224 1.00 15.49 405 LYS A C 1
ATOM 3005 O O . LYS A 1 405 ? -9.919 -7.972 46.238 1.00 16.30 405 LYS A O 1
ATOM 3011 N N . ALA A 1 406 ? -11.651 -7.093 47.364 1.00 14.55 406 ALA A N 1
ATOM 3012 C CA . ALA A 1 406 ? -11.912 -6.094 46.337 1.00 15.22 406 ALA A CA 1
ATOM 3013 C C . ALA A 1 406 ? -10.789 -5.067 46.269 1.00 15.61 406 ALA A C 1
ATOM 3014 O O . ALA A 1 406 ? -10.313 -4.729 45.184 1.00 16.46 406 ALA A O 1
ATOM 3016 N N . ILE A 1 407 ? -10.352 -4.585 47.427 1.00 15.06 407 ILE A N 1
ATOM 3017 C CA . ILE A 1 407 ? -9.285 -3.590 47.470 1.00 15.08 407 ILE A CA 1
ATOM 3018 C C . ILE A 1 407 ? -8.001 -4.106 46.831 1.00 15.78 407 ILE A C 1
ATOM 3019 O O . ILE A 1 407 ? -7.435 -3.461 45.950 1.00 16.62 407 ILE A O 1
ATOM 3024 N N . PHE A 1 408 ? -7.538 -5.271 47.265 1.00 15.77 408 PHE A N 1
ATOM 3025 C CA . PHE A 1 408 ? -6.299 -5.788 46.714 1.00 17.18 408 PHE A CA 1
ATOM 3026 C C . PHE A 1 408 ? -6.406 -6.325 45.291 1.00 17.17 408 PHE A C 1
ATOM 3027 O O . PHE A 1 408 ? -5.408 -6.384 44.572 1.00 17.36 408 PHE A O 1
ATOM 3035 N N . SER A 1 409 ? -7.613 -6.685 44.863 1.00 15.57 409 SER A N 1
ATOM 3036 C CA . SER A 1 409 ? -7.801 -7.137 43.487 1.00 16.36 409 SER A CA 1
ATOM 3037 C C . SER A 1 409 ? -7.465 -5.954 42.580 1.00 17.30 409 SER A C 1
ATOM 3038 O O . SER A 1 409 ? -6.949 -6.128 41.475 1.00 19.05 409 SER A O 1
ATOM 3041 N N . VAL A 1 410 ? -7.768 -4.748 43.052 1.00 16.43 410 VAL A N 1
ATOM 3042 C CA . VAL A 1 410 ? -7.481 -3.544 42.285 1.00 16.15 410 VAL A CA 1
ATOM 3043 C C . VAL A 1 410 ? -6.030 -3.115 42.489 1.00 16.20 410 VAL A C 1
ATOM 3044 O O . VAL A 1 410 ? -5.268 -3.021 41.530 1.00 18.08 410 VAL A O 1
ATOM 3048 N N . LEU A 1 411 ? -5.637 -2.889 43.738 1.00 16.54 411 LEU A N 1
ATOM 3049 C CA . LEU A 1 411 ? -4.277 -2.429 44.016 1.00 16.55 411 LEU A CA 1
ATOM 3050 C C . LEU A 1 411 ? -3.147 -3.294 43.484 1.00 17.07 411 LEU A C 1
ATOM 3051 O O . LEU A 1 411 ? -2.235 -2.784 42.832 1.00 17.93 411 LEU A O 1
ATOM 3056 N N . LEU A 1 412 ? -3.198 -4.591 43.761 1.00 17.29 412 LEU A N 1
ATOM 3057 C CA . LEU A 1 412 ? -2.125 -5.488 43.342 1.00 18.31 412 LEU A CA 1
ATOM 3058 C C . LEU A 1 412 ? -2.031 -5.757 41.850 1.00 19.25 412 LEU A C 1
ATOM 3059 O O . LEU A 1 412 ? -0.974 -6.149 41.360 1.00 20.86 412 LEU A O 1
ATOM 3064 N N . ARG A 1 413 ? -3.121 -5.563 41.121 1.00 18.62 413 ARG A N 1
ATOM 3065 C CA . ARG A 1 413 ? -3.069 -5.776 39.681 1.00 20.62 413 ARG A CA 1
ATOM 3066 C C . ARG A 1 413 ? -2.612 -4.512 38.963 1.00 21.26 413 ARG A C 1
ATOM 3067 O O . ARG A 1 413 ? -2.035 -4.577 37.875 1.00 22.50 413 ARG A O 1
ATOM 3075 N N . GLU A 1 414 ? -2.856 -3.361 39.582 1.00 19.60 414 GLU A N 1
ATOM 3076 C CA . GLU A 1 414 ? -2.480 -2.080 38.995 1.00 20.33 414 GLU A CA 1
ATOM 3077 C C . GLU A 1 414 ? -1.073 -1.620 39.368 1.00 20.35 414 GLU A C 1
ATOM 3078 O O . GLU A 1 414 ? -0.358 -1.067 38.532 1.00 20.37 414 GLU A O 1
ATOM 3084 N N . TYR A 1 415 ? -0.683 -1.839 40.622 1.00 19.93 415 TYR A N 1
ATOM 3085 C CA . TYR A 1 415 ? 0.624 -1.400 41.098 1.00 19.78 415 TYR A CA 1
ATOM 3086 C C . TYR A 1 415 ? 1.446 -2.437 41.848 1.00 19.86 415 TYR A C 1
ATOM 3087 O O . TYR A 1 415 ? 0.914 -3.405 42.385 1.00 20.90 415 TYR A O 1
ATOM 3096 N N . GLU A 1 416 ? 2.758 -2.206 41.879 1.00 20.38 416 GLU A N 1
ATOM 3097 C CA . GLU A 1 416 ? 3.700 -3.057 42.598 1.00 22.00 416 GLU A CA 1
ATOM 3098 C C . GLU A 1 416 ? 4.105 -2.234 43.816 1.00 19.68 416 GLU A C 1
ATOM 3099 O O . GLU A 1 416 ? 4.344 -1.031 43.693 1.00 20.28 416 GLU A O 1
ATOM 3105 N N . PHE A 1 417 ? 4.181 -2.871 44.984 1.00 19.39 417 PHE A N 1
ATOM 3106 C CA . PHE A 1 417 ? 4.536 -2.163 46.208 1.00 18.61 417 PHE A CA 1
ATOM 3107 C C . PHE A 1 417 ? 5.833 -2.623 46.861 1.00 19.73 417 PHE A C 1
ATOM 3108 O O . PHE A 1 417 ? 6.166 -3.811 46.854 1.00 20.66 417 PHE A O 1
ATOM 3116 N N . GLU A 1 418 ? 6.552 -1.661 47.431 1.00 19.98 418 GLU A N 1
ATOM 3117 C CA . GLU A 1 418 ? 7.811 -1.923 48.119 1.00 21.00 418 GLU A CA 1
ATOM 3118 C C . GLU A 1 418 ? 7.859 -1.102 49.400 1.00 19.25 418 GLU A C 1
ATOM 3119 O O . GLU A 1 418 ? 7.329 0.007 49.459 1.00 19.33 418 GLU A O 1
ATOM 3125 N N . MET A 1 419 ? 8.492 -1.649 50.429 1.00 19.00 419 MET A N 1
ATOM 3126 C CA . MET A 1 419 ? 8.618 -0.942 51.693 1.00 19.13 419 MET A CA 1
ATOM 3127 C C . MET A 1 419 ? 9.648 0.173 51.548 1.00 20.31 419 MET A C 1
ATOM 3128 O O . MET A 1 419 ? 10.683 -0.016 50.903 1.00 22.29 419 MET A O 1
ATOM 3133 N N . ALA A 1 420 ? 9.359 1.328 52.141 1.00 18.86 420 ALA A N 1
ATOM 3134 C CA . ALA A 1 420 ? 10.258 2.480 52.081 1.00 19.23 420 ALA A CA 1
ATOM 3135 C C . ALA A 1 420 ? 11.007 2.664 53.396 1.00 19.65 420 ALA A C 1
ATOM 3136 O O . ALA A 1 420 ? 11.711 3.659 53.593 1.00 22.08 420 ALA A O 1
ATOM 3138 N N . GLN A 1 421 ? 10.843 1.710 54.302 1.00 18.92 421 GLN A N 1
ATOM 3139 C CA . GLN A 1 421 ? 11.515 1.761 55.592 1.00 19.62 421 GLN A CA 1
ATOM 3140 C C . GLN A 1 421 ? 11.803 0.325 56.034 1.00 20.90 421 GLN A C 1
ATOM 3141 O O . GLN A 1 421 ? 11.297 -0.622 55.434 1.00 20.90 421 GLN A O 1
ATOM 3147 N N . PRO A 1 422 ? 12.638 0.141 57.072 1.00 21.86 422 PRO A N 1
ATOM 3148 C CA . PRO A 1 422 ? 12.955 -1.213 57.540 1.00 23.22 422 PRO A CA 1
ATOM 3149 C C . PRO A 1 422 ? 11.687 -2.010 57.842 1.00 23.03 422 PRO A C 1
ATOM 3150 O O . PRO A 1 422 ? 10.772 -1.502 58.481 1.00 21.86 422 PRO A O 1
ATOM 3154 N N . PRO A 1 423 ? 11.623 -3.270 57.388 1.00 24.09 423 PRO A N 1
ATOM 3155 C CA . PRO A 1 423 ? 10.461 -4.140 57.604 1.00 24.38 423 PRO A CA 1
ATOM 3156 C C . PRO A 1 423 ? 9.977 -4.211 59.050 1.00 25.71 423 PRO A C 1
ATOM 3157 O O . PRO A 1 423 ? 8.772 -4.233 59.315 1.00 24.20 423 PRO A O 1
ATOM 3161 N N . GLU A 1 424 ? 10.921 -4.246 59.983 1.00 23.87 424 GLU A N 1
ATOM 3162 C CA . GLU A 1 424 ? 10.586 -4.343 61.398 1.00 24.68 424 GLU A CA 1
ATOM 3163 C C . GLU A 1 424 ? 10.120 -3.026 62.016 1.00 22.68 424 GLU A C 1
ATOM 3164 O O . GLU A 1 424 ? 9.691 -3.010 63.169 1.00 24.34 424 GLU A O 1
ATOM 3170 N N . SER A 1 425 ? 10.197 -1.929 61.263 1.00 21.34 425 SER A N 1
ATOM 3171 C CA . SER A 1 425 ? 9.795 -0.629 61.793 1.00 20.17 425 SER A CA 1
ATOM 3172 C C . SER A 1 425 ? 8.306 -0.326 61.660 1.00 21.43 425 SER A C 1
ATOM 3173 O O . SER A 1 425 ? 7.825 0.678 62.190 1.00 22.64 425 SER A O 1
ATOM 3176 N N . TYR A 1 426 ? 7.579 -1.175 60.942 1.00 20.14 426 TYR A N 1
ATOM 3177 C CA . TYR A 1 426 ? 6.137 -0.975 60.818 1.00 18.84 426 TYR A CA 1
ATOM 3178 C C . TYR A 1 426 ? 5.560 -1.497 62.126 1.00 18.67 426 TYR A C 1
ATOM 3179 O O . TYR A 1 426 ? 5.839 -2.627 62.526 1.00 18.43 426 TYR A O 1
ATOM 3188 N N . ARG A 1 427 ? 4.767 -0.672 62.798 1.00 18.83 427 ARG A N 1
ATOM 3189 C CA . ARG A 1 427 ? 4.197 -1.073 64.076 1.00 19.89 427 ARG A CA 1
ATOM 3190 C C . ARG A 1 427 ? 2.904 -0.342 64.381 1.00 19.48 427 ARG A C 1
ATOM 3191 O O . ARG A 1 427 ? 2.594 0.675 63.765 1.00 19.18 427 ARG A O 1
ATOM 3199 N N . ASN A 1 428 ? 2.163 -0.875 65.346 1.00 19.63 428 ASN A N 1
ATOM 3200 C CA . ASN A 1 428 ? 0.911 -0.266 65.779 1.00 18.73 428 ASN A CA 1
ATOM 3201 C C . ASN A 1 428 ? 1.149 0.612 66.995 1.00 19.87 428 ASN A C 1
ATOM 3202 O O . ASN A 1 428 ? 2.104 0.406 67.752 1.00 21.11 428 ASN A O 1
ATOM 3207 N N . ASP A 1 429 ? 0.270 1.595 67.160 1.00 19.40 429 ASP A N 1
ATOM 3208 C CA . ASP A 1 429 ? 0.286 2.503 68.301 1.00 19.88 429 ASP A CA 1
ATOM 3209 C C . ASP A 1 429 ? -0.805 1.920 69.201 1.00 19.87 429 ASP A C 1
ATOM 3210 O O . ASP A 1 429 ? -1.974 1.870 68.804 1.00 19.82 429 ASP A O 1
ATOM 3215 N N . HIS A 1 430 ? -0.432 1.468 70.395 1.00 19.68 430 HIS A N 1
ATOM 3216 C CA . HIS A 1 430 ? -1.405 0.876 71.315 1.00 20.45 430 HIS A CA 1
ATOM 3217 C C . HIS A 1 430 ? -1.775 1.781 72.486 1.00 20.39 430 HIS A C 1
ATOM 3218 O O . HIS A 1 430 ? -2.238 1.293 73.518 1.00 22.65 430 HIS A O 1
ATOM 3225 N N . SER A 1 431 ? -1.585 3.088 72.333 1.00 19.51 431 SER A N 1
ATOM 3226 C CA . SER A 1 431 ? -1.888 4.018 73.419 1.00 19.91 431 SER A CA 1
ATOM 3227 C C . SER A 1 431 ? -3.373 4.332 73.602 1.00 19.67 431 SER A C 1
ATOM 3228 O O . SER A 1 431 ? -3.774 4.846 74.645 1.00 19.33 431 SER A O 1
ATOM 3231 N N . LYS A 1 432 ? -4.186 4.021 72.596 1.00 18.16 432 LYS A N 1
ATOM 3232 C CA . LYS A 1 432 ? -5.624 4.270 72.677 1.00 17.85 432 LYS A CA 1
ATOM 3233 C C . LYS A 1 432 ? -6.365 2.944 72.543 1.00 17.61 432 LYS A C 1
ATOM 3234 O O . LYS A 1 432 ? -5.813 1.973 72.021 1.00 17.88 432 LYS A O 1
ATOM 3240 N N . MET A 1 433 ? -7.610 2.896 73.017 1.00 16.74 433 MET A N 1
ATOM 3241 C CA . MET A 1 433 ? -8.396 1.672 72.924 1.00 16.55 433 MET A CA 1
ATOM 3242 C C . MET A 1 433 ? -8.541 1.294 71.453 1.00 16.54 433 MET A C 1
ATOM 3243 O O . MET A 1 433 ? -8.605 0.113 71.110 1.00 16.78 433 MET A O 1
ATOM 3248 N N . VAL A 1 434 ? -8.602 2.300 70.586 1.00 15.17 434 VAL A N 1
ATOM 3249 C CA . VAL A 1 434 ? -8.673 2.035 69.154 1.00 15.89 434 VAL A CA 1
ATOM 3250 C C . VAL A 1 434 ? -7.232 1.961 68.659 1.00 16.73 434 VAL A C 1
ATOM 3251 O O . VAL A 1 434 ? -6.527 2.971 68.600 1.00 17.85 434 VAL A O 1
ATOM 3255 N N . VAL A 1 435 ? -6.788 0.754 68.327 1.00 16.75 435 VAL A N 1
ATOM 3256 C CA . VAL A 1 435 ? -5.430 0.557 67.840 1.00 17.59 435 VAL A CA 1
ATOM 3257 C C . VAL A 1 435 ? -5.307 1.065 66.412 1.00 17.26 435 VAL A C 1
ATOM 3258 O O . VAL A 1 435 ? -6.170 0.808 65.574 1.00 18.10 435 VAL A O 1
ATOM 3262 N N . GLN A 1 436 ? -4.238 1.808 66.146 1.00 17.71 436 GLN A N 1
ATOM 3263 C CA . GLN A 1 436 ? -3.996 2.350 64.821 1.00 18.95 436 GLN A CA 1
ATOM 3264 C C . GLN A 1 436 ? -2.523 2.233 64.482 1.00 18.57 436 GLN A C 1
ATOM 3265 O O . GLN A 1 436 ? -1.673 2.171 65.366 1.00 17.86 436 GLN A O 1
ATOM 3271 N N . LEU A 1 437 ? -2.234 2.195 63.191 1.00 18.67 437 LEU A N 1
ATOM 3272 C CA . LEU A 1 437 ? -0.869 2.087 62.719 1.00 20.47 437 LEU A CA 1
ATOM 3273 C C . LEU A 1 437 ? -0.099 3.343 63.123 1.00 21.36 437 LEU A C 1
ATOM 3274 O O . LEU A 1 437 ? -0.634 4.456 63.076 1.00 21.91 437 LEU A O 1
ATOM 3279 N N . ALA A 1 438 ? 1.146 3.165 63.549 1.00 21.86 438 ALA A N 1
ATOM 3280 C CA . ALA A 1 438 ? 1.971 4.301 63.928 1.00 21.63 438 ALA A CA 1
ATOM 3281 C C . ALA A 1 438 ? 2.643 4.789 62.655 1.00 22.30 438 ALA A C 1
ATOM 3282 O O . ALA A 1 438 ? 2.731 4.057 61.673 1.00 23.34 438 ALA A O 1
ATOM 3284 N N . GLN A 1 439 ? 3.096 6.036 62.663 1.00 23.85 439 GLN A N 1
ATOM 3285 C CA . GLN A 1 439 ? 3.772 6.586 61.502 1.00 24.11 439 GLN A CA 1
ATOM 3286 C C . GLN A 1 439 ? 5.233 6.795 61.884 1.00 23.02 439 GLN A C 1
ATOM 3287 O O . GLN A 1 439 ? 5.545 7.034 63.047 1.00 24.28 439 GLN A O 1
ATOM 3293 N N . PRO A 1 440 ? 6.148 6.701 60.908 1.00 23.25 440 PRO A N 1
ATOM 3294 C CA . PRO A 1 440 ? 5.858 6.418 59.503 1.00 21.29 440 PRO A CA 1
ATOM 3295 C C . PRO A 1 440 ? 5.488 4.971 59.173 1.00 20.44 440 PRO A C 1
ATOM 3296 O O . PRO A 1 440 ? 5.804 4.036 59.910 1.00 20.19 440 PRO A O 1
ATOM 3300 N N . ALA A 1 441 ? 4.813 4.827 58.039 1.00 20.52 441 ALA A N 1
ATOM 3301 C CA . ALA A 1 441 ? 4.381 3.548 57.482 1.00 19.58 441 ALA A CA 1
ATOM 3302 C C . ALA A 1 441 ? 4.422 3.831 55.982 1.00 19.47 441 ALA A C 1
ATOM 3303 O O . ALA A 1 441 ? 3.415 3.744 55.277 1.00 19.32 441 ALA A O 1
ATOM 3305 N N . ALA A 1 442 ? 5.610 4.187 55.503 1.00 18.14 442 ALA A N 1
ATOM 3306 C CA . ALA A 1 442 ? 5.799 4.550 54.106 1.00 18.67 442 ALA A CA 1
ATOM 3307 C C . ALA A 1 442 ? 6.009 3.383 53.159 1.00 18.01 442 ALA A C 1
ATOM 3308 O O . ALA A 1 442 ? 6.784 2.470 53.431 1.00 18.52 442 ALA A O 1
ATOM 3310 N N . VAL A 1 443 ? 5.309 3.440 52.031 1.00 17.70 443 VAL A N 1
ATOM 3311 C CA . VAL A 1 443 ? 5.386 2.412 51.011 1.00 18.62 443 VAL A CA 1
ATOM 3312 C C . VAL A 1 443 ? 5.485 3.082 49.646 1.00 18.85 443 VAL A C 1
ATOM 3313 O O . VAL A 1 443 ? 4.865 4.121 49.407 1.00 19.14 443 VAL A O 1
ATOM 3317 N N . ARG A 1 444 ? 6.277 2.499 48.756 1.00 19.40 444 ARG A N 1
ATOM 3318 C CA . ARG A 1 444 ? 6.425 3.056 47.425 1.00 20.22 444 ARG A CA 1
ATOM 3319 C C . ARG A 1 444 ? 5.712 2.179 46.419 1.00 19.52 444 ARG A C 1
ATOM 3320 O O . ARG A 1 444 ? 5.625 0.960 46.588 1.00 20.34 444 ARG A O 1
ATOM 3328 N N . TYR A 1 445 ? 5.182 2.810 45.379 1.00 18.64 445 TYR A N 1
ATOM 3329 C CA . TYR A 1 445 ? 4.460 2.082 44.350 1.00 19.53 445 TYR A CA 1
ATOM 3330 C C . TYR A 1 445 ? 4.963 2.446 42.969 1.00 19.94 445 TYR A C 1
ATOM 3331 O O . TYR A 1 445 ? 5.567 3.499 42.765 1.00 20.39 445 TYR A O 1
ATOM 3340 N N . ARG A 1 446 ? 4.707 1.557 42.022 1.00 21.09 446 ARG A N 1
ATOM 3341 C CA . ARG A 1 446 ? 5.086 1.771 40.637 1.00 22.15 446 ARG A CA 1
ATOM 3342 C C . ARG A 1 446 ? 4.114 0.939 39.816 1.00 22.05 446 ARG A C 1
ATOM 3343 O O . ARG A 1 446 ? 3.792 -0.188 40.191 1.00 21.41 446 ARG A O 1
ATOM 3351 N N . ARG A 1 447 ? 3.627 1.500 38.713 1.00 23.26 447 ARG A N 1
ATOM 3352 C CA . ARG A 1 447 ? 2.683 0.780 37.860 1.00 26.29 447 ARG A CA 1
ATOM 3353 C C . ARG A 1 447 ? 3.255 -0.536 37.361 1.00 27.72 447 ARG A C 1
ATOM 3354 O O . ARG A 1 447 ? 4.447 -0.629 37.057 1.00 27.59 447 ARG A O 1
ATOM 3362 N N . ARG A 1 448 ? 2.400 -1.552 37.274 1.00 28.77 448 ARG A N 1
ATOM 3363 C CA . ARG A 1 448 ? 2.822 -2.861 36.788 1.00 31.83 448 ARG A CA 1
ATOM 3364 C C . ARG A 1 448 ? 2.879 -2.853 35.267 1.00 33.28 448 ARG A C 1
ATOM 3365 O O . ARG A 1 448 ? 2.302 -1.924 34.664 1.00 34.81 448 ARG A O 1
ATOM 3373 N N . THR A 1 449 ? 3.481 -3.788 34.700 1.00 36.55 449 THR A N 1
#

CATH classification: 1.10.630.10

Organism: Mycobacterium tuberculosis (strain ATCC 25618 / H37Rv) (NCBI:txid83332)

GO terms:
  GO:0005829 cytosol (C, IDA)
  GO:0008398 sterol 14-demethylase activity (F, IDA)
  GO:0016125 sterol metabolic process (P, IDA)
  GO:0020037 heme binding (F, IDA)
  GO:0005515 protein binding (F, IPI)